Protein AF-A0AA86N0F1-F1 (afdb_monomer)

InterPro domains:
  IPR001789 Signal transduction response regulator, receiver domain [PF00072] (4-115)
  IPR001789 Signal transduction response regulator, receiver domain [PS50110] (3-119)
  IPR001789 Signal transduction response regulator, receiver domain [SM00448] (2-115)
  IPR011006 CheY-like superfamily [SSF52172] (1-125)
  IPR050595 Bacterial response regulator [PTHR44591] (2-125)

Secondary structure (DSSP, 8-state):
--EEEEE-S-HHHHHHHHHHHHHTT-EEEEESSHHHHHHHHHHS--SEEEEES--SSS-HHHHHHHHHHSTTTTTS-EEEEES---HHHHHHHHHTT-SEEEESSPPHHHHHHHHHHHHHTTSPPPPPPPPPPP-------------------------HHHHHHHHHHHHHHHHHHHHHHHHHHHHHHHHHHHHHHHHHHHHHHHHHHHHHHHHHHHHHHHHHHHHHHHHHHHHHHHHHHHHHHHHHHHHHHHHHHHHHHHHHHHHHHHHHHHHHHHHHHHHHHHHHHHHHHHHHHHHHHHHHHHHHHHHHHHHHHHHHHHHHHHHHHHHHHHHHHHHHHHHHHHHHHHHHHHHHHHHHHHHHHHHHHHHHHHHHHHHHHHHHHHHHTTTTTS------------SSSSSSSSSGGGSSGGGSGGGTT-TTGGGHHHHHHHHHHHHHHHHHHHHHHHHHHHHHHHHHHHHHHHHHHHHHHHGGGTTS------

Organism: NCBI:txid2973512

Foldseek 3Di:
DFEEEEEDLDPVVQVLLCVLVVVVVYHYDYHNHLVSSLVCCVVPNGQAYEYEQDDPPDGLLVSLLSLCVDPVRNLRAYEYEYCDDDPVVVVSCVVSPHPYYHHPPDDSCVSSVVVVVSSVVSDDDDDDDDDDDDDDDDDDDDDDDDDDDDDDDDDDDDDPVVVVVVVVVVVVVVVVVVVVVVVVVVVVVVVVVVVVVVVVVVVVVVVVVVVVVVVVVVVVVVVVVVVVVVVVVVVVVVVVVVVVVVVVVVVVVVVVVVVVVVVVVVVVVVVVVVVVVVVVVVVVVVVVVVVVVVVVVVVVVVVVVVVVVVVVVVVVVVVVVVVVVVVVVVVVVVVVVVVVVVVVVVVVVVVVVVVVVVVVVVVVVVVVVVVVVVVVVVVVVVVVVVVVVVVVPPDPDDDDDDDDPDDPVPPVPPPVVVVPVVVPVVPPPPPVPPCVVVVVVVVVVVVVVVVVVVVVVVVVVVVVVVVVVVVVVVVVVVVVVCCVVVPDDDDDDD

Nearest PDB structures (foldseek):
  6rh1-assembly1_C  TM=9.669E-01  e=1.357E-11  Thermotoga maritima
  4jav-assembly1_D  TM=9.592E-01  e=3.325E-11  Thermotoga maritima MSB8
  4hnr-assembly1_A  TM=9.518E-01  e=1.053E-10  Vibrio cholerae
  8wiw-assembly1_h  TM=9.560E-01  e=2.934E-10  Salmonella enterica subsp. enterica serovar Typhimurium str. LT2
  3gt7-assembly1_A  TM=8.818E-01  e=3.128E-10  Syntrophus aciditrophicus SB

Structure (mmCIF, N/CA/C/O backbone):
data_AF-A0AA86N0F1-F1
#
_entry.id   AF-A0AA86N0F1-F1
#
loop_
_atom_site.group_PDB
_atom_site.id
_atom_site.type_symbol
_atom_site.label_atom_id
_atom_site.label_alt_id
_atom_site.label_comp_id
_atom_site.label_asym_id
_atom_site.label_entity_id
_atom_site.label_seq_id
_atom_site.pdbx_PDB_ins_code
_atom_site.Cartn_x
_atom_site.Cartn_y
_atom_site.Cartn_z
_atom_site.occupancy
_atom_site.B_iso_or_equiv
_atom_site.auth_seq_id
_atom_site.auth_comp_id
_atom_site.auth_asym_id
_atom_site.auth_atom_id
_atom_site.pdbx_PDB_model_num
ATOM 1 N N . MET A 1 1 ? -17.484 10.612 -48.796 1.00 77.81 1 MET A N 1
ATOM 2 C CA . MET A 1 1 ? -16.922 11.306 -47.617 1.00 77.81 1 MET A CA 1
ATOM 3 C C . MET A 1 1 ? -15.543 10.719 -47.374 1.00 77.81 1 MET A C 1
ATOM 5 O O . MET A 1 1 ? -15.461 9.492 -47.429 1.00 77.81 1 MET A O 1
ATOM 9 N N . PRO A 1 2 ? -14.493 11.538 -47.195 1.00 90.19 2 PRO A N 1
ATOM 10 C CA . PRO A 1 2 ? -13.144 11.026 -46.983 1.00 90.19 2 PRO A CA 1
ATOM 11 C C . PRO A 1 2 ? -13.056 10.173 -45.713 1.00 90.19 2 PRO A C 1
ATOM 13 O O . PRO A 1 2 ? -13.712 10.483 -44.711 1.00 90.19 2 PRO A O 1
ATOM 16 N N . ARG A 1 3 ? -12.274 9.095 -45.770 1.00 94.12 3 ARG A N 1
ATOM 17 C CA . ARG A 1 3 ? -12.055 8.160 -44.661 1.00 94.12 3 ARG A CA 1
ATOM 18 C C . ARG A 1 3 ? -10.749 8.482 -43.944 1.00 94.12 3 ARG A C 1
ATOM 20 O O . ARG A 1 3 ? -9.708 8.612 -44.580 1.00 94.12 3 ARG A O 1
ATOM 27 N N . VAL A 1 4 ? -10.797 8.575 -42.623 1.00 95.94 4 VAL A N 1
ATOM 28 C CA . VAL A 1 4 ? -9.641 8.823 -41.760 1.00 95.94 4 VAL A CA 1
ATOM 29 C C . VAL A 1 4 ? -9.430 7.612 -40.869 1.00 95.94 4 VAL A C 1
ATOM 31 O O . VAL A 1 4 ? -10.363 7.179 -40.193 1.00 95.94 4 VAL A O 1
ATOM 34 N N . LEU A 1 5 ? -8.210 7.087 -40.840 1.00 96.88 5 LEU A N 1
ATOM 35 C CA . LEU A 1 5 ? -7.802 6.101 -39.844 1.00 96.88 5 LEU A CA 1
ATOM 36 C C . LEU A 1 5 ? -7.074 6.818 -38.709 1.00 96.88 5 LEU A C 1
ATOM 38 O O . LEU A 1 5 ? -6.089 7.506 -38.968 1.00 96.88 5 LEU A O 1
ATOM 42 N N . VAL A 1 6 ? -7.547 6.659 -37.473 1.00 96.50 6 VAL A N 1
ATOM 43 C CA . VAL A 1 6 ? -6.901 7.201 -36.271 1.00 96.50 6 VAL A CA 1
ATOM 44 C C . VAL A 1 6 ? -6.341 6.054 -35.437 1.00 96.50 6 VAL A C 1
ATOM 46 O O . VAL A 1 6 ? -7.113 5.238 -34.935 1.00 96.50 6 VAL A O 1
ATOM 49 N N . ALA A 1 7 ? -5.022 6.019 -35.268 1.00 96.19 7 ALA A N 1
ATOM 50 C CA . ALA A 1 7 ? -4.307 5.050 -34.444 1.00 96.19 7 ALA A CA 1
ATOM 51 C C . ALA A 1 7 ? -3.724 5.736 -33.204 1.00 96.19 7 ALA A C 1
ATOM 53 O O . ALA A 1 7 ? -2.946 6.677 -33.331 1.00 96.19 7 ALA A O 1
ATOM 54 N N . ASP A 1 8 ? -4.127 5.296 -32.017 1.00 94.38 8 ASP A N 1
ATOM 55 C CA . ASP A 1 8 ? -3.668 5.838 -30.732 1.00 94.38 8 ASP A CA 1
ATOM 56 C C . ASP A 1 8 ? -3.938 4.791 -29.651 1.00 94.38 8 ASP A C 1
ATOM 58 O O . ASP A 1 8 ? -4.978 4.136 -29.716 1.00 94.38 8 ASP A O 1
ATOM 62 N N . ASP A 1 9 ? -3.070 4.614 -28.661 1.00 93.94 9 ASP A N 1
ATOM 63 C CA . ASP A 1 9 ? -3.264 3.622 -27.595 1.00 93.94 9 ASP A CA 1
ATOM 64 C C . ASP A 1 9 ? -4.311 4.073 -26.561 1.00 93.94 9 ASP A C 1
ATOM 66 O O . ASP A 1 9 ? -5.070 3.263 -26.009 1.00 93.94 9 ASP A O 1
ATOM 70 N N . SER A 1 10 ? -4.477 5.385 -26.397 1.00 93.56 10 SER A N 1
ATOM 71 C CA . SER A 1 10 ? -5.432 5.984 -25.478 1.00 93.56 10 SER A CA 1
ATOM 72 C C . SER A 1 10 ? -6.845 6.047 -26.058 1.00 93.56 10 SER A C 1
ATOM 74 O O . SER A 1 10 ? -7.152 6.801 -26.986 1.00 93.56 10 SER A O 1
ATOM 76 N N . ILE A 1 11 ? -7.779 5.334 -25.417 1.00 93.06 11 ILE A N 1
ATOM 77 C CA . ILE A 1 11 ? -9.217 5.388 -25.744 1.00 93.06 11 ILE A CA 1
ATOM 78 C C . ILE A 1 11 ? -9.737 6.835 -25.712 1.00 93.06 11 ILE A C 1
ATOM 80 O O . ILE A 1 11 ? -10.549 7.222 -26.556 1.00 93.06 11 ILE A O 1
ATOM 84 N N . ALA A 1 12 ? -9.263 7.643 -24.758 1.00 91.88 12 ALA A N 1
ATOM 85 C CA . ALA A 1 12 ? -9.682 9.032 -24.610 1.00 91.88 12 ALA A CA 1
ATOM 86 C C . ALA A 1 12 ? -9.276 9.876 -25.827 1.00 91.88 12 ALA A C 1
ATOM 88 O O . ALA A 1 12 ? -10.105 10.612 -26.366 1.00 91.88 12 ALA A O 1
ATOM 89 N N . VAL A 1 13 ? -8.037 9.728 -26.307 1.00 91.44 13 VAL A N 1
ATOM 90 C CA . VAL A 1 13 ? -7.549 10.466 -27.480 1.00 91.44 13 VAL A CA 1
ATOM 91 C C . VAL A 1 13 ? -8.267 10.005 -28.746 1.00 91.44 13 VAL A C 1
ATOM 93 O O . VAL A 1 13 ? -8.736 10.853 -29.508 1.00 91.44 13 VAL A O 1
ATOM 96 N N . ARG A 1 14 ? -8.471 8.690 -28.925 1.00 94.75 14 ARG A N 1
ATOM 97 C CA . ARG A 1 14 ? -9.266 8.148 -30.043 1.00 94.75 14 ARG A CA 1
ATOM 98 C C . ARG A 1 14 ? -10.673 8.735 -30.085 1.00 94.75 14 ARG A C 1
ATOM 100 O O . ARG A 1 14 ? -11.130 9.145 -31.147 1.00 94.75 14 ARG A O 1
ATOM 107 N N . LYS A 1 15 ? -11.355 8.826 -28.938 1.00 93.81 15 LYS A N 1
ATOM 108 C CA . LYS A 1 15 ? -12.720 9.374 -28.846 1.00 93.81 15 LYS A CA 1
ATOM 109 C C . LYS A 1 15 ? -12.782 10.872 -29.130 1.00 93.81 15 LYS A C 1
ATOM 111 O O . LYS A 1 15 ? -13.716 11.327 -29.791 1.00 93.81 15 LYS A O 1
ATOM 116 N N . VAL A 1 16 ? -11.792 11.635 -28.669 1.00 92.31 16 VAL A N 1
ATOM 117 C CA . VAL A 1 16 ? -11.693 13.071 -28.967 1.00 92.31 16 VAL A CA 1
ATOM 118 C C . VAL A 1 16 ? -11.429 13.292 -30.458 1.00 92.31 16 VAL A C 1
ATOM 120 O O . VAL A 1 16 ? -12.155 14.056 -31.089 1.00 92.31 16 VAL A O 1
ATOM 123 N N . ALA A 1 17 ? -10.459 12.588 -31.045 1.00 92.06 17 ALA A N 1
ATOM 124 C CA . ALA A 1 17 ? -10.161 12.675 -32.473 1.00 92.06 17 ALA A CA 1
ATOM 125 C C . ALA A 1 17 ? -11.352 12.234 -33.343 1.00 92.06 17 ALA A C 1
ATOM 127 O O . ALA A 1 17 ? -11.696 12.926 -34.299 1.00 92.06 17 ALA A O 1
ATOM 128 N N . GLU A 1 18 ? -12.030 11.139 -32.976 1.00 94.81 18 GLU A N 1
ATOM 129 C CA . GLU A 1 18 ? -13.250 10.661 -33.638 1.00 94.81 18 GLU A CA 1
ATOM 130 C C . GLU A 1 18 ? -14.321 11.747 -33.689 1.00 94.81 18 GLU A C 1
ATOM 132 O O . GLU A 1 18 ? -14.854 12.037 -34.759 1.00 94.81 18 GLU A O 1
ATOM 137 N N . ARG A 1 19 ? -14.624 12.361 -32.541 1.00 93.56 19 ARG A N 1
ATOM 138 C CA . ARG A 1 19 ? -15.640 13.408 -32.448 1.00 93.56 19 ARG A CA 1
ATOM 139 C C . ARG A 1 19 ? -15.277 14.607 -33.323 1.00 93.56 19 ARG A C 1
ATOM 141 O O . ARG A 1 19 ? -16.099 15.032 -34.128 1.00 93.56 19 ARG A O 1
ATOM 148 N N . LEU A 1 20 ? -14.050 15.110 -33.203 1.00 91.12 20 LEU A N 1
ATOM 149 C CA . LEU A 1 20 ? -13.587 16.285 -33.945 1.00 91.12 20 LEU A CA 1
ATOM 150 C C . LEU A 1 20 ? -13.605 16.060 -35.460 1.00 91.12 20 LEU A C 1
ATOM 152 O O . LEU A 1 20 ? -14.026 16.932 -36.212 1.00 91.12 20 LEU A O 1
ATOM 156 N N . LEU A 1 21 ? -13.165 14.896 -35.927 1.00 92.12 21 LEU A N 1
ATOM 157 C CA . LEU A 1 21 ? -13.115 14.600 -37.358 1.00 92.12 21 LEU A CA 1
ATOM 158 C C . LEU A 1 21 ? -14.509 14.283 -37.927 1.00 92.12 21 LEU A C 1
ATOM 160 O O . LEU A 1 21 ? -14.804 14.671 -39.057 1.00 92.12 21 LEU A O 1
ATOM 164 N N . LYS A 1 22 ? -15.401 13.662 -37.141 1.00 93.19 22 LYS A N 1
ATOM 165 C CA . LYS A 1 22 ? -16.812 13.476 -37.525 1.00 93.19 22 LYS A CA 1
ATOM 166 C C . LYS A 1 22 ? -17.576 14.800 -37.600 1.00 93.19 22 LYS A C 1
ATOM 168 O O . LYS A 1 22 ? -18.357 14.977 -38.531 1.00 93.19 22 LYS A O 1
ATOM 173 N N . GLU A 1 23 ? -17.327 15.738 -36.681 1.00 89.62 23 GLU A N 1
ATOM 174 C CA . GLU A 1 23 ? -17.872 17.108 -36.738 1.00 89.62 23 GLU A CA 1
ATOM 175 C C . GLU A 1 23 ? -17.457 17.832 -38.036 1.00 89.62 23 GLU A C 1
ATOM 177 O O . GLU A 1 23 ? -18.243 18.596 -38.590 1.00 89.62 23 GLU A O 1
ATOM 182 N N . ALA A 1 24 ? -16.273 17.524 -38.578 1.00 86.94 24 ALA A N 1
ATOM 183 C CA . ALA A 1 24 ? -15.795 18.025 -39.870 1.00 86.94 24 ALA A CA 1
ATOM 184 C C . ALA A 1 24 ? -16.342 17.257 -41.098 1.00 86.94 24 ALA A C 1
ATOM 186 O O . ALA A 1 24 ? -15.912 17.504 -42.225 1.00 86.94 24 ALA A O 1
ATOM 187 N N . GLY A 1 25 ? -17.280 16.319 -40.916 1.00 89.88 25 GLY A N 1
ATOM 188 C CA . GLY A 1 25 ? -17.894 15.558 -42.011 1.00 89.88 25 GLY A CA 1
ATOM 189 C C . GLY A 1 25 ? -17.020 14.432 -42.578 1.00 89.88 25 GLY A C 1
ATOM 190 O O . GLY A 1 25 ? -17.223 14.011 -43.722 1.00 89.88 25 GLY A O 1
ATOM 191 N N . LEU A 1 26 ? -16.049 13.937 -41.805 1.00 93.56 26 LEU A N 1
ATOM 192 C CA . LEU A 1 26 ? -15.169 12.831 -42.189 1.00 93.56 26 LEU A CA 1
ATOM 193 C C . LEU A 1 26 ? -15.659 11.507 -41.590 1.00 93.56 26 LEU A C 1
ATOM 195 O O . LEU A 1 26 ? -16.233 11.473 -40.500 1.00 93.56 26 LEU A O 1
ATOM 199 N N . ASN A 1 27 ? -15.419 10.400 -42.294 1.00 94.50 27 ASN A N 1
ATOM 200 C CA . ASN A 1 27 ? -15.698 9.069 -41.759 1.00 94.50 27 ASN A CA 1
ATOM 201 C C . ASN A 1 27 ? -14.458 8.545 -41.028 1.00 94.50 27 ASN A C 1
ATOM 203 O O . ASN A 1 27 ? -13.388 8.491 -41.627 1.00 94.50 27 ASN A O 1
ATOM 207 N N . VAL A 1 28 ? -14.583 8.175 -39.754 1.00 95.81 28 VAL A N 1
ATOM 208 C CA . VAL A 1 28 ? -13.432 7.856 -38.896 1.00 95.81 28 VAL A CA 1
ATOM 209 C C . VAL A 1 28 ? -13.445 6.387 -38.501 1.00 95.81 28 VAL A C 1
ATOM 211 O O . VAL A 1 28 ? -14.424 5.913 -37.925 1.00 95.81 28 VAL A O 1
ATOM 214 N N . THR A 1 29 ? -12.326 5.713 -38.749 1.00 96.69 29 THR A N 1
ATOM 215 C CA . THR A 1 29 ? -12.025 4.363 -38.265 1.00 96.69 29 THR A CA 1
ATOM 216 C C . THR A 1 29 ? -10.964 4.465 -37.176 1.00 96.69 29 THR A C 1
ATOM 218 O O . THR A 1 29 ? -10.015 5.237 -37.308 1.00 96.69 29 THR A O 1
ATOM 221 N N . LEU A 1 30 ? -11.134 3.720 -36.086 1.00 96.94 30 LEU A N 1
ATOM 222 C CA . LEU A 1 30 ? -10.253 3.765 -34.922 1.00 96.94 30 LEU A CA 1
ATOM 223 C C . LEU A 1 30 ? -9.426 2.485 -34.832 1.00 96.94 30 LEU A C 1
ATOM 225 O O . LEU A 1 30 ? -9.984 1.405 -34.975 1.00 96.94 30 LEU A O 1
ATOM 229 N N . ALA A 1 31 ? -8.140 2.629 -34.528 1.00 95.94 31 ALA A N 1
ATOM 230 C CA . ALA A 1 31 ? -7.222 1.542 -34.215 1.00 95.94 31 ALA A CA 1
ATOM 231 C C . ALA A 1 31 ? -6.583 1.790 -32.845 1.00 95.94 31 ALA A C 1
ATOM 233 O O . ALA A 1 31 ? -6.131 2.900 -32.563 1.00 95.94 31 ALA A O 1
ATOM 234 N N . ALA A 1 32 ? -6.562 0.778 -31.984 1.00 94.00 32 ALA A N 1
ATOM 235 C CA . ALA A 1 32 ? -6.016 0.856 -30.634 1.00 94.00 32 ALA A CA 1
ATOM 236 C C . ALA A 1 32 ? -4.494 0.687 -30.571 1.00 94.00 32 ALA A C 1
ATOM 238 O O . ALA A 1 32 ? -3.905 0.940 -29.526 1.00 94.00 32 ALA A O 1
ATOM 239 N N . ASN A 1 33 ? -3.861 0.242 -31.653 1.00 93.81 33 ASN A N 1
ATOM 240 C CA . ASN A 1 33 ? -2.413 0.108 -31.768 1.00 93.81 33 ASN A CA 1
ATOM 241 C C . ASN A 1 33 ? -1.992 0.113 -33.250 1.00 93.81 33 ASN A C 1
ATOM 243 O O . ASN A 1 33 ? -2.828 0.108 -34.160 1.00 93.81 33 ASN A O 1
ATOM 247 N N . ALA A 1 34 ? -0.683 0.124 -33.499 1.00 93.06 34 ALA A N 1
ATOM 248 C CA . ALA A 1 34 ? -0.126 0.123 -34.850 1.00 93.06 34 ALA A CA 1
ATOM 249 C C . ALA A 1 34 ? -0.432 -1.159 -35.647 1.00 93.06 34 ALA A C 1
ATOM 251 O O . ALA A 1 34 ? -0.580 -1.091 -36.865 1.00 93.06 34 ALA A O 1
ATOM 252 N N . GLU A 1 35 ? -0.547 -2.321 -35.002 1.00 93.38 35 GLU A N 1
ATOM 253 C CA . GLU A 1 35 ? -0.854 -3.582 -35.690 1.00 93.38 35 GLU A CA 1
ATOM 254 C C . GLU A 1 35 ? -2.297 -3.620 -36.212 1.00 93.38 35 GLU A C 1
ATOM 256 O O . GLU A 1 35 ? -2.539 -3.970 -37.369 1.00 93.38 35 GLU A O 1
ATOM 261 N N . GLU A 1 36 ? -3.250 -3.166 -35.402 1.00 94.56 36 GLU A N 1
ATOM 262 C CA . GLU A 1 36 ? -4.641 -2.978 -35.806 1.00 94.56 36 GLU A CA 1
ATOM 263 C C . GLU A 1 36 ? -4.742 -1.929 -36.921 1.00 94.56 36 GLU A C 1
ATOM 265 O O . GLU A 1 36 ? -5.463 -2.133 -37.896 1.00 94.56 36 GLU A O 1
ATOM 270 N N . ALA A 1 37 ? -3.960 -0.845 -36.844 1.00 93.94 37 ALA A N 1
ATOM 271 C CA . ALA A 1 37 ? -3.919 0.174 -37.891 1.00 93.94 37 ALA A CA 1
ATOM 272 C C . ALA A 1 37 ? -3.431 -0.392 -39.236 1.00 93.94 37 ALA A C 1
ATOM 274 O O . ALA A 1 37 ? -4.029 -0.107 -40.274 1.00 93.94 37 ALA A O 1
ATOM 275 N N . ILE A 1 38 ? -2.383 -1.221 -39.225 1.00 93.69 38 ILE A N 1
ATOM 276 C CA . ILE A 1 38 ? -1.862 -1.900 -40.421 1.00 93.69 38 ILE A CA 1
ATOM 277 C C . ILE A 1 38 ? -2.893 -2.894 -40.975 1.00 93.69 38 ILE A C 1
ATOM 279 O O . ILE A 1 38 ? -3.164 -2.896 -42.174 1.00 93.69 38 ILE A O 1
ATOM 283 N N . THR A 1 39 ? -3.537 -3.672 -40.106 1.00 94.12 39 THR A N 1
ATOM 284 C CA . THR A 1 39 ? -4.585 -4.626 -40.506 1.00 94.12 39 THR A CA 1
ATOM 285 C C . THR A 1 39 ? -5.767 -3.913 -41.177 1.00 94.12 39 THR A C 1
ATOM 287 O O . THR A 1 39 ? -6.277 -4.350 -42.211 1.00 94.12 39 THR A O 1
ATOM 290 N N . LEU A 1 40 ? -6.185 -2.769 -40.628 1.00 93.38 40 LEU A N 1
ATOM 291 C CA . LEU A 1 40 ? -7.255 -1.946 -41.194 1.00 93.38 40 LEU A CA 1
ATOM 292 C C . LEU A 1 40 ? -6.838 -1.270 -42.506 1.00 93.38 40 LEU A C 1
ATOM 294 O O . LEU A 1 40 ? -7.653 -1.201 -43.423 1.00 93.38 40 LEU A O 1
ATOM 298 N N . LEU A 1 41 ? -5.580 -0.832 -42.633 1.00 92.62 41 LEU A N 1
ATOM 299 C CA . LEU A 1 41 ? -5.013 -0.308 -43.884 1.00 92.62 41 LEU A CA 1
ATOM 300 C C . LEU A 1 41 ? -5.079 -1.332 -45.028 1.00 92.62 41 LEU A C 1
ATOM 302 O O . LEU A 1 41 ? -5.361 -0.963 -46.172 1.00 92.62 41 LEU A O 1
ATOM 306 N N . GLU A 1 42 ? -4.833 -2.609 -44.730 1.00 91.69 42 GLU A N 1
ATOM 307 C CA . GLU A 1 42 ? -4.896 -3.697 -45.710 1.00 91.69 42 GLU A CA 1
ATOM 308 C C . GLU A 1 42 ? -6.329 -3.992 -46.172 1.00 91.69 42 GLU A C 1
ATOM 310 O O . GLU A 1 42 ? -6.561 -4.169 -47.377 1.00 91.69 42 GLU A O 1
ATOM 315 N N . HIS A 1 43 ? -7.276 -4.006 -45.229 1.00 90.56 43 HIS A N 1
ATOM 316 C CA . HIS A 1 43 ? -8.674 -4.354 -45.474 1.00 90.56 43 HIS A CA 1
ATOM 317 C C . HIS A 1 43 ? -9.489 -3.206 -46.093 1.00 90.56 43 HIS A C 1
ATOM 319 O O . HIS A 1 43 ? -10.224 -3.423 -47.056 1.00 90.56 43 HIS A O 1
ATOM 325 N N . ASP A 1 44 ? -9.365 -1.986 -45.562 1.00 89.31 44 ASP A N 1
ATOM 326 C CA . ASP A 1 44 ? -10.104 -0.804 -46.019 1.00 89.31 44 ASP A CA 1
ATOM 327 C C . ASP A 1 44 ? -9.197 0.445 -46.056 1.00 89.31 44 ASP A C 1
ATOM 329 O O . ASP A 1 44 ? -9.059 1.151 -45.054 1.00 89.31 44 ASP A O 1
ATOM 333 N N . PRO A 1 45 ? -8.550 0.742 -47.201 1.00 90.56 45 PRO A N 1
ATOM 334 C CA . PRO A 1 45 ? -7.561 1.811 -47.285 1.00 90.56 45 PRO A CA 1
ATOM 335 C C . PRO A 1 45 ? -8.194 3.203 -47.069 1.00 90.56 45 PRO A C 1
ATOM 337 O O . PRO A 1 45 ? -9.092 3.589 -47.826 1.00 90.56 45 PRO A O 1
ATOM 340 N N . PRO A 1 46 ? -7.715 3.991 -46.087 1.00 94.75 46 PRO A N 1
ATOM 341 C CA . PRO A 1 46 ? -8.222 5.324 -45.793 1.00 94.75 46 PRO A CA 1
ATOM 342 C C . PRO A 1 46 ? -7.660 6.386 -46.753 1.00 94.75 46 PRO A C 1
ATOM 344 O O . PRO A 1 46 ? -6.679 6.180 -47.471 1.00 94.75 46 PRO A O 1
ATOM 347 N N . ASP A 1 47 ? -8.253 7.578 -46.724 1.00 94.25 47 ASP A N 1
ATOM 348 C CA . ASP A 1 47 ? -7.767 8.739 -47.472 1.00 94.25 47 ASP A CA 1
ATOM 349 C C . ASP A 1 47 ? -6.625 9.474 -46.757 1.00 94.25 47 ASP A C 1
ATOM 351 O O . ASP A 1 47 ? -5.853 10.173 -47.415 1.00 94.25 47 ASP A O 1
ATOM 355 N N . ILE A 1 48 ? -6.510 9.304 -45.436 1.00 95.38 48 ILE A N 1
ATOM 356 C CA . ILE A 1 48 ? -5.440 9.830 -44.579 1.00 95.38 48 ILE A CA 1
ATOM 357 C C . ILE A 1 48 ? -5.287 8.963 -43.322 1.00 95.38 48 ILE A C 1
ATOM 359 O O . ILE A 1 48 ? -6.276 8.472 -42.767 1.00 95.38 48 ILE A O 1
ATOM 363 N N . VAL A 1 49 ? -4.045 8.800 -42.865 1.00 96.31 49 VAL A N 1
ATOM 364 C CA . VAL A 1 49 ? -3.708 8.136 -41.601 1.00 96.31 49 VAL A CA 1
ATOM 365 C C . VAL A 1 49 ? -3.279 9.183 -40.584 1.00 96.31 49 VAL A C 1
ATOM 367 O O . VAL A 1 49 ? -2.432 10.028 -40.864 1.00 96.31 49 VAL A O 1
ATOM 370 N N . VAL A 1 50 ? -3.854 9.111 -39.393 1.00 96.00 50 VAL A N 1
ATOM 371 C CA . VAL A 1 50 ? -3.495 9.912 -38.230 1.00 96.00 50 VAL A CA 1
ATOM 372 C C . VAL A 1 50 ? -3.001 8.941 -37.164 1.00 96.00 50 VAL A C 1
ATOM 374 O O . VAL A 1 50 ? -3.794 8.166 -36.643 1.00 96.00 50 VAL A O 1
ATOM 377 N N . SER A 1 51 ? -1.705 8.934 -36.863 1.00 96.00 51 SER A N 1
ATOM 378 C CA . SER A 1 51 ? -1.116 7.948 -35.946 1.00 96.00 51 SER A CA 1
ATOM 379 C C . SER A 1 51 ? -0.382 8.623 -34.805 1.00 96.00 51 SER A C 1
ATOM 381 O O . SER A 1 51 ? 0.405 9.539 -35.034 1.00 96.00 51 SER A O 1
ATOM 383 N N . ASP A 1 52 ? -0.582 8.137 -33.587 1.00 95.06 52 ASP A N 1
ATOM 384 C CA . ASP A 1 52 ? 0.267 8.495 -32.462 1.00 95.06 52 ASP A CA 1
ATOM 385 C C . ASP A 1 52 ? 1.694 8.000 -32.693 1.00 95.06 52 ASP A C 1
ATOM 387 O O . ASP A 1 52 ? 1.908 6.933 -33.269 1.00 95.06 52 ASP A O 1
ATOM 391 N N . VAL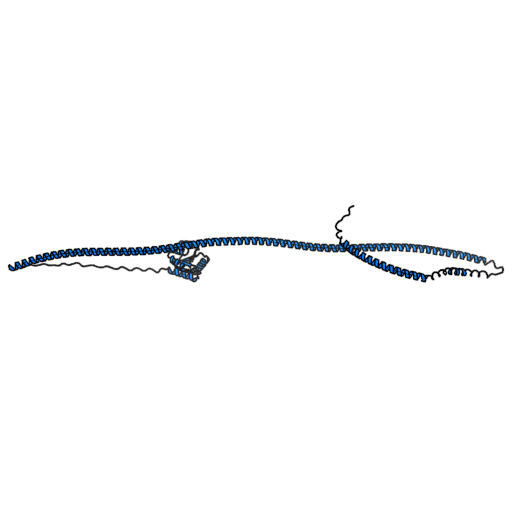 A 1 53 ? 2.673 8.788 -32.264 1.00 92.12 53 VAL A N 1
ATOM 392 C CA . VAL A 1 53 ? 4.095 8.461 -32.376 1.00 92.12 53 VAL A CA 1
ATOM 393 C C . VAL A 1 53 ? 4.454 7.339 -31.410 1.00 92.12 53 VAL A C 1
ATOM 395 O O . VAL A 1 53 ? 5.148 6.400 -31.800 1.00 92.12 53 VAL A O 1
ATOM 398 N N . ILE A 1 54 ? 3.975 7.429 -30.170 1.00 88.88 54 ILE A N 1
ATOM 399 C CA . ILE A 1 54 ? 4.299 6.489 -29.099 1.00 88.88 54 ILE A CA 1
ATOM 400 C C . ILE A 1 54 ? 3.090 5.581 -28.895 1.00 88.88 54 ILE A C 1
ATOM 402 O O . ILE A 1 54 ? 2.062 6.026 -28.414 1.00 88.88 54 ILE A O 1
ATOM 406 N N . MET A 1 55 ? 3.223 4.311 -29.260 1.00 90.75 55 MET A N 1
ATOM 407 C CA . MET A 1 55 ? 2.237 3.266 -28.991 1.00 90.75 55 MET A CA 1
ATOM 408 C C . MET A 1 55 ? 2.978 2.018 -28.486 1.00 90.75 55 MET A C 1
ATOM 410 O O . MET A 1 55 ? 4.158 1.850 -28.811 1.00 90.75 55 MET A O 1
ATOM 414 N N . PRO A 1 56 ? 2.327 1.153 -27.688 1.00 75.00 56 PRO A N 1
ATOM 415 C CA . PRO A 1 56 ? 2.899 -0.126 -27.295 1.00 75.00 56 PRO A CA 1
ATOM 416 C C . PRO A 1 56 ? 3.149 -1.011 -28.526 1.00 75.00 56 PRO A C 1
ATOM 418 O O . PRO A 1 56 ? 2.408 -0.958 -29.510 1.00 75.00 56 PRO A O 1
ATOM 421 N N . ASP A 1 57 ? 4.213 -1.810 -28.450 1.00 79.44 57 ASP A N 1
ATOM 422 C CA . ASP A 1 57 ? 4.727 -2.730 -29.476 1.00 79.44 57 ASP A CA 1
ATOM 423 C C . ASP A 1 57 ? 5.302 -2.063 -30.727 1.00 79.44 57 ASP A C 1
ATOM 425 O O . ASP A 1 57 ? 6.490 -2.223 -31.011 1.00 79.44 57 ASP A O 1
ATOM 429 N N . LYS A 1 58 ? 4.472 -1.321 -31.467 1.00 83.38 58 LYS A N 1
ATOM 430 C CA . LYS A 1 58 ? 4.850 -0.676 -32.726 1.00 83.38 58 LYS A CA 1
ATOM 431 C C . LYS A 1 58 ? 4.535 0.817 -32.716 1.00 83.38 58 LYS A C 1
ATOM 433 O O . LYS A 1 58 ? 3.437 1.230 -32.354 1.00 83.38 58 LYS A O 1
ATOM 438 N N . SER A 1 59 ? 5.487 1.631 -33.159 1.00 89.81 59 SER A N 1
ATOM 439 C CA . SER A 1 59 ? 5.392 3.097 -33.160 1.00 89.81 59 SER A CA 1
ATOM 440 C C . SER A 1 59 ? 4.635 3.646 -34.374 1.00 89.81 59 SER A C 1
ATOM 442 O O . SER A 1 59 ? 4.556 3.014 -35.431 1.00 89.81 59 SER A O 1
ATOM 444 N N . GLY A 1 60 ? 4.148 4.887 -34.285 1.00 88.62 60 GLY A N 1
ATOM 445 C CA . GLY A 1 60 ? 3.557 5.577 -35.441 1.00 88.62 60 GLY A CA 1
ATOM 446 C C . GLY A 1 60 ? 4.522 5.756 -36.613 1.00 88.62 60 GLY A C 1
ATOM 447 O O . GLY A 1 60 ? 4.095 5.812 -37.768 1.00 88.62 60 GLY A O 1
ATOM 448 N N . TYR A 1 61 ? 5.832 5.782 -36.346 1.00 93.25 61 TYR A N 1
ATOM 449 C CA . TYR A 1 61 ? 6.851 5.794 -37.396 1.00 93.25 61 TYR A CA 1
ATOM 450 C C . TYR A 1 61 ? 6.849 4.503 -38.211 1.00 93.25 61 TYR A C 1
ATOM 452 O O . TYR A 1 61 ? 7.063 4.548 -39.420 1.00 93.25 61 TYR A O 1
ATOM 460 N N . GLU A 1 62 ? 6.573 3.362 -37.582 1.00 93.25 62 GLU A N 1
ATOM 461 C CA . GLU A 1 62 ? 6.492 2.073 -38.271 1.00 93.25 62 GLU A CA 1
ATOM 462 C C . GLU A 1 62 ? 5.215 1.964 -39.097 1.00 93.25 62 GLU A C 1
ATOM 464 O O . GLU A 1 62 ? 5.268 1.457 -40.214 1.00 93.25 62 GLU A O 1
ATOM 469 N N . VAL A 1 63 ? 4.095 2.522 -38.621 1.00 93.12 63 VAL A N 1
ATOM 470 C CA . VAL A 1 63 ? 2.881 2.678 -39.443 1.00 93.12 63 VAL A CA 1
ATOM 471 C C . VAL A 1 63 ? 3.192 3.535 -40.674 1.00 93.12 63 VAL A C 1
ATOM 473 O O . VAL A 1 63 ? 2.851 3.159 -41.795 1.00 93.12 63 VAL A O 1
ATOM 476 N N . CYS A 1 64 ? 3.907 4.652 -40.502 1.00 94.25 64 CYS A N 1
ATOM 477 C CA . CYS A 1 64 ? 4.337 5.499 -41.617 1.00 94.25 64 CYS A CA 1
ATOM 478 C C . CYS A 1 64 ? 5.285 4.757 -42.576 1.00 94.25 64 CYS A C 1
ATOM 480 O O . CYS A 1 64 ? 5.097 4.792 -43.793 1.00 94.25 64 CYS A O 1
ATOM 482 N N . GLY A 1 65 ? 6.271 4.032 -42.046 1.00 92.25 65 GLY A N 1
ATOM 483 C CA . GLY A 1 65 ? 7.195 3.210 -42.828 1.00 92.25 65 GLY A CA 1
ATOM 484 C C . GLY A 1 65 ? 6.482 2.100 -43.604 1.00 92.25 65 GLY A C 1
ATOM 485 O O . GLY A 1 65 ? 6.787 1.869 -44.776 1.00 92.25 65 GLY A O 1
ATOM 486 N N . TYR A 1 66 ? 5.476 1.462 -43.002 1.00 92.94 66 TYR A N 1
ATOM 487 C CA . TYR A 1 66 ? 4.623 0.479 -43.664 1.00 92.94 66 TYR A CA 1
ATOM 488 C C . TYR A 1 66 ? 3.844 1.120 -44.823 1.00 92.94 66 TYR A C 1
ATOM 490 O O . TYR A 1 66 ? 3.900 0.629 -45.951 1.00 92.94 66 TYR A O 1
ATOM 498 N N . VAL A 1 67 ? 3.204 2.273 -44.597 1.00 93.25 67 VAL A N 1
ATOM 499 C CA . VAL A 1 67 ? 2.491 3.020 -45.649 1.00 93.25 67 VAL A CA 1
ATOM 500 C C . VAL A 1 67 ? 3.426 3.385 -46.809 1.00 93.25 67 VAL A C 1
ATOM 502 O O . VAL A 1 67 ? 3.044 3.248 -47.969 1.00 93.25 67 VAL A O 1
ATOM 505 N N . ARG A 1 68 ? 4.666 3.807 -46.528 1.00 92.56 68 ARG A N 1
ATOM 506 C CA . ARG A 1 68 ? 5.640 4.206 -47.562 1.00 92.56 68 ARG A CA 1
ATOM 507 C C . ARG A 1 68 ? 6.304 3.044 -48.294 1.00 92.56 68 ARG A C 1
ATOM 509 O O . ARG A 1 68 ? 6.676 3.214 -49.453 1.00 92.56 68 ARG A O 1
ATOM 516 N N . SER A 1 69 ? 6.453 1.889 -47.654 1.00 90.94 69 SER A N 1
ATOM 517 C CA . SER A 1 69 ? 7.054 0.693 -48.266 1.00 90.94 69 SER A CA 1
ATOM 518 C C . SER A 1 69 ? 6.102 -0.045 -49.212 1.00 90.94 69 SER A C 1
ATOM 520 O O . SER A 1 69 ? 6.560 -0.776 -50.089 1.00 90.94 69 SER A O 1
ATOM 522 N N . HIS A 1 70 ? 4.792 0.188 -49.103 1.00 89.75 70 HIS A N 1
ATOM 523 C CA . HIS A 1 70 ? 3.782 -0.445 -49.949 1.00 89.75 70 HIS A CA 1
ATOM 524 C C . HIS A 1 70 ? 3.286 0.513 -51.033 1.00 89.75 70 HIS A C 1
ATOM 526 O O . HIS A 1 70 ? 2.629 1.514 -50.749 1.00 89.75 70 HIS A O 1
ATOM 532 N N . SER A 1 71 ? 3.512 0.171 -52.304 1.00 86.50 71 SER A N 1
ATOM 533 C CA . SER A 1 71 ? 3.106 0.996 -53.458 1.00 86.50 71 SER A CA 1
ATOM 534 C C . SER A 1 71 ? 1.612 1.348 -53.473 1.00 86.50 71 SER A C 1
ATOM 536 O O . SER A 1 71 ? 1.243 2.433 -53.919 1.00 86.50 71 SER A O 1
ATOM 538 N N . LYS A 1 72 ? 0.758 0.467 -52.931 1.00 88.44 72 LYS A N 1
ATOM 539 C CA . LYS A 1 72 ? -0.693 0.670 -52.786 1.00 88.44 72 LYS A CA 1
ATOM 540 C C . LYS A 1 72 ? -1.050 1.813 -51.823 1.00 88.44 72 LYS A C 1
ATOM 542 O O . LYS A 1 72 ? -2.058 2.482 -52.033 1.00 88.44 72 LYS A O 1
ATOM 547 N N . PHE A 1 73 ? -0.243 2.038 -50.785 1.00 91.56 73 PHE A N 1
ATOM 548 C CA . PHE A 1 73 ? -0.518 3.004 -49.714 1.00 91.56 73 PHE A CA 1
ATOM 549 C C . PHE A 1 73 ? 0.410 4.218 -49.754 1.00 91.56 73 PHE A C 1
ATOM 551 O O . PHE A 1 73 ? 0.106 5.227 -49.131 1.00 91.56 73 PHE A O 1
ATOM 558 N N . ALA A 1 74 ? 1.495 4.171 -50.531 1.00 89.56 74 ALA A N 1
ATOM 559 C CA . ALA A 1 74 ? 2.544 5.188 -50.538 1.00 89.56 74 ALA A CA 1
ATOM 560 C C . ALA A 1 74 ? 2.056 6.618 -50.833 1.00 89.56 74 ALA A C 1
ATOM 562 O O . ALA A 1 74 ? 2.731 7.567 -50.444 1.00 89.56 74 ALA A O 1
ATOM 563 N N . ALA A 1 75 ? 0.898 6.781 -51.483 1.00 88.81 75 ALA A N 1
ATOM 564 C CA . ALA A 1 75 ? 0.272 8.077 -51.764 1.00 88.81 75 ALA A CA 1
ATOM 565 C C . ALA A 1 75 ? -0.684 8.580 -50.659 1.00 88.81 75 ALA A C 1
ATOM 567 O O . ALA A 1 75 ? -1.197 9.695 -50.757 1.00 88.81 75 ALA A O 1
ATOM 568 N N . ILE A 1 76 ? -0.967 7.769 -49.637 1.00 93.75 76 ILE A N 1
ATOM 569 C CA . ILE A 1 76 ? -1.823 8.149 -48.512 1.00 93.75 76 ILE A CA 1
ATOM 570 C C . ILE A 1 76 ? -1.015 9.075 -47.589 1.00 93.75 76 ILE A C 1
ATOM 572 O O . ILE A 1 76 ? 0.103 8.717 -47.200 1.00 93.75 76 ILE A O 1
ATOM 576 N N . PRO A 1 77 ? -1.532 10.267 -47.246 1.00 94.62 77 PRO A N 1
ATOM 577 C CA . PRO A 1 77 ? -0.869 11.144 -46.304 1.00 94.62 77 PRO A CA 1
ATOM 578 C C . PRO A 1 77 ? -0.873 10.557 -44.889 1.00 94.62 77 PRO A C 1
ATOM 580 O O . PRO A 1 77 ? -1.878 9.995 -44.444 1.00 94.62 77 PRO A O 1
ATOM 583 N N . VAL A 1 78 ? 0.239 10.722 -44.176 1.00 95.81 78 VAL A N 1
ATOM 584 C CA . VAL A 1 78 ? 0.410 10.285 -42.785 1.00 95.81 78 VAL A CA 1
ATOM 585 C C . VAL A 1 78 ? 0.688 11.499 -41.906 1.00 95.81 78 VAL A C 1
ATOM 587 O O . VAL A 1 78 ? 1.710 12.170 -42.054 1.00 95.81 78 VAL A O 1
ATOM 590 N N . LEU A 1 79 ? -0.230 11.778 -40.984 1.00 95.12 79 LEU A N 1
ATOM 591 C CA . LEU A 1 79 ? -0.094 12.788 -39.942 1.00 95.12 79 LEU A CA 1
ATOM 592 C C . LEU A 1 79 ? 0.277 12.098 -38.629 1.00 95.12 79 LEU A C 1
ATOM 594 O O . LEU A 1 79 ? -0.512 11.331 -38.080 1.00 95.12 79 LEU A O 1
ATOM 598 N N . LEU A 1 80 ? 1.460 12.400 -38.108 1.00 95.06 80 LEU A N 1
ATOM 599 C CA . LEU A 1 80 ? 1.880 11.915 -36.802 1.00 95.06 80 LEU A CA 1
ATOM 600 C C . LEU A 1 80 ? 1.362 12.838 -35.702 1.00 95.06 80 LEU A C 1
ATOM 602 O O . LEU A 1 80 ? 1.408 14.061 -35.828 1.00 95.06 80 LEU A O 1
ATOM 606 N N . ILE A 1 81 ? 0.887 12.264 -34.607 1.00 93.69 81 ILE A N 1
ATOM 607 C CA . ILE A 1 81 ? 0.501 12.989 -33.402 1.00 93.69 81 ILE A CA 1
ATOM 608 C C . ILE A 1 81 ? 1.482 12.605 -32.291 1.00 93.69 81 ILE A C 1
ATOM 610 O O . ILE A 1 81 ? 1.810 11.440 -32.159 1.00 93.69 81 ILE A O 1
ATOM 614 N N . SER A 1 82 ? 1.969 13.555 -31.492 1.00 90.50 82 SER A N 1
ATOM 615 C CA . SER A 1 82 ? 2.878 13.247 -30.376 1.00 90.50 82 SER A CA 1
ATOM 616 C C . SER A 1 82 ? 2.612 14.110 -29.148 1.00 90.50 82 SER A C 1
ATOM 618 O O . SER A 1 82 ? 2.337 15.304 -29.272 1.00 90.50 82 SER A O 1
ATOM 620 N N . GLY A 1 83 ? 2.752 13.536 -27.948 1.00 85.56 83 GLY A N 1
ATOM 621 C CA . GLY A 1 83 ? 2.752 14.288 -26.684 1.00 85.56 83 GLY A CA 1
ATOM 622 C C . GLY A 1 83 ? 3.938 15.247 -26.539 1.00 85.56 83 GLY A C 1
ATOM 623 O O . GLY A 1 83 ? 3.818 16.303 -25.918 1.00 85.56 83 GLY A O 1
ATOM 624 N N . ILE A 1 84 ? 5.069 14.917 -27.164 1.00 82.44 84 ILE A N 1
ATOM 625 C CA . ILE A 1 84 ? 6.295 15.715 -27.141 1.00 82.44 84 ILE A CA 1
ATOM 626 C C . ILE A 1 84 ? 6.739 15.940 -28.584 1.00 82.44 84 ILE A C 1
ATOM 628 O O . ILE A 1 84 ? 6.933 14.993 -29.340 1.00 82.44 84 ILE A O 1
ATOM 632 N N . VAL A 1 85 ? 6.894 17.203 -28.973 1.00 81.25 85 VAL A N 1
ATOM 633 C CA . VAL A 1 85 ? 7.465 17.573 -30.273 1.00 81.25 85 VAL A CA 1
ATOM 634 C C . VAL A 1 85 ? 8.778 18.287 -29.995 1.00 81.25 85 VAL A C 1
ATOM 636 O O . VAL A 1 85 ? 8.782 19.398 -29.466 1.00 81.25 85 VAL A O 1
ATOM 639 N N . ASN A 1 86 ? 9.869 17.593 -30.289 1.00 83.44 86 ASN A N 1
ATOM 640 C CA . ASN A 1 86 ? 11.259 18.020 -30.178 1.00 83.44 86 ASN A CA 1
ATOM 641 C C . ASN A 1 86 ? 11.991 17.718 -31.502 1.00 83.44 86 ASN A C 1
ATOM 643 O O . ASN A 1 86 ? 11.420 17.121 -32.424 1.00 83.44 86 ASN A O 1
ATOM 647 N N . ASP A 1 87 ? 13.247 18.150 -31.608 1.00 82.00 87 ASP A N 1
ATOM 648 C CA . ASP A 1 87 ? 14.035 18.014 -32.840 1.00 82.00 87 ASP A CA 1
ATOM 649 C C . ASP A 1 87 ? 14.186 16.551 -33.277 1.00 82.00 87 ASP A C 1
ATOM 651 O O . ASP A 1 87 ? 14.158 16.261 -34.471 1.00 82.00 87 ASP A O 1
ATOM 655 N N . ASP A 1 88 ? 14.264 15.617 -32.327 1.00 83.75 88 ASP A N 1
ATOM 656 C CA . ASP A 1 88 ? 14.391 14.185 -32.615 1.00 83.75 88 ASP A CA 1
ATOM 657 C C . ASP A 1 88 ? 13.119 13.607 -33.242 1.00 83.75 88 ASP A C 1
ATOM 659 O O . ASP A 1 88 ? 13.193 12.956 -34.283 1.00 83.75 88 ASP A O 1
ATOM 663 N N . VAL A 1 89 ? 11.938 13.924 -32.692 1.00 86.31 89 VAL A N 1
ATOM 664 C CA . VAL A 1 89 ? 10.644 13.526 -33.279 1.00 86.31 89 VAL A CA 1
ATOM 665 C C . VAL A 1 89 ? 10.479 14.097 -34.686 1.00 86.31 89 VAL A C 1
ATOM 667 O O . VAL A 1 89 ? 9.970 13.422 -35.578 1.00 86.31 89 VAL A O 1
ATOM 670 N N . THR A 1 90 ? 10.949 15.325 -34.910 1.00 84.94 90 THR A N 1
ATOM 671 C CA . THR A 1 90 ? 10.875 15.975 -36.225 1.00 84.94 90 THR A CA 1
ATOM 672 C C . THR A 1 90 ? 11.787 15.279 -37.239 1.00 84.94 90 THR A C 1
ATOM 674 O O . THR A 1 90 ? 11.319 14.894 -38.309 1.00 84.94 90 THR A O 1
ATOM 677 N N . LYS A 1 91 ? 13.050 15.011 -36.881 1.00 87.19 91 LYS A N 1
ATOM 678 C CA . LYS A 1 91 ? 13.998 14.264 -37.730 1.00 87.19 91 LYS A CA 1
ATOM 679 C C . LYS A 1 91 ? 13.495 12.858 -38.058 1.00 87.19 91 LYS A C 1
ATOM 681 O O . LYS A 1 91 ? 13.651 12.380 -39.180 1.00 87.19 91 LYS A O 1
ATOM 686 N N . GLN A 1 92 ? 12.889 12.185 -37.085 1.00 87.12 92 GLN A N 1
ATOM 687 C CA . GLN A 1 92 ? 12.404 10.817 -37.249 1.00 87.12 92 GLN A CA 1
ATOM 688 C C . GLN A 1 92 ? 11.129 10.766 -38.106 1.00 87.12 92 GLN A C 1
ATOM 690 O O . GLN A 1 92 ? 11.012 9.902 -38.976 1.00 87.12 92 GLN A O 1
ATOM 695 N N . ALA A 1 93 ? 10.237 11.751 -37.955 1.00 89.38 93 ALA A N 1
ATOM 696 C CA . ALA A 1 93 ? 9.089 11.952 -38.839 1.00 89.38 93 ALA A CA 1
ATOM 697 C C . ALA A 1 93 ? 9.508 12.250 -40.292 1.00 89.38 93 ALA A C 1
ATOM 699 O O . ALA A 1 93 ? 8.906 11.731 -41.234 1.00 89.38 93 ALA A O 1
ATOM 700 N N . GLU A 1 94 ? 10.558 13.051 -40.495 1.00 88.94 94 GLU A N 1
ATOM 701 C CA . GLU A 1 94 ? 11.131 13.307 -41.823 1.00 88.94 94 GLU A CA 1
ATOM 702 C C . GLU A 1 94 ? 11.753 12.040 -42.425 1.00 88.94 94 GLU A C 1
ATOM 704 O O . GLU A 1 94 ? 11.526 11.733 -43.598 1.00 88.94 94 GLU A O 1
ATOM 709 N N . SER A 1 95 ? 12.472 11.259 -41.614 1.00 89.38 95 SER A N 1
ATOM 710 C CA . SER A 1 95 ? 13.090 9.997 -42.031 1.00 89.38 95 SER A CA 1
ATOM 711 C C . SER A 1 95 ? 12.055 8.980 -42.528 1.00 89.38 95 SER A C 1
ATOM 713 O O . SER A 1 95 ? 12.241 8.375 -43.587 1.00 89.38 95 SER A O 1
ATOM 715 N N . CYS A 1 96 ? 10.913 8.853 -41.840 1.00 89.31 96 CYS A N 1
ATOM 716 C CA . CYS A 1 96 ? 9.813 7.991 -42.282 1.00 89.31 96 CYS A CA 1
ATOM 717 C C . CYS A 1 96 ? 8.915 8.633 -43.358 1.00 89.31 96 CYS A C 1
ATOM 719 O O . CYS A 1 96 ? 7.944 8.010 -43.793 1.00 89.31 96 CYS A O 1
ATOM 721 N N . ARG A 1 97 ? 9.235 9.855 -43.812 1.00 90.75 97 ARG A N 1
ATOM 722 C CA . ARG A 1 97 ? 8.476 10.643 -44.799 1.00 90.75 97 ARG A CA 1
ATOM 723 C C . ARG A 1 97 ? 7.016 10.878 -44.394 1.00 90.75 97 ARG A C 1
ATOM 725 O O . ARG A 1 97 ? 6.116 10.715 -45.224 1.00 90.75 97 ARG A O 1
ATOM 732 N N . ALA A 1 98 ? 6.771 11.234 -43.135 1.00 92.44 98 ALA A N 1
ATOM 733 C CA . ALA A 1 98 ? 5.459 11.702 -42.690 1.00 92.44 98 ALA A CA 1
ATOM 734 C C . ALA A 1 98 ? 5.128 13.073 -43.311 1.00 92.44 98 ALA A C 1
ATOM 736 O O . ALA A 1 98 ? 6.013 13.894 -43.544 1.00 92.44 98 ALA A O 1
ATOM 737 N N . ASP A 1 99 ? 3.848 13.348 -43.565 1.00 93.19 99 ASP A N 1
ATOM 738 C CA . ASP A 1 99 ? 3.397 14.609 -44.181 1.00 93.19 99 ASP A CA 1
ATOM 739 C C . ASP A 1 99 ? 3.177 15.731 -43.154 1.00 93.19 99 ASP A C 1
ATOM 741 O O . ASP A 1 99 ? 2.979 16.902 -43.500 1.00 93.19 99 ASP A O 1
ATOM 745 N N . GLY A 1 100 ? 3.207 15.391 -41.867 1.00 90.56 100 GLY A N 1
ATOM 746 C CA . GLY A 1 100 ? 3.173 16.359 -40.786 1.00 90.56 100 GLY A CA 1
ATOM 747 C C . GLY A 1 100 ? 3.267 15.724 -39.409 1.00 90.56 100 GLY A C 1
ATOM 748 O O . GLY A 1 100 ? 3.043 14.528 -39.238 1.00 90.56 100 GLY A O 1
ATOM 749 N N . VAL A 1 101 ? 3.548 16.576 -38.425 1.00 92.19 101 VAL A N 1
ATOM 750 C CA . VAL A 1 101 ? 3.525 16.246 -37.000 1.00 92.19 101 VAL A CA 1
ATOM 751 C C . VAL A 1 101 ? 2.620 17.252 -36.287 1.00 92.19 101 VAL A C 1
ATOM 753 O O . VAL A 1 101 ? 2.680 18.453 -36.571 1.00 92.19 101 VAL A O 1
ATOM 756 N N . LEU A 1 102 ? 1.775 16.773 -35.376 1.00 91.50 102 LEU A N 1
ATOM 757 C CA . LEU A 1 102 ? 0.880 17.574 -34.547 1.00 91.50 102 LEU A CA 1
ATOM 758 C C . LEU A 1 102 ? 1.124 17.277 -33.062 1.00 91.50 102 LEU A C 1
ATOM 760 O O . LEU A 1 102 ? 1.183 16.124 -32.642 1.00 91.50 102 LEU A O 1
ATOM 764 N N . LYS A 1 103 ? 1.247 18.327 -32.247 1.00 90.25 103 LYS A N 1
ATOM 765 C CA . LYS A 1 103 ? 1.477 18.201 -30.802 1.00 90.25 103 LYS A CA 1
ATOM 766 C C . LYS A 1 103 ? 0.167 17.953 -30.039 1.00 90.25 103 LYS A C 1
ATOM 768 O O . LYS A 1 103 ? -0.811 18.664 -30.267 1.00 90.25 103 LYS A O 1
ATOM 773 N N . LYS A 1 104 ? 0.165 17.006 -29.093 1.00 86.88 104 LYS A N 1
ATOM 774 C CA . LYS A 1 104 ? -0.882 16.843 -28.067 1.00 86.88 104 LYS A CA 1
ATOM 775 C C . LYS A 1 104 ? -0.596 17.769 -26.866 1.00 86.88 104 LYS A C 1
ATOM 777 O O . LYS A 1 104 ? 0.570 17.954 -26.516 1.00 86.88 104 LYS A O 1
ATOM 782 N N . PRO A 1 105 ? -1.624 18.303 -26.185 1.00 79.75 105 PRO A N 1
ATOM 783 C CA . PRO A 1 105 ? -3.035 18.257 -26.562 1.00 79.75 105 PRO A CA 1
ATOM 784 C C . PRO A 1 105 ? -3.310 19.161 -27.774 1.00 79.75 105 PRO A C 1
ATOM 786 O O . PRO A 1 105 ? -2.837 20.294 -27.831 1.00 79.75 105 PRO A O 1
ATOM 789 N N . PHE A 1 106 ? -4.087 18.663 -28.736 1.00 76.69 106 PHE A N 1
ATOM 790 C CA . PHE A 1 106 ? -4.535 19.437 -29.894 1.00 76.69 106 PHE A CA 1
ATOM 791 C C . PHE A 1 106 ? -5.944 19.984 -29.646 1.00 76.69 106 PHE A C 1
ATOM 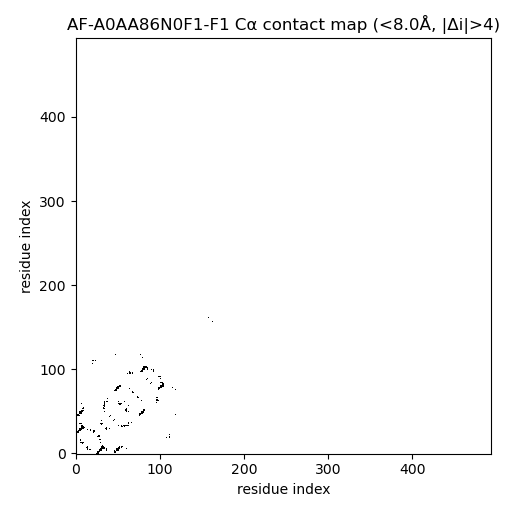793 O O . PHE A 1 106 ? -6.794 19.319 -29.054 1.00 76.69 106 PHE A O 1
ATOM 800 N N . GLN A 1 107 ? -6.187 21.217 -30.084 1.00 69.75 107 GLN A N 1
ATOM 801 C CA . GLN A 1 107 ? -7.523 21.806 -30.083 1.00 69.75 107 GLN A CA 1
ATOM 802 C C . GLN A 1 107 ? -8.293 21.316 -31.316 1.00 69.75 107 GLN A C 1
ATOM 804 O O . GLN A 1 107 ? -7.693 20.903 -32.308 1.00 69.75 107 GLN A O 1
ATOM 809 N N . GLY A 1 108 ? -9.627 21.356 -31.261 1.00 63.88 108 GLY A N 1
ATOM 810 C CA . GLY A 1 108 ? -10.481 20.817 -32.324 1.00 63.88 108 GLY A CA 1
ATOM 811 C C . GLY A 1 108 ? -10.155 21.330 -33.726 1.00 63.88 108 GLY A C 1
ATOM 812 O O . GLY A 1 108 ? -10.066 20.546 -34.668 1.00 63.88 108 GLY A O 1
ATOM 813 N N . THR A 1 109 ? -9.882 22.629 -33.831 1.00 69.62 109 THR A N 1
ATOM 814 C CA . THR A 1 109 ? -9.551 23.305 -35.088 1.00 69.62 109 THR A CA 1
ATOM 815 C C . THR A 1 109 ? -8.204 22.858 -35.655 1.00 69.62 109 THR A C 1
ATOM 817 O O . THR A 1 109 ? -8.113 22.568 -36.841 1.00 69.62 109 THR A O 1
ATOM 820 N N . SER A 1 110 ? -7.169 22.676 -34.826 1.00 82.56 110 SER A N 1
ATOM 821 C CA . SER A 1 110 ? -5.823 22.366 -35.328 1.00 82.56 110 SER A CA 1
ATOM 822 C C . SER A 1 110 ? -5.702 20.972 -35.953 1.00 82.56 110 SER A C 1
ATOM 824 O O . SER A 1 110 ? -4.961 20.806 -36.924 1.00 82.56 110 SER A O 1
ATOM 826 N N . LEU A 1 111 ? -6.438 19.976 -35.444 1.00 88.00 111 LEU A N 1
ATOM 827 C CA . LEU A 1 111 ? -6.491 18.645 -36.059 1.00 88.00 111 LEU A CA 1
ATOM 828 C C . LEU A 1 111 ? -7.294 18.668 -37.369 1.00 88.00 111 LEU A C 1
ATOM 830 O O . LEU A 1 111 ? -6.831 18.135 -38.378 1.00 88.00 111 LEU A O 1
ATOM 834 N N . GLN A 1 112 ? -8.468 19.305 -37.365 1.00 89.75 112 GLN A N 1
ATOM 835 C CA . GLN A 1 112 ? -9.335 19.410 -38.544 1.00 89.75 112 GLN A CA 1
ATOM 836 C C . GLN A 1 112 ? -8.650 20.160 -39.693 1.00 89.75 112 GLN A C 1
ATOM 838 O O . GLN A 1 112 ? -8.651 19.672 -40.826 1.00 89.75 112 GLN A O 1
ATOM 843 N N . ASP A 1 113 ? -8.016 21.297 -39.402 1.00 89.38 113 ASP A N 1
ATOM 844 C CA . ASP A 1 113 ? -7.321 22.127 -40.388 1.00 89.38 113 ASP A CA 1
ATOM 845 C C . ASP A 1 113 ? -6.162 21.362 -41.029 1.00 89.38 113 ASP A C 1
ATOM 847 O O . ASP A 1 113 ? -5.990 21.373 -42.250 1.00 89.38 113 ASP A O 1
ATOM 851 N N . ARG A 1 114 ? -5.379 20.638 -40.215 1.00 90.75 114 ARG A N 1
ATOM 852 C CA . ARG A 1 114 ? -4.215 19.892 -40.704 1.00 90.75 114 ARG A CA 1
ATOM 853 C C . ARG A 1 114 ? -4.620 18.696 -41.558 1.00 90.75 114 ARG A C 1
ATOM 855 O O . ARG A 1 114 ? -4.033 18.490 -42.619 1.00 90.75 114 ARG A O 1
ATOM 862 N N . VAL A 1 115 ? -5.634 17.945 -41.131 1.00 91.62 115 VAL A N 1
ATOM 863 C CA . VAL A 1 115 ? -6.195 16.831 -41.909 1.00 91.62 115 VAL A CA 1
ATOM 864 C C . VAL A 1 115 ? -6.785 17.340 -43.224 1.00 91.62 115 VAL A C 1
ATOM 866 O O . VAL A 1 115 ? -6.489 16.792 -44.285 1.00 91.62 115 VAL A O 1
ATOM 869 N N . SER A 1 116 ? -7.543 18.436 -43.181 1.00 89.50 116 SER A N 1
ATOM 870 C CA . SER A 1 116 ? -8.130 19.042 -44.377 1.00 89.50 116 SER A CA 1
ATOM 871 C C . SER A 1 116 ? -7.053 19.515 -45.351 1.00 89.50 116 SER A C 1
ATOM 873 O O . SER A 1 116 ? -7.121 19.184 -46.533 1.00 89.50 116 SER A O 1
ATOM 875 N N . ALA A 1 117 ? -6.021 20.219 -44.883 1.00 91.00 117 ALA A N 1
ATOM 876 C CA . ALA A 1 117 ? -4.923 20.682 -45.730 1.00 91.00 117 ALA A CA 1
ATOM 877 C C . ALA A 1 117 ? -4.195 19.525 -46.440 1.00 91.00 117 ALA A C 1
ATOM 879 O O . ALA A 1 117 ? -3.893 19.619 -47.632 1.00 91.00 117 ALA A O 1
ATOM 880 N N . LEU A 1 118 ? -3.951 18.418 -45.732 1.00 91.38 118 LEU A N 1
ATOM 881 C CA . LEU A 1 118 ? -3.296 17.234 -46.297 1.00 91.38 118 LEU A CA 1
ATOM 882 C C . LEU A 1 118 ? -4.171 16.509 -47.326 1.00 91.38 118 LEU A C 1
ATOM 884 O O . LEU A 1 118 ? -3.660 16.071 -48.356 1.00 91.38 118 LEU A O 1
ATOM 888 N N . LEU A 1 119 ? -5.485 16.444 -47.101 1.00 89.56 119 LEU A N 1
ATOM 889 C CA . LEU A 1 119 ? -6.428 15.885 -48.072 1.00 89.56 119 LEU A CA 1
ATOM 890 C C . LEU A 1 119 ? -6.518 16.736 -49.353 1.00 89.56 119 LEU A C 1
ATOM 892 O O . LEU A 1 119 ? -6.577 16.179 -50.448 1.00 89.56 119 LEU A O 1
ATOM 896 N N . HIS A 1 120 ? -6.464 18.070 -49.248 1.00 85.00 120 HIS A N 1
ATOM 897 C CA . HIS A 1 120 ? -6.492 18.966 -50.415 1.00 85.00 120 HIS A CA 1
ATOM 898 C C . HIS A 1 120 ? -5.197 18.908 -51.243 1.00 85.00 120 HIS A C 1
ATOM 900 O O . HIS A 1 120 ? -5.248 18.985 -52.470 1.00 85.00 120 HIS A O 1
ATOM 906 N N . LYS A 1 121 ? -4.037 18.708 -50.601 1.00 77.81 121 LYS A N 1
ATOM 907 C CA . LYS A 1 121 ? -2.723 18.613 -51.269 1.00 77.81 121 LYS A CA 1
ATOM 908 C C . LYS A 1 121 ? -2.579 17.375 -52.178 1.00 77.81 121 LYS A C 1
ATOM 910 O O . LYS A 1 121 ? -1.666 17.324 -52.997 1.00 77.81 121 LYS A O 1
ATOM 915 N N . ARG A 1 122 ? -3.479 16.390 -52.059 1.00 64.06 122 ARG A N 1
ATOM 916 C CA . ARG A 1 122 ? -3.481 15.122 -52.813 1.00 64.06 122 ARG A CA 1
ATOM 917 C C . ARG A 1 122 ? -4.117 15.214 -54.213 1.00 64.06 122 ARG A C 1
ATOM 919 O O . ARG A 1 122 ? -3.998 14.261 -54.977 1.00 64.06 122 ARG A O 1
ATOM 926 N N . GLN A 1 123 ? -4.768 16.319 -54.594 1.00 45.25 123 GLN A N 1
ATOM 927 C CA . GLN A 1 123 ? -5.264 16.485 -55.971 1.00 45.25 123 GLN A CA 1
ATOM 928 C C . GLN A 1 123 ? -4.103 16.845 -56.926 1.00 45.25 123 GLN A C 1
ATOM 930 O O . GLN A 1 123 ? -3.490 17.897 -56.747 1.00 45.25 123 GLN A O 1
ATOM 935 N N . PRO A 1 124 ? -3.765 16.014 -57.935 1.00 45.41 124 PRO A N 1
ATOM 936 C CA . PRO A 1 124 ? -2.637 16.294 -58.817 1.00 45.41 124 PRO A CA 1
ATOM 937 C C . PRO A 1 124 ? -2.969 17.351 -59.879 1.00 45.41 124 PRO A C 1
ATOM 939 O O . PRO A 1 124 ? -3.957 17.238 -60.605 1.00 45.41 124 PRO A O 1
ATOM 942 N N . ALA A 1 125 ? -2.072 18.331 -60.020 1.00 38.12 125 ALA A N 1
ATOM 943 C CA . ALA A 1 125 ? -1.880 19.111 -61.240 1.00 38.12 125 ALA A CA 1
ATOM 944 C C . ALA A 1 125 ? -1.146 18.259 -62.303 1.00 38.12 125 ALA A C 1
ATOM 946 O O . ALA A 1 125 ? -0.259 17.472 -61.972 1.00 38.12 125 ALA A O 1
ATOM 947 N N . ALA A 1 126 ? -1.534 18.398 -63.574 1.00 32.62 126 ALA A N 1
ATOM 948 C CA . ALA A 1 126 ? -1.062 17.601 -64.715 1.00 32.62 126 ALA A CA 1
ATOM 949 C C . ALA A 1 126 ? 0.414 17.875 -65.132 1.00 32.62 126 ALA A C 1
ATOM 951 O O . ALA A 1 126 ? 0.886 18.998 -64.950 1.00 32.62 126 ALA A O 1
ATOM 952 N N . PRO A 1 127 ? 1.140 16.900 -65.731 1.00 44.72 127 PRO A N 1
ATOM 953 C CA . PRO A 1 127 ? 2.543 17.061 -66.156 1.00 44.72 127 PRO A CA 1
ATOM 954 C C . PRO A 1 127 ? 2.741 17.604 -67.604 1.00 44.72 127 PRO A C 1
ATOM 956 O O . PRO A 1 127 ? 1.884 17.368 -68.458 1.00 44.72 127 PRO A O 1
ATOM 959 N N . PRO A 1 128 ? 3.875 18.289 -67.909 1.00 45.25 128 PRO A N 1
ATOM 960 C CA . PRO A 1 128 ? 4.203 18.884 -69.217 1.00 45.25 128 PRO A CA 1
ATOM 961 C C . PRO A 1 128 ? 5.055 17.977 -70.142 1.00 45.25 128 PRO A C 1
ATOM 963 O O . PRO A 1 128 ? 5.722 17.050 -69.686 1.00 45.25 128 PRO A O 1
ATOM 966 N N . ALA A 1 129 ? 5.049 18.274 -71.450 1.00 34.62 129 ALA A N 1
ATOM 967 C CA . ALA A 1 129 ? 5.756 17.560 -72.530 1.00 34.62 129 ALA A CA 1
ATOM 968 C C . ALA A 1 129 ? 7.201 18.083 -72.805 1.00 34.62 129 ALA A C 1
ATOM 970 O O . ALA A 1 129 ? 7.490 19.233 -72.467 1.00 34.62 129 ALA A O 1
ATOM 971 N N . PRO A 1 130 ? 8.101 17.285 -73.437 1.00 50.38 130 PRO A N 1
ATOM 972 C CA . PRO A 1 130 ? 9.528 17.602 -73.632 1.00 50.38 130 PRO A CA 1
ATOM 973 C C . PRO A 1 130 ? 9.889 18.229 -75.004 1.00 50.38 130 PRO A C 1
ATOM 975 O O . PRO A 1 130 ? 9.146 18.113 -75.976 1.00 50.38 130 PRO A O 1
ATOM 978 N N . ALA A 1 131 ? 11.069 18.866 -75.071 1.00 35.72 131 ALA A N 1
ATOM 979 C CA . ALA A 1 131 ? 11.668 19.548 -76.234 1.00 35.72 131 ALA A CA 1
ATOM 980 C C . ALA A 1 131 ? 12.545 18.630 -77.145 1.00 35.72 131 ALA A C 1
ATOM 982 O O . ALA A 1 131 ? 12.963 17.567 -76.681 1.00 35.72 131 ALA A O 1
ATOM 983 N N . PRO A 1 132 ? 12.864 19.022 -78.409 1.00 45.84 132 PRO A N 1
ATOM 984 C CA . PRO A 1 132 ? 13.615 18.212 -79.389 1.00 45.84 132 PRO A CA 1
ATOM 985 C C . PRO A 1 132 ? 15.118 18.576 -79.567 1.00 45.84 132 PRO A C 1
ATOM 987 O O . PRO A 1 132 ? 15.587 19.610 -79.098 1.00 45.84 132 PRO A O 1
ATOM 990 N N . ALA A 1 133 ? 15.849 17.693 -80.271 1.00 35.50 133 ALA A N 1
ATOM 991 C CA . ALA A 1 133 ? 17.308 17.628 -80.521 1.00 35.50 133 ALA A CA 1
ATOM 992 C C . ALA A 1 133 ? 17.839 18.457 -81.744 1.00 35.50 133 ALA A C 1
ATOM 994 O O . ALA A 1 133 ? 17.018 18.946 -82.522 1.00 35.50 133 ALA A O 1
ATOM 995 N N . PRO A 1 134 ? 19.181 18.598 -81.958 1.00 47.78 134 PRO A N 1
ATOM 996 C CA . PRO A 1 134 ? 19.808 19.458 -82.991 1.00 47.78 134 PRO A CA 1
ATOM 997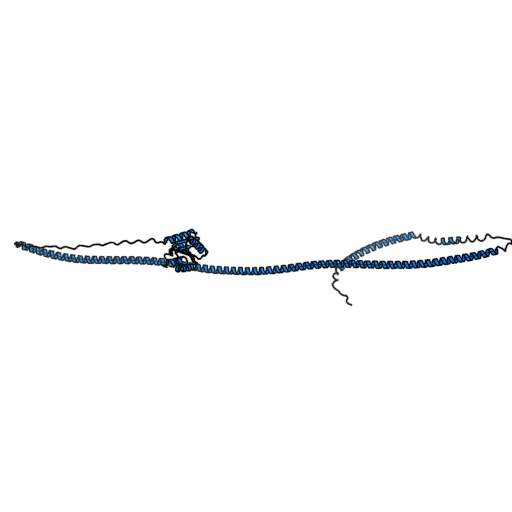 C C . PRO A 1 134 ? 20.350 18.707 -84.248 1.00 47.78 134 PRO A C 1
ATOM 999 O O . PRO A 1 134 ? 20.480 17.483 -84.193 1.00 47.78 134 PRO A O 1
ATOM 1002 N N . PRO A 1 135 ? 20.735 19.401 -85.356 1.00 46.97 135 PRO A N 1
ATOM 1003 C CA . PRO A 1 135 ? 21.339 18.778 -86.548 1.00 46.97 135 PRO A CA 1
ATOM 1004 C C . PRO A 1 135 ? 22.803 19.179 -86.896 1.00 46.97 135 PRO A C 1
ATOM 1006 O O . PRO A 1 135 ? 23.210 20.327 -86.752 1.00 46.97 135 PRO A O 1
ATOM 1009 N N . SER A 1 136 ? 23.531 18.170 -87.401 1.00 40.53 136 SER A N 1
ATOM 1010 C CA . SER A 1 136 ? 24.386 18.041 -88.615 1.00 40.53 136 SER A CA 1
ATOM 1011 C C . SER A 1 136 ? 25.442 19.078 -89.068 1.00 40.53 136 SER A C 1
ATOM 1013 O O . SER A 1 136 ? 25.149 20.244 -89.305 1.00 40.53 136 SER A O 1
ATOM 1015 N N . ALA A 1 137 ? 26.634 18.550 -89.398 1.00 36.28 137 ALA A N 1
ATOM 1016 C CA . ALA A 1 137 ? 27.705 19.132 -90.231 1.00 36.28 137 ALA A CA 1
ATOM 1017 C C . ALA A 1 137 ? 27.449 19.011 -91.758 1.00 36.28 137 ALA A C 1
ATOM 1019 O O . ALA A 1 137 ? 26.551 18.266 -92.161 1.00 36.28 137 ALA A O 1
ATOM 1020 N N . PRO A 1 138 ? 28.287 19.645 -92.612 1.00 44.06 138 PRO A N 1
ATOM 1021 C CA . PRO A 1 138 ? 28.671 19.025 -93.890 1.00 44.06 138 PRO A CA 1
ATOM 1022 C C . PRO A 1 138 ? 30.152 19.204 -94.314 1.00 44.06 138 PRO A C 1
ATOM 1024 O O . PRO A 1 138 ? 30.901 20.014 -93.772 1.00 44.06 138 PRO A O 1
ATOM 1027 N N . ALA A 1 139 ? 30.525 18.392 -95.309 1.00 31.55 139 ALA A N 1
ATOM 1028 C CA . ALA A 1 139 ? 31.819 18.229 -95.977 1.00 31.55 139 ALA A CA 1
ATOM 1029 C C . ALA A 1 139 ? 31.983 19.104 -97.244 1.00 31.55 139 ALA A C 1
ATOM 1031 O O . ALA A 1 139 ? 30.994 19.646 -97.723 1.00 31.55 139 ALA A O 1
ATOM 1032 N N . ASP A 1 140 ? 33.215 19.192 -97.781 1.00 30.06 140 ASP A N 1
ATOM 1033 C CA . ASP A 1 140 ? 33.626 18.918 -99.187 1.00 30.06 140 ASP A CA 1
ATOM 1034 C C . ASP A 1 140 ? 34.887 19.706 -99.612 1.00 30.06 140 ASP A C 1
ATOM 1036 O O . ASP A 1 140 ? 35.036 20.878 -99.272 1.00 30.06 140 ASP A O 1
ATOM 1040 N N . LEU A 1 141 ? 35.776 19.076 -100.402 1.00 32.84 141 LEU A N 1
ATOM 1041 C CA . LEU A 1 141 ? 36.071 19.449 -101.805 1.00 32.84 141 LEU A CA 1
ATOM 1042 C C . LEU A 1 141 ? 37.294 18.697 -102.391 1.00 32.84 141 LEU A C 1
ATOM 1044 O O . LEU A 1 141 ? 38.328 18.513 -101.754 1.00 32.84 141 LEU A O 1
ATOM 1048 N N . LYS A 1 142 ? 37.124 18.265 -103.649 1.00 28.20 142 LYS A N 1
ATOM 1049 C CA . LYS A 1 142 ? 38.035 17.501 -104.528 1.00 28.20 142 LYS A CA 1
ATOM 1050 C C . LYS A 1 142 ? 39.000 18.395 -105.346 1.00 28.20 142 LYS A C 1
ATOM 1052 O O . LYS A 1 142 ? 38.741 19.591 -105.464 1.00 28.20 142 LYS A O 1
ATOM 1057 N N . PRO A 1 143 ? 40.041 17.814 -105.990 1.00 40.25 143 PRO A N 1
ATOM 1058 C CA . PRO A 1 143 ? 41.015 18.508 -106.840 1.00 40.25 143 PRO A CA 1
ATOM 1059 C C . PRO A 1 143 ? 40.677 18.449 -108.347 1.00 40.25 143 PRO A C 1
ATOM 1061 O O . PRO A 1 143 ? 39.968 17.550 -108.802 1.00 40.25 143 PRO A O 1
ATOM 1064 N N . THR A 1 144 ? 41.239 19.377 -109.131 1.00 30.47 144 THR A N 1
ATOM 1065 C CA . THR A 1 144 ? 41.127 19.443 -110.603 1.00 30.47 144 THR A CA 1
ATOM 1066 C C . THR A 1 144 ? 42.496 19.545 -111.280 1.00 30.47 144 THR A C 1
ATOM 1068 O O . THR A 1 144 ? 43.251 20.479 -111.020 1.00 30.47 144 THR A O 1
ATOM 1071 N N . GLU A 1 145 ? 42.765 18.609 -112.192 1.00 30.91 145 GLU A N 1
ATOM 1072 C CA . GLU A 1 145 ? 43.750 18.700 -113.278 1.00 30.91 145 GLU A CA 1
ATOM 1073 C C . GLU A 1 145 ? 43.227 19.566 -114.438 1.00 30.91 145 GLU A C 1
ATOM 1075 O O . GLU A 1 145 ? 42.025 19.578 -114.703 1.00 30.91 145 GLU A O 1
ATOM 1080 N N . SER A 1 146 ? 44.135 20.186 -115.204 1.00 29.38 146 SER A N 1
ATOM 1081 C CA . SER A 1 146 ? 44.021 20.351 -116.670 1.00 29.38 146 SER A CA 1
ATOM 1082 C C . SER A 1 146 ? 45.349 20.889 -117.234 1.00 29.38 146 SER A C 1
ATOM 1084 O O . SER A 1 146 ? 45.800 21.939 -116.793 1.00 29.38 146 SER A O 1
ATOM 1086 N N . ALA A 1 147 ? 46.050 20.106 -118.073 1.00 26.84 147 ALA A N 1
ATOM 1087 C CA . ALA A 1 147 ? 46.222 20.308 -119.533 1.00 26.84 147 ALA A CA 1
ATOM 1088 C C . ALA A 1 147 ? 47.258 21.401 -119.914 1.00 26.84 147 ALA A C 1
ATOM 1090 O O . ALA A 1 147 ? 47.435 22.357 -119.183 1.00 26.84 147 ALA A O 1
ATOM 1091 N N . ARG A 1 148 ? 47.995 21.417 -121.036 1.00 25.80 148 ARG A N 1
ATOM 1092 C CA . ARG A 1 148 ? 47.961 20.778 -122.371 1.00 25.80 148 ARG A CA 1
ATOM 1093 C C . ARG A 1 148 ? 49.302 21.177 -123.058 1.00 25.80 148 ARG A C 1
ATOM 1095 O O . ARG A 1 148 ? 49.750 22.294 -122.849 1.00 25.80 148 ARG A O 1
ATOM 1102 N N . ALA A 1 149 ? 50.038 20.269 -123.703 1.00 27.38 149 ALA A N 1
ATOM 1103 C CA . ALA A 1 149 ? 50.218 20.096 -125.165 1.00 27.38 149 ALA A CA 1
ATOM 1104 C C . ALA A 1 149 ? 50.983 21.159 -126.007 1.00 27.38 149 ALA A C 1
ATOM 1106 O O . ALA A 1 149 ? 50.680 22.344 -125.949 1.00 27.38 149 ALA A O 1
ATOM 1107 N N . ALA A 1 150 ? 51.784 20.616 -126.951 1.00 26.95 150 ALA A N 1
ATOM 1108 C CA . ALA A 1 150 ? 52.273 21.168 -128.238 1.00 26.95 150 ALA A CA 1
ATOM 1109 C C . ALA A 1 150 ? 53.454 22.177 -128.166 1.00 26.95 150 ALA A C 1
ATOM 1111 O O . ALA A 1 150 ? 53.570 22.906 -127.198 1.00 26.95 150 ALA A O 1
ATOM 1112 N N . SER A 1 151 ? 54.397 22.307 -129.112 1.00 31.94 151 SER A N 1
ATOM 1113 C CA . SER A 1 151 ? 54.539 21.872 -130.514 1.00 31.94 151 SER A CA 1
ATOM 1114 C C . SER A 1 151 ? 56.029 21.936 -130.943 1.00 31.94 151 SER A C 1
ATOM 1116 O O . SER A 1 151 ? 56.852 22.495 -130.221 1.00 31.94 151 SER A O 1
ATOM 1118 N N . ALA A 1 152 ? 56.366 21.385 -132.114 1.00 30.30 152 ALA A N 1
ATOM 1119 C CA . ALA A 1 152 ? 57.707 21.324 -132.706 1.00 30.30 152 ALA A CA 1
ATOM 1120 C C . ALA A 1 152 ? 57.967 22.420 -133.768 1.00 30.30 152 ALA A C 1
ATOM 1122 O O . ALA A 1 152 ? 57.068 22.681 -134.563 1.00 30.30 152 ALA A O 1
ATOM 1123 N N . ALA A 1 153 ? 59.198 22.972 -133.815 1.00 26.58 153 ALA A N 1
ATOM 1124 C CA . ALA A 1 153 ? 59.962 23.515 -134.974 1.00 26.58 153 ALA A CA 1
ATOM 1125 C C . ALA A 1 153 ? 61.110 24.445 -134.480 1.00 26.58 153 ALA A C 1
ATOM 1127 O O . ALA A 1 153 ? 61.003 24.962 -133.372 1.00 26.58 153 ALA A O 1
ATOM 1128 N N . PRO A 1 154 ? 62.106 24.839 -135.304 1.00 41.19 154 PRO A N 1
ATOM 1129 C CA . PRO A 1 154 ? 62.990 24.075 -136.189 1.00 41.19 154 PRO A CA 1
ATOM 1130 C C . PRO A 1 154 ? 64.485 24.215 -135.780 1.00 41.19 154 PRO A C 1
ATOM 1132 O O . PRO A 1 154 ? 64.877 25.141 -135.075 1.00 41.19 154 PRO A O 1
ATOM 1135 N N . ALA A 1 155 ? 65.338 23.301 -136.255 1.00 34.31 155 ALA A N 1
ATOM 1136 C CA . ALA A 1 155 ? 66.781 23.305 -136.006 1.00 34.31 155 ALA A CA 1
ATOM 1137 C C . ALA A 1 155 ? 67.496 24.457 -136.741 1.00 34.31 155 ALA A C 1
ATOM 1139 O O . ALA A 1 155 ? 67.470 24.527 -137.971 1.00 34.31 155 ALA A O 1
ATOM 1140 N N . GLN A 1 156 ? 68.158 25.331 -135.983 1.00 41.44 156 GLN A N 1
ATOM 1141 C CA . GLN A 1 156 ? 69.146 26.287 -136.484 1.00 41.44 156 GLN A CA 1
ATOM 1142 C C . GLN A 1 156 ? 70.551 25.711 -136.268 1.00 41.44 156 GLN A C 1
ATOM 1144 O O . GLN A 1 156 ? 70.816 25.073 -135.251 1.00 41.44 156 GLN A O 1
ATOM 1149 N N . HIS A 1 157 ? 71.428 25.899 -137.256 1.00 46.12 157 HIS A N 1
ATOM 1150 C CA . HIS A 1 157 ? 72.828 25.481 -137.228 1.00 46.12 157 HIS A CA 1
ATOM 1151 C C . HIS A 1 157 ? 73.553 26.076 -136.013 1.00 46.12 157 HIS A C 1
ATOM 1153 O O . HIS A 1 157 ? 73.843 27.268 -135.988 1.00 46.12 157 HIS A O 1
ATOM 1159 N N . ILE A 1 158 ? 73.856 25.224 -135.037 1.00 44.69 158 ILE A N 1
ATOM 1160 C CA . ILE A 1 158 ? 74.742 25.521 -133.912 1.00 44.69 158 ILE A CA 1
ATOM 1161 C C . ILE A 1 158 ? 76.178 25.389 -134.433 1.00 44.69 158 ILE A C 1
ATOM 1163 O O . ILE A 1 158 ? 76.541 24.346 -134.981 1.00 44.69 158 ILE A O 1
ATOM 1167 N N . ALA A 1 159 ? 76.981 26.446 -134.325 1.00 57.00 159 ALA A N 1
ATOM 1168 C CA . ALA A 1 159 ? 78.396 26.402 -134.699 1.00 57.00 159 ALA A CA 1
ATOM 1169 C C . ALA A 1 159 ? 79.184 25.571 -133.665 1.00 57.00 159 ALA A C 1
ATOM 1171 O O . ALA A 1 159 ? 78.852 25.612 -132.485 1.00 57.00 159 ALA A O 1
ATOM 1172 N N . ASP A 1 160 ? 80.248 24.859 -134.060 1.00 58.34 160 ASP A N 1
ATOM 1173 C CA . ASP A 1 160 ? 80.972 23.898 -133.194 1.00 58.34 160 ASP A CA 1
ATOM 1174 C C . ASP A 1 160 ? 81.381 24.448 -131.804 1.00 58.34 160 ASP A C 1
ATOM 1176 O O . ASP A 1 160 ? 81.411 23.700 -130.829 1.00 58.34 160 ASP A O 1
ATOM 1180 N N . HIS A 1 161 ? 81.608 25.760 -131.669 1.00 60.59 161 HIS A N 1
ATOM 1181 C CA . HIS A 1 161 ? 81.919 26.408 -130.385 1.00 60.59 161 HIS A CA 1
ATOM 1182 C C . HIS A 1 161 ? 80.749 26.454 -129.377 1.00 60.59 161 HIS A C 1
ATOM 1184 O O . HIS A 1 161 ? 80.973 26.481 -128.167 1.00 60.59 161 HIS A O 1
ATOM 1190 N N . GLU A 1 162 ? 79.501 26.445 -129.846 1.00 58.03 162 GLU A N 1
ATOM 1191 C CA . GLU A 1 162 ? 78.306 26.398 -128.997 1.00 58.03 162 GLU A CA 1
ATOM 1192 C C . GLU A 1 162 ? 78.038 24.964 -128.511 1.00 58.03 162 GLU A C 1
ATOM 1194 O O . GLU A 1 162 ? 77.562 24.757 -127.400 1.00 58.03 162 GLU A O 1
ATOM 1199 N N . LEU A 1 163 ? 78.422 23.943 -129.283 1.00 62.47 163 LEU A N 1
ATOM 1200 C CA . LEU A 1 163 ? 78.313 22.535 -128.882 1.00 62.47 163 LEU A CA 1
ATOM 1201 C C . LEU A 1 163 ? 79.179 22.205 -127.656 1.00 62.47 163 LEU A C 1
ATOM 1203 O O . LEU A 1 163 ? 78.745 21.448 -126.784 1.00 62.47 163 LEU A O 1
ATOM 1207 N N . ASP A 1 164 ? 80.367 22.801 -127.548 1.00 69.69 164 ASP A N 1
ATOM 1208 C CA . ASP A 1 164 ? 81.242 22.615 -126.387 1.00 69.69 164 ASP A CA 1
ATOM 1209 C C . ASP A 1 164 ? 80.747 23.370 -125.143 1.00 69.69 164 ASP A C 1
ATOM 1211 O O . ASP A 1 164 ? 80.859 22.850 -124.028 1.00 69.69 164 ASP A O 1
ATOM 1215 N N . SER A 1 165 ? 80.107 24.536 -125.305 1.00 71.69 165 SER A N 1
ATOM 1216 C CA . SER A 1 165 ? 79.462 25.233 -124.183 1.00 71.69 165 SER A CA 1
ATOM 1217 C C . SER A 1 165 ? 78.234 24.468 -123.671 1.00 71.69 165 SER A C 1
ATOM 1219 O O . SER A 1 165 ? 78.070 24.329 -122.456 1.00 71.69 165 SER A O 1
ATOM 1221 N N . TYR A 1 166 ? 77.439 23.863 -124.562 1.00 74.44 166 TYR A N 1
ATOM 1222 C CA . TYR A 1 166 ? 76.341 22.966 -124.187 1.00 74.44 166 TYR A CA 1
ATOM 1223 C C . TYR A 1 166 ? 76.830 21.669 -123.528 1.00 74.44 166 TYR A C 1
ATOM 1225 O O . TYR A 1 166 ? 76.203 21.203 -122.578 1.00 74.44 166 TYR A O 1
ATOM 1233 N N . ARG A 1 167 ? 77.958 21.091 -123.965 1.00 76.25 167 ARG A N 1
ATOM 1234 C CA . ARG A 1 167 ? 78.561 19.908 -123.317 1.00 76.25 167 ARG A CA 1
ATOM 1235 C C . ARG A 1 167 ? 79.058 20.212 -121.905 1.00 76.25 167 ARG A C 1
ATOM 1237 O O . ARG A 1 167 ? 78.800 19.420 -121.001 1.00 76.25 167 ARG A O 1
ATOM 1244 N N . LEU A 1 168 ? 79.716 21.356 -121.705 1.00 79.31 168 LEU A N 1
ATOM 1245 C CA . LEU A 1 168 ? 80.160 21.808 -120.382 1.00 79.31 168 LEU A CA 1
ATOM 1246 C C . LEU A 1 168 ? 78.973 22.162 -119.470 1.00 79.31 168 LEU A C 1
ATOM 1248 O O . LEU A 1 168 ? 78.983 21.857 -118.278 1.00 79.31 168 LEU A O 1
ATOM 1252 N N . ALA A 1 169 ? 77.923 22.775 -120.021 1.00 77.88 169 ALA A N 1
ATOM 1253 C CA . ALA A 1 169 ? 76.680 23.008 -119.292 1.00 77.88 169 ALA A CA 1
ATOM 1254 C C . ALA A 1 169 ? 76.004 21.683 -118.899 1.00 77.88 169 ALA A C 1
ATOM 1256 O O . ALA A 1 169 ? 75.552 21.542 -117.767 1.00 77.88 169 ALA A O 1
ATOM 1257 N N . ALA A 1 170 ? 76.001 20.682 -119.785 1.00 79.19 170 ALA A N 1
ATOM 1258 C CA . ALA A 1 170 ? 75.448 19.359 -119.509 1.00 79.19 170 ALA A CA 1
ATOM 1259 C C . ALA A 1 170 ? 76.249 18.573 -118.453 1.00 79.19 170 ALA A C 1
ATOM 1261 O O . ALA A 1 170 ? 75.649 17.844 -117.665 1.00 79.19 170 ALA A O 1
ATOM 1262 N N . SER A 1 171 ? 77.581 18.711 -118.395 1.00 78.56 171 SER A N 1
ATOM 1263 C CA . SER A 1 171 ? 78.383 18.085 -117.332 1.00 78.56 171 SER A CA 1
ATOM 1264 C C . SER A 1 171 ? 78.145 18.749 -115.974 1.00 78.56 171 SER A C 1
ATOM 1266 O O . SER A 1 171 ? 77.929 18.042 -114.995 1.00 78.56 171 SER A O 1
ATOM 1268 N N . ARG A 1 172 ? 78.076 20.088 -115.927 1.00 82.62 172 ARG A N 1
ATOM 1269 C CA . ARG A 1 172 ? 77.708 20.831 -114.708 1.00 82.62 172 ARG A CA 1
ATOM 1270 C C . ARG A 1 172 ? 76.290 20.513 -114.237 1.00 82.62 172 ARG A C 1
ATOM 1272 O O . ARG A 1 172 ? 76.060 20.395 -113.042 1.00 82.62 172 ARG A O 1
ATOM 1279 N N . LEU A 1 173 ? 75.344 20.332 -115.160 1.00 82.00 173 LEU A N 1
ATOM 1280 C CA . LEU A 1 173 ? 73.987 19.898 -114.820 1.00 82.00 173 LEU A CA 1
ATOM 1281 C C . LEU A 1 173 ? 73.981 18.511 -114.171 1.00 82.00 173 LEU A C 1
ATOM 1283 O O . LEU A 1 173 ? 73.301 18.333 -113.170 1.00 82.00 173 LEU A O 1
ATOM 1287 N N . LYS A 1 174 ? 74.782 17.559 -114.667 1.00 82.94 174 LYS A N 1
ATOM 1288 C CA . LYS A 1 174 ? 74.913 16.230 -114.041 1.00 82.94 174 LYS A CA 1
ATOM 1289 C C . LYS A 1 174 ? 75.530 16.285 -112.642 1.00 82.94 174 LYS A C 1
ATOM 1291 O O . LYS A 1 174 ? 75.116 15.524 -111.773 1.00 82.94 174 LYS A O 1
ATOM 1296 N N . GLU A 1 175 ? 76.509 17.161 -112.421 1.00 83.25 175 GLU A N 1
ATOM 1297 C CA . GLU A 1 175 ? 77.094 17.391 -111.091 1.00 83.25 175 GLU A CA 1
ATOM 1298 C C . GLU A 1 175 ? 76.046 17.954 -110.122 1.00 83.25 175 GLU A C 1
ATOM 1300 O O . GLU A 1 175 ? 75.837 17.385 -109.052 1.00 83.25 175 GLU A O 1
ATOM 1305 N N . ILE A 1 176 ? 75.303 18.984 -110.540 1.00 84.44 176 ILE A N 1
ATOM 1306 C CA . ILE A 1 176 ? 74.218 19.583 -109.747 1.00 84.44 176 ILE A CA 1
ATOM 1307 C C . ILE A 1 176 ? 73.093 18.570 -109.485 1.00 84.44 176 ILE A C 1
ATOM 1309 O O . ILE A 1 176 ? 72.561 18.512 -108.381 1.00 84.44 176 ILE A O 1
ATOM 1313 N N . GLU A 1 177 ? 72.728 17.741 -110.465 1.00 84.94 177 GLU A N 1
ATOM 1314 C CA . GLU A 1 177 ? 71.746 16.663 -110.285 1.00 84.94 177 GLU A CA 1
ATOM 1315 C C . GLU A 1 177 ? 72.216 15.631 -109.254 1.00 84.94 177 GLU A C 1
ATOM 1317 O O . GLU A 1 177 ? 71.410 15.154 -108.451 1.00 84.94 177 GLU A O 1
ATOM 1322 N N . HIS A 1 178 ? 73.510 15.299 -109.247 1.00 86.06 178 HIS A N 1
ATOM 1323 C CA . HIS A 1 178 ? 74.085 14.382 -108.270 1.00 86.06 178 HIS A CA 1
ATOM 1324 C C . HIS A 1 178 ? 74.097 14.985 -106.859 1.00 86.06 178 HIS A C 1
ATOM 1326 O O . HIS A 1 178 ? 73.689 14.314 -105.911 1.00 86.06 178 HIS A O 1
ATOM 1332 N N . GLU A 1 179 ? 74.490 16.251 -106.712 1.00 87.56 179 GLU A N 1
ATOM 1333 C CA . GLU A 1 179 ? 74.430 16.977 -105.437 1.00 87.56 179 GLU A CA 1
ATOM 1334 C C . GLU A 1 179 ? 72.989 17.104 -104.926 1.00 87.56 179 GLU A C 1
ATOM 1336 O O . GLU A 1 179 ? 72.713 16.796 -103.767 1.00 87.56 179 GLU A O 1
ATOM 1341 N N . LEU A 1 180 ? 72.041 17.441 -105.804 1.00 87.44 180 LEU A N 1
ATOM 1342 C CA . LEU A 1 180 ? 70.620 17.523 -105.469 1.00 87.44 180 LEU A CA 1
ATOM 1343 C C . LEU A 1 180 ? 70.054 16.157 -105.054 1.00 87.44 180 LEU A C 1
ATOM 1345 O O . LEU A 1 180 ? 69.215 16.083 -104.158 1.00 87.44 180 LEU A O 1
ATOM 1349 N N . ALA A 1 181 ? 70.501 15.063 -105.676 1.00 84.88 181 ALA A N 1
ATOM 1350 C CA . ALA A 1 181 ? 70.127 13.711 -105.269 1.00 84.88 181 ALA A CA 1
ATOM 1351 C C . ALA A 1 181 ? 70.695 13.350 -103.886 1.00 84.88 181 ALA A C 1
ATOM 1353 O O . ALA A 1 181 ? 69.983 12.757 -103.074 1.00 84.88 181 ALA A O 1
ATOM 1354 N N . GLN A 1 182 ? 71.939 13.744 -103.589 1.00 89.06 182 GLN A N 1
ATOM 1355 C CA . GLN A 1 182 ? 72.542 13.558 -102.267 1.00 89.06 182 GLN A CA 1
ATOM 1356 C C . GLN A 1 182 ? 71.837 14.391 -101.190 1.00 89.06 182 GLN A C 1
ATOM 1358 O O . GLN A 1 182 ? 71.555 13.869 -100.111 1.00 89.06 182 GLN A O 1
ATOM 1363 N N . GLU A 1 183 ? 71.510 15.656 -101.465 1.00 87.50 183 GLU A N 1
ATOM 1364 C CA . GLU A 1 183 ? 70.746 16.488 -100.532 1.00 87.50 183 GLU A CA 1
ATOM 1365 C C . GLU A 1 183 ? 69.341 15.942 -100.311 1.00 87.50 183 GLU A C 1
ATOM 1367 O O . GLU A 1 183 ? 68.926 15.811 -99.166 1.00 87.50 183 GLU A O 1
ATOM 1372 N N . ARG A 1 184 ? 68.635 15.518 -101.367 1.00 88.75 184 ARG A N 1
ATOM 1373 C CA . ARG A 1 184 ? 67.322 14.867 -101.230 1.00 8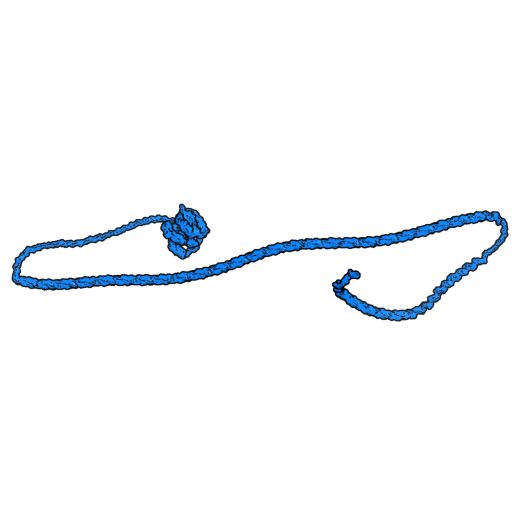8.75 184 ARG A CA 1
ATOM 1374 C C . ARG A 1 184 ? 67.393 13.597 -100.385 1.00 88.75 184 ARG A C 1
ATOM 1376 O O . ARG A 1 184 ? 66.507 13.382 -99.560 1.00 88.75 184 ARG A O 1
ATOM 1383 N N . ALA A 1 185 ? 68.438 12.783 -100.545 1.00 87.19 185 ALA A N 1
ATOM 1384 C CA . ALA A 1 185 ? 68.650 11.603 -99.709 1.00 87.19 185 ALA A CA 1
ATOM 1385 C C . ALA A 1 185 ? 68.872 11.985 -98.234 1.00 87.19 185 ALA A C 1
ATOM 1387 O O . ALA A 1 185 ? 68.230 11.409 -97.360 1.00 87.19 185 ALA A O 1
ATOM 1388 N N . ARG A 1 186 ? 69.700 13.004 -97.956 1.00 90.31 186 ARG A N 1
ATOM 1389 C CA . ARG A 1 186 ? 69.925 13.530 -96.595 1.00 90.31 186 ARG A CA 1
ATOM 1390 C C . ARG A 1 186 ? 68.664 14.150 -95.985 1.00 90.31 186 ARG A C 1
ATOM 1392 O O . ARG A 1 186 ? 68.383 13.941 -94.809 1.00 90.31 186 ARG A O 1
ATOM 1399 N N . SER A 1 187 ? 67.884 14.893 -96.768 1.00 88.12 187 SER A N 1
ATOM 1400 C CA . SER A 1 187 ? 66.600 15.446 -96.328 1.00 88.12 187 SER A CA 1
ATOM 1401 C C . SER A 1 187 ? 65.599 14.338 -96.021 1.00 88.12 187 SER A C 1
ATOM 1403 O O . SER A 1 187 ? 64.867 14.445 -95.044 1.00 88.12 187 SER A O 1
ATOM 1405 N N . SER A 1 188 ? 65.592 13.254 -96.804 1.00 89.06 188 SER A N 1
ATOM 1406 C CA . SER A 1 188 ? 64.740 12.093 -96.542 1.00 89.06 188 SER A CA 1
ATOM 1407 C C . SER A 1 188 ? 65.129 11.363 -95.256 1.00 89.06 188 SER A C 1
ATOM 1409 O O . SER A 1 188 ? 64.238 10.951 -94.519 1.00 89.06 188 SER A O 1
ATOM 1411 N N . THR A 1 189 ? 66.425 11.196 -94.967 1.00 91.81 189 THR A N 1
ATOM 1412 C CA . THR A 1 189 ? 66.872 10.555 -93.718 1.00 91.81 189 THR A CA 1
ATOM 1413 C C . THR A 1 189 ? 66.565 11.425 -92.504 1.00 91.81 189 THR A C 1
ATOM 1415 O O . THR A 1 189 ? 65.990 10.930 -91.542 1.00 91.81 189 THR A O 1
ATOM 1418 N N . LEU A 1 190 ? 66.842 12.733 -92.573 1.00 90.75 190 LEU A N 1
ATOM 1419 C CA . LEU A 1 190 ? 66.509 13.674 -91.495 1.00 90.75 190 LEU A CA 1
ATOM 1420 C C . LEU A 1 190 ? 64.995 13.767 -91.256 1.00 90.75 190 LEU A C 1
ATOM 1422 O O . LEU A 1 190 ? 64.562 13.867 -90.112 1.00 90.75 190 LEU A O 1
ATOM 1426 N N . ALA A 1 191 ? 64.179 13.712 -92.314 1.00 88.88 191 ALA A N 1
ATOM 1427 C CA . ALA A 1 191 ? 62.725 13.677 -92.181 1.00 88.88 191 ALA A CA 1
ATOM 1428 C C . ALA A 1 191 ? 62.249 12.409 -91.455 1.00 88.88 191 ALA A C 1
ATOM 1430 O O . ALA A 1 191 ? 61.381 12.500 -90.591 1.00 88.88 191 ALA A O 1
ATOM 1431 N N . HIS A 1 192 ? 62.846 11.251 -91.756 1.00 91.69 192 HIS A N 1
ATOM 1432 C CA . HIS A 1 192 ? 62.538 9.996 -91.068 1.00 91.69 192 HIS A CA 1
ATOM 1433 C C . HIS A 1 192 ? 62.965 10.031 -89.592 1.00 91.69 192 HIS A C 1
ATOM 1435 O O . HIS A 1 192 ? 62.203 9.610 -88.726 1.00 91.69 192 HIS A O 1
ATOM 1441 N N . GLU A 1 193 ? 64.152 10.560 -89.280 1.00 92.06 193 GLU A N 1
ATOM 1442 C CA . GLU A 1 193 ? 64.620 10.724 -87.895 1.00 92.06 193 GLU A CA 1
ATOM 1443 C C . GLU A 1 193 ? 63.723 11.690 -87.101 1.00 92.06 193 GLU A C 1
ATOM 1445 O O . GLU A 1 193 ? 63.397 11.425 -85.944 1.00 92.06 193 GLU A O 1
ATOM 1450 N N . LEU A 1 194 ? 63.257 12.781 -87.724 1.00 92.50 194 LEU A N 1
ATOM 1451 C CA . LEU A 1 194 ? 62.304 13.712 -87.109 1.00 92.50 194 LEU A CA 1
ATOM 1452 C C . LEU A 1 194 ? 60.938 13.046 -86.866 1.00 92.50 194 LEU A C 1
ATOM 1454 O O . LEU A 1 194 ? 60.312 13.266 -85.827 1.00 92.50 194 LEU A O 1
ATOM 1458 N N . GLU A 1 195 ? 60.466 12.217 -87.801 1.00 91.19 195 GLU A N 1
ATOM 1459 C CA . GLU A 1 195 ? 59.217 11.465 -87.644 1.00 91.19 195 GLU A CA 1
ATOM 1460 C C . GLU A 1 195 ? 59.321 10.417 -86.520 1.00 91.19 195 GLU A C 1
ATOM 1462 O O . GLU A 1 195 ? 58.405 10.268 -85.711 1.00 91.19 195 GLU A O 1
ATOM 1467 N N . GLU A 1 196 ? 60.455 9.726 -86.397 1.00 92.38 196 GLU A N 1
ATOM 1468 C CA . GLU A 1 196 ? 60.702 8.811 -85.278 1.00 92.38 196 GLU A CA 1
ATOM 1469 C C . GLU A 1 196 ? 60.791 9.547 -83.936 1.00 92.38 196 GLU A C 1
ATOM 1471 O O . GLU A 1 196 ? 60.147 9.130 -82.970 1.00 92.38 196 GLU A O 1
ATOM 1476 N N . ALA A 1 197 ? 61.519 10.665 -83.871 1.00 90.62 197 ALA A N 1
ATOM 1477 C CA . ALA A 1 197 ? 61.639 11.470 -82.656 1.00 90.62 197 ALA A CA 1
ATOM 1478 C C . ALA A 1 197 ? 60.282 12.036 -82.204 1.00 90.62 197 ALA A C 1
ATOM 1480 O O . ALA A 1 197 ? 59.952 11.996 -81.018 1.00 90.62 197 ALA A O 1
ATOM 1481 N N . THR A 1 198 ? 59.452 12.503 -83.142 1.00 92.06 198 THR A N 1
ATOM 1482 C CA . THR A 1 198 ? 58.091 12.980 -82.835 1.00 92.06 198 THR A CA 1
ATOM 1483 C C . THR A 1 198 ? 57.174 11.850 -82.361 1.00 92.06 198 THR A C 1
ATOM 1485 O O . THR A 1 198 ? 56.411 12.053 -81.414 1.00 92.06 198 THR A O 1
ATOM 1488 N N . ARG A 1 199 ? 57.279 10.636 -82.926 1.00 92.75 199 ARG A N 1
ATOM 1489 C CA . ARG A 1 199 ? 56.565 9.451 -82.409 1.00 92.75 199 ARG A CA 1
ATOM 1490 C C . ARG A 1 199 ? 57.011 9.079 -80.995 1.00 92.75 199 ARG A C 1
ATOM 1492 O O . ARG A 1 199 ? 56.158 8.799 -80.156 1.00 92.75 199 ARG A O 1
ATOM 1499 N N . GLN A 1 200 ? 58.314 9.100 -80.712 1.00 91.25 200 GLN A N 1
ATOM 1500 C CA . GLN A 1 200 ? 58.843 8.828 -79.370 1.00 91.25 200 GLN A CA 1
ATOM 1501 C C . GLN A 1 200 ? 58.384 9.883 -78.356 1.00 91.25 200 GLN A C 1
ATOM 1503 O O . GLN A 1 200 ? 57.972 9.530 -77.253 1.00 91.25 200 GLN A O 1
ATOM 1508 N N . GLN A 1 201 ? 58.371 11.163 -78.737 1.00 92.06 201 GLN A N 1
ATOM 1509 C CA . GLN A 1 201 ? 57.852 12.241 -77.895 1.00 92.06 201 GLN A CA 1
ATOM 1510 C C . GLN A 1 201 ? 56.349 12.076 -77.613 1.00 92.06 201 GLN A C 1
ATOM 1512 O O . GLN A 1 201 ? 55.914 12.267 -76.479 1.00 92.06 201 GLN A O 1
ATOM 1517 N N . ALA A 1 202 ? 55.556 11.664 -78.608 1.00 89.19 202 ALA A N 1
ATOM 1518 C CA . ALA A 1 202 ? 54.137 11.367 -78.417 1.00 89.19 202 ALA A CA 1
ATOM 1519 C C . ALA A 1 202 ? 53.910 10.161 -77.483 1.00 89.19 202 ALA A C 1
ATOM 1521 O O . ALA A 1 202 ? 53.028 10.200 -76.626 1.00 89.19 202 ALA A O 1
ATOM 1522 N N . GLN A 1 203 ? 54.726 9.106 -77.602 1.00 92.50 203 GLN A N 1
ATOM 1523 C CA . GLN A 1 203 ? 54.688 7.956 -76.692 1.00 92.50 203 GLN A CA 1
ATOM 1524 C C . GLN A 1 203 ? 55.074 8.341 -75.258 1.00 92.50 203 GLN A C 1
ATOM 1526 O O . GLN A 1 203 ? 54.403 7.918 -74.318 1.00 92.50 203 GLN A O 1
ATOM 1531 N N . ALA A 1 204 ? 56.109 9.169 -75.084 1.00 90.50 204 ALA A N 1
ATOM 1532 C CA . ALA A 1 204 ? 56.503 9.689 -73.778 1.00 90.50 204 ALA A CA 1
ATOM 1533 C C . ALA A 1 204 ? 55.372 10.508 -73.135 1.00 90.50 204 ALA A C 1
ATOM 1535 O O . ALA A 1 204 ? 55.029 10.256 -71.983 1.00 90.50 204 ALA A O 1
ATOM 1536 N N . GLY A 1 205 ? 54.719 11.393 -73.900 1.00 92.12 205 GLY A N 1
ATOM 1537 C CA . GLY A 1 205 ? 53.551 12.145 -73.426 1.00 92.12 205 GLY A CA 1
ATOM 1538 C C . GLY A 1 205 ? 52.393 11.238 -72.993 1.00 92.12 205 GLY A C 1
ATOM 1539 O O . GLY A 1 205 ? 51.834 11.419 -71.916 1.00 92.12 205 GLY A O 1
ATOM 1540 N N . SER A 1 206 ? 52.093 10.186 -73.764 1.00 92.62 206 SER A N 1
ATOM 1541 C CA . SER A 1 206 ? 51.060 9.212 -73.382 1.00 92.62 206 SER A CA 1
ATOM 1542 C C . SER A 1 206 ? 51.392 8.457 -72.087 1.00 92.62 206 SER A C 1
ATOM 1544 O O . SER A 1 206 ? 50.475 8.133 -71.332 1.00 92.62 206 SER A O 1
ATOM 1546 N N . LEU A 1 207 ? 52.665 8.139 -71.833 1.00 92.75 207 LEU A N 1
ATOM 1547 C CA . LEU A 1 207 ? 53.095 7.490 -70.588 1.00 92.75 207 LEU A CA 1
ATOM 1548 C C . LEU A 1 207 ? 53.040 8.455 -69.397 1.00 92.75 207 LEU A C 1
ATOM 1550 O O . LEU A 1 207 ? 52.675 8.046 -68.295 1.00 92.75 207 LEU A O 1
ATOM 1554 N N . GLU A 1 208 ? 53.367 9.732 -69.602 1.00 93.44 208 GLU A N 1
ATOM 1555 C CA . GLU A 1 208 ? 53.231 10.773 -68.578 1.00 93.44 208 GLU A CA 1
ATOM 1556 C C . GLU A 1 208 ? 51.768 10.981 -68.169 1.00 93.44 208 GLU A C 1
ATOM 1558 O O . GLU A 1 208 ? 51.474 11.047 -66.973 1.00 93.44 208 GLU A O 1
ATOM 1563 N N . ASP A 1 209 ? 50.846 10.996 -69.134 1.00 93.06 209 ASP A N 1
ATOM 1564 C CA . ASP A 1 209 ? 49.408 11.082 -68.868 1.00 93.06 209 ASP A CA 1
ATOM 1565 C C . ASP A 1 209 ? 48.897 9.858 -68.088 1.00 93.06 209 ASP A C 1
ATOM 1567 O O . ASP A 1 209 ? 48.132 10.007 -67.132 1.00 93.06 209 ASP A O 1
ATOM 1571 N N . GLN A 1 210 ? 49.365 8.649 -68.425 1.00 94.50 210 GLN A N 1
ATOM 1572 C CA . GLN A 1 210 ? 49.048 7.429 -67.670 1.00 94.50 210 GLN A CA 1
ATOM 1573 C C . GLN A 1 210 ? 49.589 7.483 -66.236 1.00 94.50 210 GLN A C 1
ATOM 1575 O O . GLN A 1 210 ? 48.857 7.197 -65.290 1.00 94.50 210 GLN A O 1
ATOM 1580 N N . LEU A 1 211 ? 50.844 7.904 -66.049 1.00 94.00 211 LEU A N 1
ATOM 1581 C CA . LEU A 1 211 ? 51.436 8.073 -64.718 1.00 94.00 211 LEU A CA 1
ATOM 1582 C C . LEU A 1 211 ? 50.697 9.128 -63.892 1.00 94.00 211 LEU A C 1
ATOM 1584 O O . LEU A 1 211 ? 50.577 8.982 -62.675 1.00 94.00 211 LEU A O 1
ATOM 1588 N N . ARG A 1 212 ? 50.203 10.193 -64.528 1.00 94.88 212 ARG A N 1
ATOM 1589 C CA . ARG A 1 212 ? 49.387 11.211 -63.864 1.00 94.88 212 ARG A CA 1
ATOM 1590 C C . ARG A 1 212 ? 48.039 10.643 -63.422 1.00 94.88 212 ARG A C 1
ATOM 1592 O O . ARG A 1 212 ? 47.679 10.829 -62.264 1.00 94.88 212 ARG A O 1
ATOM 1599 N N . ALA A 1 213 ? 47.357 9.896 -64.288 1.00 93.81 213 ALA A N 1
ATOM 1600 C CA . ALA A 1 213 ? 46.097 9.236 -63.953 1.00 93.81 213 ALA A CA 1
ATOM 1601 C C . ALA A 1 213 ? 46.253 8.220 -62.804 1.00 93.81 213 ALA A C 1
ATOM 1603 O O . ALA A 1 213 ? 45.442 8.211 -61.880 1.00 93.81 213 ALA A O 1
ATOM 1604 N N . GLU A 1 214 ? 47.322 7.418 -62.811 1.00 94.69 214 GLU A N 1
ATOM 1605 C CA . GLU A 1 214 ? 47.642 6.484 -61.721 1.00 94.69 214 GLU A CA 1
ATOM 1606 C C . GLU A 1 214 ? 47.919 7.216 -60.400 1.00 94.69 214 GLU A C 1
ATOM 1608 O O . GLU A 1 214 ? 47.420 6.820 -59.347 1.00 94.69 214 GLU A O 1
ATOM 1613 N N . ARG A 1 215 ? 48.660 8.333 -60.428 1.00 95.00 215 ARG A N 1
ATOM 1614 C CA . ARG A 1 215 ? 48.892 9.160 -59.228 1.00 95.00 215 ARG A CA 1
ATOM 1615 C C . ARG A 1 215 ? 47.595 9.734 -58.665 1.00 95.00 215 ARG A C 1
ATOM 1617 O O . ARG A 1 215 ? 47.401 9.689 -57.450 1.00 95.00 215 ARG A O 1
ATOM 1624 N N . ASP A 1 216 ? 46.715 10.236 -59.527 1.00 95.00 216 ASP A N 1
ATOM 1625 C CA . ASP A 1 216 ? 45.407 10.753 -59.117 1.00 95.00 216 ASP A CA 1
ATOM 1626 C C . ASP A 1 216 ? 44.533 9.630 -58.530 1.00 95.00 216 ASP A C 1
ATOM 1628 O O . ASP A 1 216 ? 43.870 9.826 -57.510 1.00 95.00 216 ASP A O 1
ATOM 1632 N N . HIS A 1 217 ? 44.585 8.424 -59.106 1.00 95.06 217 HIS A N 1
ATOM 1633 C CA . HIS A 1 217 ? 43.885 7.256 -58.575 1.00 95.06 217 HIS A CA 1
ATOM 1634 C C . HIS A 1 217 ? 44.413 6.839 -57.194 1.00 95.06 217 HIS A C 1
ATOM 1636 O O . HIS A 1 217 ? 43.629 6.626 -56.268 1.00 95.06 217 HIS A O 1
ATOM 1642 N N . VAL A 1 218 ? 45.737 6.794 -57.013 1.00 95.44 218 VAL A N 1
ATOM 1643 C CA . VAL A 1 218 ? 46.363 6.515 -55.712 1.00 95.44 218 VAL A CA 1
ATOM 1644 C C . VAL A 1 218 ? 45.972 7.572 -54.676 1.00 95.44 218 VAL A C 1
ATOM 1646 O O . VAL A 1 218 ? 45.652 7.217 -53.543 1.00 95.44 218 VAL A O 1
ATOM 1649 N N . ALA A 1 219 ? 45.928 8.855 -55.047 1.00 94.25 219 ALA A N 1
ATOM 1650 C CA . ALA A 1 219 ? 45.480 9.917 -54.147 1.00 94.25 219 ALA A CA 1
ATOM 1651 C C . ALA A 1 219 ? 44.016 9.723 -53.707 1.00 94.25 219 ALA A C 1
ATOM 1653 O O . ALA A 1 219 ? 43.711 9.840 -52.519 1.00 94.25 219 ALA A O 1
ATOM 1654 N N . GLN A 1 220 ? 43.127 9.348 -54.633 1.00 95.12 220 GLN A N 1
ATOM 1655 C CA . GLN A 1 220 ? 41.731 9.024 -54.315 1.00 95.12 220 GLN A CA 1
ATOM 1656 C C . GLN A 1 220 ? 41.612 7.806 -53.390 1.00 95.12 220 GLN A C 1
ATOM 1658 O O . GLN A 1 220 ? 40.814 7.824 -52.451 1.00 95.12 220 GLN A O 1
ATOM 1663 N N . LEU A 1 221 ? 42.406 6.754 -53.618 1.00 95.56 221 LEU A N 1
ATOM 1664 C CA . LEU A 1 221 ? 42.427 5.572 -52.751 1.00 95.56 221 LEU A CA 1
ATOM 1665 C C . LEU A 1 221 ? 42.919 5.909 -51.339 1.00 95.56 221 LEU A C 1
ATOM 1667 O O . LEU A 1 221 ? 42.318 5.452 -50.369 1.00 95.56 221 LEU A O 1
ATOM 1671 N N . MET A 1 222 ? 43.955 6.742 -51.213 1.00 94.81 222 MET A N 1
ATOM 1672 C CA . MET A 1 222 ? 44.463 7.200 -49.915 1.00 94.81 222 MET A CA 1
ATOM 1673 C C . MET A 1 222 ? 43.425 8.039 -49.163 1.00 94.81 222 MET A C 1
ATOM 1675 O O . MET A 1 222 ? 43.231 7.842 -47.964 1.00 94.81 222 MET A O 1
ATOM 1679 N N . GLN A 1 223 ? 42.708 8.925 -49.860 1.00 94.50 223 GLN A N 1
ATOM 1680 C CA . GLN A 1 223 ? 41.617 9.691 -49.258 1.00 94.50 223 GLN A CA 1
ATOM 1681 C C . GLN A 1 223 ? 40.495 8.765 -48.768 1.00 94.50 223 GLN A C 1
ATOM 1683 O O . GLN A 1 223 ? 40.071 8.862 -47.619 1.00 94.50 223 GLN A O 1
ATOM 1688 N N . ARG A 1 224 ? 40.082 7.796 -49.593 1.00 95.75 224 ARG A N 1
ATOM 1689 C CA . ARG A 1 224 ? 39.045 6.824 -49.228 1.00 95.75 224 ARG A CA 1
ATOM 1690 C C . ARG A 1 224 ? 39.458 5.929 -48.057 1.00 95.75 224 ARG A C 1
ATOM 1692 O O . ARG A 1 224 ? 38.614 5.589 -47.234 1.00 95.75 224 ARG A O 1
ATOM 1699 N N . ALA A 1 225 ? 40.735 5.559 -47.962 1.00 94.88 225 ALA A N 1
ATOM 1700 C CA . ALA A 1 225 ? 41.266 4.828 -46.814 1.00 94.88 225 ALA A CA 1
ATOM 1701 C C . ALA A 1 225 ? 41.181 5.668 -45.528 1.00 94.88 225 ALA A C 1
ATOM 1703 O O . ALA A 1 225 ? 40.703 5.173 -44.511 1.00 94.88 225 ALA A O 1
ATOM 1704 N N . SER A 1 226 ? 41.551 6.951 -45.594 1.00 94.69 226 SER A N 1
ATOM 1705 C CA . SER A 1 226 ? 41.425 7.881 -44.463 1.00 94.69 226 SER A CA 1
ATOM 1706 C C . SER A 1 226 ? 39.969 8.072 -44.019 1.00 94.69 226 SER A C 1
ATOM 1708 O O . SER A 1 226 ? 39.696 8.127 -42.819 1.00 94.69 226 SER A O 1
ATOM 1710 N N . ASP A 1 227 ? 39.029 8.165 -44.960 1.00 94.88 227 ASP A N 1
ATOM 1711 C CA . ASP A 1 227 ? 37.601 8.292 -44.648 1.00 94.88 227 ASP A CA 1
ATOM 1712 C C . ASP A 1 227 ? 37.073 7.028 -43.947 1.00 94.88 227 ASP A C 1
ATOM 1714 O O . ASP A 1 227 ? 36.412 7.124 -42.912 1.00 94.88 227 ASP A O 1
ATOM 1718 N N . LEU A 1 228 ? 37.443 5.840 -44.441 1.00 94.44 228 LEU A N 1
ATOM 1719 C CA . LEU A 1 228 ? 37.084 4.561 -43.818 1.00 94.44 228 LEU A CA 1
ATOM 1720 C C . LEU A 1 228 ? 37.689 4.402 -42.415 1.00 94.44 228 LEU A C 1
ATOM 1722 O O . LEU A 1 228 ? 37.028 3.882 -41.518 1.00 94.44 228 LEU A O 1
ATOM 1726 N N . GLU A 1 229 ? 38.920 4.867 -42.187 1.00 95.06 229 GLU A N 1
ATOM 1727 C CA . GLU A 1 229 ? 39.520 4.883 -40.848 1.00 95.06 229 GLU A CA 1
ATOM 1728 C C . GLU A 1 229 ? 38.755 5.797 -39.881 1.00 95.06 229 GLU A C 1
ATOM 1730 O O . GLU A 1 229 ? 38.583 5.458 -38.707 1.00 95.06 229 GLU A O 1
ATOM 1735 N N . LEU A 1 230 ? 38.280 6.954 -40.355 1.00 94.75 230 LEU A N 1
ATOM 1736 C CA . LEU A 1 230 ? 37.462 7.862 -39.551 1.00 94.75 230 LEU A CA 1
ATOM 1737 C C . LEU A 1 230 ? 36.097 7.240 -39.222 1.00 94.75 230 LEU A C 1
ATOM 1739 O O . LEU A 1 230 ? 35.639 7.332 -38.082 1.00 94.75 230 LEU A O 1
ATOM 1743 N N . GLU A 1 231 ? 35.457 6.593 -40.196 1.00 94.25 231 GLU A N 1
ATOM 1744 C CA . GLU A 1 231 ? 34.203 5.860 -39.993 1.00 94.25 231 GLU A CA 1
ATOM 1745 C C . GLU A 1 231 ? 34.375 4.707 -38.999 1.00 94.25 231 GLU A C 1
ATOM 1747 O O . GLU A 1 231 ? 33.552 4.556 -38.096 1.00 94.25 231 GLU A O 1
ATOM 1752 N N . ALA A 1 232 ? 35.473 3.952 -39.088 1.00 94.56 232 ALA A N 1
ATOM 1753 C CA . ALA A 1 232 ? 35.786 2.885 -38.142 1.00 94.56 232 ALA A CA 1
ATOM 1754 C C . ALA A 1 232 ? 35.965 3.416 -36.709 1.00 94.56 232 ALA A C 1
ATOM 1756 O O . ALA A 1 232 ? 35.425 2.832 -35.769 1.00 94.56 232 ALA A O 1
ATOM 1757 N N . LYS A 1 233 ? 36.656 4.552 -36.531 1.00 94.38 233 LYS A N 1
ATOM 1758 C CA . LYS A 1 233 ? 36.797 5.211 -35.218 1.00 94.38 233 LYS A CA 1
ATOM 1759 C C . LYS A 1 233 ? 35.447 5.649 -34.651 1.00 94.38 233 LYS A C 1
ATOM 1761 O O . LYS A 1 233 ? 35.155 5.368 -33.494 1.00 94.38 233 LYS A O 1
ATOM 1766 N N . ARG A 1 234 ? 34.592 6.266 -35.474 1.00 94.06 234 ARG A N 1
ATOM 1767 C CA . ARG A 1 234 ? 33.220 6.632 -35.073 1.00 94.06 234 ARG A CA 1
ATOM 1768 C C . ARG A 1 234 ? 32.386 5.406 -34.699 1.00 94.06 234 ARG A C 1
ATOM 1770 O O . ARG A 1 234 ? 31.614 5.464 -33.747 1.00 94.06 234 ARG A O 1
ATOM 1777 N N . GLY A 1 235 ? 32.558 4.297 -35.419 1.00 92.88 235 GLY A N 1
ATOM 1778 C CA . GLY A 1 235 ? 31.938 3.014 -35.091 1.00 92.88 235 GLY A CA 1
ATOM 1779 C C . GLY A 1 235 ? 32.364 2.501 -33.714 1.00 92.88 235 GLY A C 1
ATOM 1780 O O . GLY A 1 235 ? 31.509 2.161 -32.902 1.00 92.88 235 GLY A O 1
ATOM 1781 N N . GLN A 1 236 ? 33.665 2.533 -33.412 1.00 93.88 236 GLN A N 1
ATOM 1782 C CA . GLN A 1 236 ? 34.195 2.146 -32.098 1.00 93.88 236 GLN A CA 1
ATOM 1783 C C . GLN A 1 236 ? 33.654 3.034 -30.967 1.00 93.88 236 GLN A C 1
ATOM 1785 O O . GLN A 1 236 ? 33.251 2.524 -29.924 1.00 93.88 236 GLN A O 1
ATOM 1790 N N . GLU A 1 237 ? 33.591 4.353 -31.168 1.00 94.38 237 GLU A N 1
ATOM 1791 C CA . GLU A 1 237 ? 33.001 5.281 -30.191 1.00 94.38 237 GLU A CA 1
ATOM 1792 C C . GLU A 1 237 ? 31.516 4.974 -29.935 1.00 94.38 237 GLU A C 1
ATOM 1794 O O . GLU A 1 237 ? 31.070 4.962 -28.785 1.00 94.38 237 GLU A O 1
ATOM 1799 N N . ALA A 1 238 ? 30.756 4.671 -30.992 1.00 93.25 238 ALA A N 1
ATOM 1800 C CA . ALA A 1 238 ? 29.352 4.293 -30.880 1.00 93.25 238 ALA A CA 1
ATOM 1801 C C . ALA A 1 238 ? 29.160 2.955 -30.145 1.00 93.25 238 ALA A C 1
ATOM 1803 O O . ALA A 1 238 ? 28.243 2.835 -29.334 1.00 93.25 238 ALA A O 1
ATOM 1804 N N . GLU A 1 239 ? 30.026 1.963 -30.371 1.00 95.00 239 GLU A N 1
ATOM 1805 C CA . GLU A 1 239 ? 29.992 0.688 -29.642 1.00 95.00 239 GLU A CA 1
ATOM 1806 C C . GLU A 1 239 ? 30.267 0.872 -28.147 1.00 95.00 239 GLU A C 1
ATOM 1808 O O . GLU A 1 239 ? 29.558 0.299 -27.316 1.00 95.00 239 GLU A O 1
ATOM 1813 N N . VAL A 1 240 ? 31.244 1.712 -27.792 1.00 96.19 240 VAL A N 1
ATOM 1814 C CA . VAL A 1 240 ? 31.535 2.051 -26.391 1.00 96.19 240 VAL A CA 1
ATOM 1815 C C . VAL A 1 240 ? 30.342 2.764 -25.747 1.00 96.19 240 VAL A C 1
ATOM 1817 O O . VAL A 1 240 ? 29.955 2.424 -24.628 1.00 96.19 240 VAL A O 1
ATOM 1820 N N . ALA A 1 241 ? 29.706 3.703 -26.454 1.00 95.06 241 ALA A N 1
ATOM 1821 C CA . ALA A 1 241 ? 28.501 4.374 -25.968 1.00 95.06 241 ALA A CA 1
ATOM 1822 C C . ALA A 1 241 ? 27.329 3.394 -25.776 1.00 95.06 241 ALA A C 1
ATOM 1824 O O . ALA A 1 241 ? 26.651 3.431 -24.749 1.00 95.06 241 ALA A O 1
ATOM 1825 N N . LEU A 1 242 ? 27.123 2.470 -26.720 1.00 95.31 242 LEU A N 1
ATOM 1826 C CA . LEU A 1 242 ? 26.092 1.435 -26.627 1.00 95.31 242 LEU A CA 1
ATOM 1827 C C . LEU A 1 242 ? 26.348 0.485 -25.446 1.00 95.31 242 LEU A C 1
ATOM 1829 O O . LEU A 1 242 ? 25.408 0.084 -24.761 1.00 95.31 242 LEU A O 1
ATOM 1833 N N . ALA A 1 243 ? 27.609 0.125 -25.191 1.00 95.88 243 ALA A N 1
ATOM 1834 C CA . ALA A 1 243 ? 27.988 -0.686 -24.038 1.00 95.88 243 ALA A CA 1
ATOM 1835 C C . ALA A 1 243 ? 27.678 0.036 -22.715 1.00 95.88 243 ALA A C 1
ATOM 1837 O O . ALA A 1 243 ? 27.090 -0.572 -21.820 1.00 95.88 243 ALA A O 1
ATOM 1838 N N . ALA A 1 244 ? 27.980 1.335 -22.622 1.00 95.19 244 ALA A N 1
ATOM 1839 C CA . ALA A 1 244 ? 27.657 2.148 -21.451 1.00 95.19 244 ALA A CA 1
ATOM 1840 C C . ALA A 1 244 ? 26.138 2.264 -21.215 1.00 95.19 244 ALA A C 1
ATOM 1842 O O . ALA A 1 244 ? 25.678 2.157 -20.079 1.00 95.19 244 ALA A O 1
ATOM 1843 N N . GLU A 1 245 ? 25.338 2.432 -22.273 1.00 95.19 245 GLU A N 1
ATOM 1844 C CA . GLU A 1 245 ? 23.873 2.437 -22.156 1.00 95.19 245 GLU A CA 1
ATOM 1845 C C . GLU A 1 245 ? 23.318 1.076 -21.720 1.00 95.19 245 GLU A C 1
ATOM 1847 O O . GLU A 1 245 ? 22.441 1.009 -20.859 1.00 95.19 245 GLU A O 1
ATOM 1852 N N . ARG A 1 246 ? 23.861 -0.034 -22.236 1.00 96.50 246 ARG A N 1
ATOM 1853 C CA . ARG A 1 246 ? 23.486 -1.383 -21.777 1.00 96.50 246 ARG A CA 1
ATOM 1854 C C . ARG A 1 246 ? 23.792 -1.587 -20.295 1.00 96.50 246 ARG A C 1
ATOM 1856 O O . ARG A 1 246 ? 22.978 -2.179 -19.590 1.00 96.50 246 ARG A O 1
ATOM 1863 N N . GLU A 1 247 ? 24.925 -1.079 -19.816 1.00 95.94 247 GLU A N 1
ATOM 1864 C CA . GLU A 1 247 ? 25.276 -1.127 -18.396 1.00 95.94 247 GLU A CA 1
ATOM 1865 C C . GLU A 1 247 ? 24.311 -0.287 -17.544 1.00 95.94 247 GLU A C 1
ATOM 1867 O O . GLU A 1 247 ? 23.818 -0.772 -16.526 1.00 95.94 247 GLU A O 1
ATOM 1872 N N . ARG A 1 248 ? 23.951 0.925 -17.989 1.00 96.94 248 ARG A N 1
ATOM 1873 C CA . ARG A 1 248 ? 22.929 1.756 -17.324 1.00 96.94 248 ARG A CA 1
ATOM 1874 C C . ARG A 1 248 ? 21.578 1.057 -17.254 1.00 96.94 248 ARG A C 1
ATOM 1876 O O . ARG A 1 248 ? 20.952 1.050 -16.198 1.00 96.94 248 ARG A O 1
ATOM 1883 N N . ILE A 1 249 ? 21.134 0.440 -18.350 1.00 95.69 249 ILE A N 1
ATOM 1884 C CA . ILE A 1 249 ? 19.881 -0.326 -18.383 1.00 95.69 249 ILE A CA 1
ATOM 1885 C C . ILE A 1 249 ? 19.947 -1.500 -17.400 1.00 95.69 249 ILE A C 1
ATOM 1887 O O . ILE A 1 249 ? 18.985 -1.727 -16.667 1.00 95.69 249 ILE A O 1
ATOM 1891 N N . ALA A 1 250 ? 21.072 -2.217 -17.331 1.00 95.25 250 ALA A N 1
ATOM 1892 C CA . ALA A 1 250 ? 21.255 -3.300 -16.367 1.00 95.25 250 ALA A CA 1
ATOM 1893 C C . ALA A 1 250 ? 21.174 -2.788 -14.917 1.00 95.25 250 ALA A C 1
ATOM 1895 O O . ALA A 1 250 ? 20.441 -3.358 -14.113 1.00 95.25 250 ALA A O 1
ATOM 1896 N N . GLN A 1 251 ? 21.843 -1.674 -14.601 1.00 96.38 251 GLN A N 1
ATOM 1897 C CA . GLN A 1 251 ? 21.781 -1.039 -13.279 1.00 96.38 251 GLN A CA 1
ATOM 1898 C C . GLN A 1 251 ? 20.355 -0.598 -12.917 1.00 96.38 251 GLN A C 1
ATOM 1900 O O . GLN A 1 251 ? 19.885 -0.883 -11.817 1.00 96.38 251 GLN A O 1
ATOM 1905 N N . LEU A 1 252 ? 19.639 0.044 -13.847 1.00 96.19 252 LEU A N 1
ATOM 1906 C CA . LEU A 1 252 ? 18.246 0.457 -13.648 1.00 96.19 252 LEU A CA 1
ATOM 1907 C C . LEU A 1 252 ? 17.307 -0.738 -13.470 1.00 96.19 252 LEU A C 1
ATOM 1909 O O . LEU A 1 252 ? 16.385 -0.670 -12.664 1.00 96.19 252 LEU A O 1
ATOM 1913 N N . THR A 1 253 ? 17.546 -1.839 -14.184 1.00 96.56 253 THR A N 1
ATOM 1914 C CA . THR A 1 253 ? 16.755 -3.070 -14.047 1.00 96.56 253 THR A CA 1
ATOM 1915 C C . THR A 1 253 ? 16.945 -3.685 -12.661 1.00 96.56 253 THR A C 1
ATOM 1917 O O . THR A 1 253 ? 15.963 -4.046 -12.012 1.00 96.56 253 THR A O 1
ATOM 1920 N N . THR A 1 254 ? 18.186 -3.741 -12.167 1.00 96.50 254 THR A N 1
ATOM 1921 C CA . THR A 1 254 ? 18.479 -4.196 -10.801 1.00 96.50 254 THR A CA 1
ATOM 1922 C C . THR A 1 254 ? 17.813 -3.289 -9.767 1.00 96.50 254 THR A C 1
ATOM 1924 O O . THR A 1 254 ? 17.070 -3.785 -8.923 1.00 96.50 254 THR A O 1
ATOM 1927 N N . ALA A 1 255 ? 17.971 -1.967 -9.886 1.00 96.25 255 ALA A N 1
ATOM 1928 C CA . ALA A 1 255 ? 17.342 -1.005 -8.979 1.00 96.25 255 ALA A CA 1
ATOM 1929 C C . ALA A 1 255 ? 15.805 -1.102 -8.990 1.00 96.25 255 ALA A C 1
ATOM 1931 O O . ALA A 1 255 ? 15.166 -1.015 -7.942 1.00 96.25 255 ALA A O 1
ATOM 1932 N N . LEU A 1 256 ? 15.196 -1.334 -10.159 1.00 96.50 256 LEU A N 1
ATOM 1933 C CA . LEU A 1 256 ? 13.756 -1.558 -10.277 1.00 96.50 256 LEU A CA 1
ATOM 1934 C C . LEU A 1 256 ? 13.329 -2.843 -9.557 1.00 96.50 256 LEU A C 1
ATOM 1936 O O . LEU A 1 256 ? 12.314 -2.833 -8.865 1.00 96.50 256 LEU A O 1
ATOM 1940 N N . SER A 1 257 ? 14.099 -3.928 -9.682 1.00 95.56 257 SER A N 1
ATOM 1941 C CA . SER A 1 257 ? 13.806 -5.189 -8.989 1.00 95.56 257 SER A CA 1
ATOM 1942 C C . SER A 1 257 ? 13.907 -5.058 -7.463 1.00 95.56 257 SER A C 1
ATOM 1944 O O . SER A 1 257 ? 13.047 -5.567 -6.745 1.00 95.56 257 SER A O 1
ATOM 1946 N N . GLU A 1 258 ? 14.890 -4.304 -6.962 1.00 96.19 258 GLU A N 1
ATOM 1947 C CA . GLU A 1 258 ? 15.046 -4.008 -5.534 1.00 96.19 258 GLU A CA 1
ATOM 1948 C C . GLU A 1 258 ? 13.892 -3.143 -5.014 1.00 96.19 258 GLU A C 1
ATOM 1950 O O . GLU A 1 258 ? 13.305 -3.447 -3.974 1.00 96.19 258 GLU A O 1
ATOM 1955 N N . ALA A 1 259 ? 13.501 -2.109 -5.766 1.00 94.19 259 ALA A N 1
ATOM 1956 C CA . ALA A 1 259 ? 12.355 -1.269 -5.430 1.00 94.19 259 ALA A CA 1
ATOM 1957 C C . ALA A 1 259 ? 11.036 -2.062 -5.430 1.00 94.19 259 ALA A C 1
ATOM 1959 O O . ALA A 1 259 ? 10.196 -1.869 -4.552 1.00 94.19 259 ALA A O 1
ATOM 1960 N N . GLN A 1 260 ? 10.857 -2.990 -6.377 1.00 95.06 260 GLN A N 1
ATOM 1961 C CA . GLN A 1 260 ? 9.702 -3.890 -6.408 1.00 95.06 260 GLN A CA 1
ATOM 1962 C C . GLN A 1 260 ? 9.679 -4.837 -5.203 1.00 95.06 260 GLN A C 1
ATOM 1964 O O . GLN A 1 260 ? 8.618 -5.026 -4.611 1.00 95.06 260 GLN A O 1
ATOM 1969 N N . ALA A 1 261 ? 10.825 -5.398 -4.806 1.00 95.44 261 ALA A N 1
ATOM 1970 C CA . ALA A 1 261 ? 10.923 -6.247 -3.620 1.00 95.44 261 ALA A CA 1
ATOM 1971 C C . ALA A 1 261 ? 10.605 -5.469 -2.328 1.00 95.44 261 ALA A C 1
ATOM 1973 O O . ALA A 1 261 ? 9.865 -5.964 -1.476 1.00 95.44 261 ALA A O 1
ATOM 1974 N N . ALA A 1 262 ? 11.094 -4.230 -2.204 1.00 94.31 262 ALA A N 1
ATOM 1975 C CA . ALA A 1 262 ? 10.762 -3.350 -1.084 1.00 94.31 262 ALA A CA 1
ATOM 1976 C C . ALA A 1 262 ? 9.257 -3.031 -1.036 1.00 94.31 262 ALA A C 1
ATOM 1978 O O . ALA A 1 262 ? 8.629 -3.205 0.006 1.00 94.31 262 ALA A O 1
ATOM 1979 N N . ALA A 1 263 ? 8.656 -2.669 -2.174 1.00 92.81 263 ALA A N 1
ATOM 1980 C CA . ALA A 1 263 ? 7.220 -2.399 -2.265 1.00 92.81 263 ALA A CA 1
ATOM 1981 C C . ALA A 1 263 ? 6.361 -3.634 -1.932 1.00 92.81 263 ALA A C 1
ATOM 1983 O O . ALA A 1 263 ? 5.316 -3.511 -1.295 1.00 92.81 263 ALA A O 1
ATOM 1984 N N . GLN A 1 264 ? 6.797 -4.838 -2.323 1.00 94.75 264 GLN A N 1
ATOM 1985 C CA . GLN A 1 264 ? 6.131 -6.088 -1.941 1.00 94.75 264 GLN A CA 1
ATOM 1986 C C . GLN A 1 264 ? 6.215 -6.345 -0.432 1.00 94.75 264 GLN A C 1
ATOM 1988 O O . GLN A 1 264 ? 5.212 -6.730 0.167 1.00 94.75 264 GLN A O 1
ATOM 1993 N N . SER A 1 265 ? 7.372 -6.096 0.188 1.00 94.81 265 SER A N 1
ATOM 1994 C CA . SER A 1 265 ? 7.539 -6.198 1.643 1.00 94.81 265 SER A CA 1
ATOM 1995 C C . SER A 1 265 ? 6.630 -5.212 2.383 1.00 94.81 265 SER A C 1
ATOM 1997 O O . SER A 1 265 ? 5.925 -5.601 3.313 1.00 94.81 265 SER A O 1
ATOM 1999 N N . GLU A 1 266 ? 6.565 -3.954 1.940 1.00 94.06 266 GLU A N 1
ATOM 2000 C CA . GLU A 1 266 ? 5.661 -2.949 2.516 1.00 94.06 266 GLU A CA 1
ATOM 2001 C C . GLU A 1 266 ? 4.186 -3.344 2.364 1.00 94.06 266 GLU A C 1
ATOM 2003 O O . GLU A 1 266 ? 3.407 -3.203 3.308 1.00 94.06 266 GLU A O 1
ATOM 2008 N N . ALA A 1 267 ? 3.798 -3.899 1.211 1.00 93.06 267 ALA A N 1
ATOM 2009 C CA . ALA A 1 267 ? 2.447 -4.407 0.994 1.00 93.06 267 ALA A CA 1
ATOM 2010 C C . ALA A 1 267 ? 2.110 -5.584 1.929 1.00 93.06 267 ALA A C 1
ATOM 2012 O O . ALA A 1 267 ? 1.001 -5.636 2.464 1.00 93.06 267 ALA A O 1
ATOM 2013 N N . GLN A 1 268 ? 3.061 -6.493 2.173 1.00 94.75 268 GLN A N 1
ATOM 2014 C CA . GLN A 1 268 ? 2.904 -7.584 3.143 1.00 94.75 268 GLN A CA 1
ATOM 2015 C C . GLN A 1 268 ? 2.731 -7.045 4.569 1.00 94.75 268 GLN A C 1
ATOM 2017 O O . GLN A 1 268 ? 1.779 -7.427 5.245 1.00 94.75 268 GLN A O 1
ATOM 2022 N N . HIS A 1 269 ? 3.565 -6.091 4.995 1.00 95.06 269 HIS A N 1
ATOM 2023 C CA . HIS A 1 269 ? 3.433 -5.455 6.312 1.00 95.06 269 HIS A CA 1
ATOM 2024 C C . HIS A 1 269 ? 2.085 -4.735 6.462 1.00 95.06 269 HIS A C 1
ATOM 2026 O O . HIS A 1 269 ? 1.432 -4.836 7.500 1.00 95.06 269 HIS A O 1
ATOM 2032 N N . ALA A 1 270 ? 1.620 -4.034 5.424 1.00 93.50 270 ALA A N 1
ATOM 2033 C CA . ALA A 1 270 ? 0.306 -3.395 5.434 1.00 93.50 270 ALA A CA 1
ATOM 2034 C C . ALA A 1 270 ? -0.833 -4.422 5.571 1.00 93.50 270 ALA A C 1
ATOM 2036 O O . ALA A 1 270 ? -1.812 -4.167 6.276 1.00 93.50 270 ALA A O 1
ATOM 2037 N N . GLN A 1 271 ? -0.699 -5.591 4.938 1.00 95.62 271 GLN A N 1
ATOM 2038 C CA . GLN A 1 271 ? -1.661 -6.685 5.052 1.00 95.62 271 GLN A CA 1
ATOM 2039 C C . GLN A 1 271 ? -1.666 -7.310 6.456 1.00 95.62 271 GLN A C 1
ATOM 2041 O O . GLN A 1 271 ? -2.745 -7.550 6.997 1.00 95.62 271 GLN A O 1
ATOM 2046 N N . GLU A 1 272 ? -0.500 -7.513 7.074 1.00 96.12 272 GLU A N 1
ATOM 2047 C CA . GLU A 1 272 ? -0.383 -7.980 8.465 1.00 96.12 272 GLU A CA 1
ATOM 2048 C C . GLU A 1 272 ? -1.022 -6.991 9.448 1.00 96.12 272 GLU A C 1
ATOM 2050 O O . GLU A 1 272 ? -1.805 -7.386 10.313 1.00 96.12 272 GLU A O 1
ATOM 2055 N N . ILE A 1 273 ? -0.770 -5.687 9.278 1.00 95.94 273 ILE A N 1
ATOM 2056 C CA . ILE A 1 273 ? -1.401 -4.639 10.094 1.00 95.94 273 ILE A CA 1
ATOM 2057 C C . ILE A 1 273 ? -2.922 -4.655 9.911 1.00 95.94 273 ILE A C 1
ATOM 2059 O O . ILE A 1 273 ? -3.660 -4.550 10.890 1.00 95.94 273 ILE A O 1
ATOM 2063 N N . ALA A 1 274 ? -3.413 -4.801 8.677 1.00 95.25 274 ALA A N 1
ATOM 2064 C CA . ALA A 1 274 ? -4.846 -4.877 8.409 1.00 95.25 274 ALA A CA 1
ATOM 2065 C C . ALA A 1 274 ? -5.496 -6.100 9.080 1.00 95.25 274 ALA A C 1
ATOM 2067 O O . ALA A 1 274 ? -6.574 -5.970 9.660 1.00 95.25 274 ALA A O 1
ATOM 2068 N N . GLN A 1 275 ? -4.832 -7.261 9.055 1.00 96.19 275 GLN A N 1
ATOM 2069 C CA . GLN A 1 275 ? -5.289 -8.464 9.758 1.00 96.19 275 GLN A CA 1
ATOM 2070 C C . GLN A 1 275 ? -5.316 -8.254 11.277 1.00 96.19 275 GLN A C 1
ATOM 2072 O O . GLN A 1 275 ? -6.345 -8.505 11.902 1.00 96.19 275 GLN A O 1
ATOM 2077 N N . ALA A 1 276 ? -4.247 -7.702 11.860 1.00 96.38 276 ALA A N 1
ATOM 2078 C CA . ALA A 1 276 ? -4.183 -7.407 13.291 1.00 96.38 276 ALA A CA 1
ATOM 2079 C C . ALA A 1 276 ? -5.270 -6.408 13.731 1.00 96.38 276 ALA A C 1
ATOM 2081 O O . ALA A 1 276 ? -5.886 -6.570 14.785 1.00 96.38 276 ALA A O 1
ATOM 2082 N N . LEU A 1 277 ? -5.553 -5.380 12.922 1.00 96.25 277 LEU A N 1
ATOM 2083 C CA . LEU A 1 277 ? -6.635 -4.429 13.193 1.00 96.25 277 LEU A CA 1
ATOM 2084 C C . LEU A 1 277 ? -8.013 -5.097 13.180 1.00 96.25 277 LEU A C 1
ATOM 2086 O O . LEU A 1 277 ? -8.866 -4.740 13.995 1.00 96.25 277 LEU A O 1
ATOM 2090 N N . GLU A 1 278 ? -8.238 -6.061 12.289 1.00 95.94 278 GLU A N 1
ATOM 2091 C CA . GLU A 1 278 ? -9.500 -6.797 12.234 1.00 95.94 278 GLU A CA 1
ATOM 2092 C C . GLU A 1 278 ? -9.653 -7.747 13.431 1.00 95.94 278 GLU A C 1
ATOM 2094 O O . GLU A 1 278 ? -10.704 -7.763 14.073 1.00 95.94 278 GLU A O 1
ATOM 2099 N N . GLU A 1 279 ? -8.586 -8.442 13.834 1.00 96.56 279 GLU A N 1
ATOM 2100 C CA . GLU A 1 279 ? -8.568 -9.223 15.079 1.00 96.56 279 GLU A CA 1
ATOM 2101 C C . GLU A 1 279 ? -8.868 -8.345 16.302 1.00 96.56 279 GLU A C 1
ATOM 2103 O O . GLU A 1 279 ? -9.700 -8.695 17.147 1.00 96.56 279 GLU A O 1
ATOM 2108 N N . HIS A 1 280 ? -8.256 -7.159 16.378 1.00 97.12 280 HIS A N 1
ATOM 2109 C CA . HIS A 1 280 ? -8.543 -6.189 17.431 1.00 97.12 280 HIS A CA 1
ATOM 2110 C C . HIS A 1 280 ? -10.000 -5.715 17.408 1.00 97.12 280 HIS A C 1
ATOM 2112 O O . HIS A 1 280 ? -10.606 -5.586 18.473 1.00 97.12 280 HIS A O 1
ATOM 2118 N N . ARG A 1 281 ? -10.594 -5.485 16.231 1.00 97.50 281 ARG A N 1
ATOM 2119 C CA . ARG A 1 281 ? -12.016 -5.124 16.103 1.00 97.50 281 ARG A CA 1
ATOM 2120 C C . ARG A 1 281 ? -12.934 -6.209 16.642 1.00 97.50 281 ARG A C 1
ATOM 2122 O O . ARG A 1 281 ? -13.842 -5.893 17.413 1.00 97.50 281 ARG A O 1
ATOM 2129 N N . VAL A 1 282 ? -12.675 -7.466 16.288 1.00 97.56 282 VAL A N 1
ATOM 2130 C CA . VAL A 1 282 ? -13.426 -8.614 16.810 1.00 97.56 282 VAL A CA 1
ATOM 2131 C C . VAL A 1 282 ? -13.289 -8.681 18.331 1.00 97.56 282 VAL A C 1
ATOM 2133 O O . VAL A 1 282 ? -14.296 -8.749 19.035 1.00 97.56 282 VAL A O 1
ATOM 2136 N N . ARG A 1 283 ? -12.069 -8.538 18.863 1.00 97.38 283 ARG A N 1
ATOM 2137 C CA . ARG A 1 283 ? -11.818 -8.542 20.313 1.00 97.38 283 ARG A CA 1
ATOM 2138 C C . ARG A 1 283 ? -12.563 -7.424 21.044 1.00 97.38 283 ARG A C 1
ATOM 2140 O O . ARG A 1 283 ? -13.111 -7.642 22.122 1.00 97.38 283 ARG A O 1
ATOM 2147 N N . VAL A 1 284 ? -12.599 -6.223 20.468 1.00 97.50 284 VAL A N 1
ATOM 2148 C CA . VAL A 1 284 ? -13.349 -5.087 21.026 1.00 97.50 284 VAL A CA 1
ATOM 2149 C C . VAL A 1 284 ? -14.851 -5.368 21.015 1.00 97.50 284 VAL A C 1
ATOM 2151 O O . VAL A 1 284 ? -15.525 -5.058 22.000 1.00 97.50 284 VAL A O 1
ATOM 2154 N N . ALA A 1 285 ? -15.385 -5.980 19.956 1.00 95.56 285 ALA A N 1
ATOM 2155 C CA . ALA A 1 285 ? -16.792 -6.371 19.895 1.00 95.56 285 ALA A CA 1
ATOM 2156 C C . ALA A 1 285 ? -17.141 -7.416 20.973 1.00 95.56 285 ALA A C 1
ATOM 2158 O O . ALA A 1 285 ? -18.112 -7.224 21.707 1.00 95.56 285 ALA A O 1
ATOM 2159 N N . GLU A 1 286 ? -16.311 -8.453 21.140 1.00 96.50 286 GLU A N 1
ATOM 2160 C CA . GLU A 1 286 ? -16.458 -9.467 22.196 1.00 96.50 286 GLU A CA 1
ATOM 2161 C C . GLU A 1 286 ? -16.456 -8.836 23.595 1.00 96.50 286 GLU A C 1
ATOM 2163 O O . GLU A 1 286 ? -17.343 -9.100 24.408 1.00 96.50 286 GLU A O 1
ATOM 2168 N N . LEU A 1 287 ? -15.491 -7.952 23.874 1.00 96.38 287 LEU A N 1
ATOM 2169 C CA . LEU A 1 287 ? -15.401 -7.253 25.158 1.00 96.38 287 LEU A CA 1
ATOM 2170 C C . LEU A 1 287 ? -16.604 -6.337 25.399 1.00 96.38 287 LEU A C 1
ATOM 2172 O O . LEU A 1 287 ? -17.105 -6.260 26.520 1.00 96.38 287 LEU A O 1
ATOM 2176 N N . THR A 1 288 ? -17.098 -5.668 24.357 1.00 96.38 288 THR A N 1
ATOM 2177 C CA . THR A 1 288 ? -18.288 -4.811 24.451 1.00 96.38 288 THR A CA 1
ATOM 2178 C C . THR A 1 288 ? -19.528 -5.638 24.787 1.00 96.38 288 THR A C 1
ATOM 2180 O O . THR A 1 288 ? -20.310 -5.247 25.657 1.00 96.38 288 THR A O 1
ATOM 2183 N N . GLN A 1 289 ? -19.685 -6.810 24.164 1.00 96.25 289 GLN A N 1
ATOM 2184 C CA . GLN A 1 289 ? -20.772 -7.740 24.465 1.00 96.25 289 GLN A CA 1
ATOM 2185 C C . GLN A 1 289 ? -20.662 -8.305 25.889 1.00 96.25 289 GLN A C 1
ATOM 2187 O O . GLN A 1 289 ? -21.653 -8.326 26.620 1.00 96.25 289 GLN A O 1
ATOM 2192 N N . ALA A 1 290 ? -19.461 -8.702 26.317 1.00 96.00 290 ALA A N 1
ATOM 2193 C CA . ALA A 1 290 ? -19.219 -9.171 27.679 1.00 96.00 290 ALA A CA 1
ATOM 2194 C C . ALA A 1 290 ? -19.544 -8.087 28.722 1.00 96.00 290 ALA A C 1
ATOM 2196 O O . ALA A 1 290 ? -20.168 -8.370 29.744 1.00 96.00 290 ALA A O 1
ATOM 2197 N N . LEU A 1 291 ? -19.184 -6.831 28.445 1.00 96.50 291 LEU A N 1
ATOM 2198 C CA . LEU A 1 291 ? -19.465 -5.696 29.323 1.00 96.50 291 LEU A CA 1
ATOM 2199 C C . LEU A 1 291 ? -20.963 -5.366 29.383 1.00 96.50 291 LEU A C 1
ATOM 2201 O O . LEU A 1 291 ? -21.467 -5.015 30.450 1.00 96.50 291 LEU A O 1
ATOM 2205 N N . ALA A 1 292 ? -21.694 -5.520 28.274 1.00 95.38 292 ALA A N 1
ATOM 2206 C CA . ALA A 1 292 ? -23.152 -5.420 28.268 1.00 95.38 292 ALA A CA 1
ATOM 2207 C C . ALA A 1 292 ? -23.796 -6.507 29.148 1.00 95.38 292 ALA A C 1
ATOM 2209 O O . ALA A 1 292 ? -24.630 -6.184 29.993 1.00 95.38 292 ALA A O 1
ATOM 2210 N N . GLY A 1 293 ? -23.342 -7.761 29.030 1.00 95.44 293 GLY A N 1
ATOM 2211 C CA . GLY A 1 293 ? -23.797 -8.856 29.892 1.00 95.44 293 GLY A CA 1
ATOM 2212 C C . GLY A 1 293 ? -23.498 -8.603 31.374 1.00 95.44 293 GLY A C 1
ATOM 2213 O O . GLY A 1 293 ? -24.372 -8.764 32.223 1.00 95.44 293 GLY A O 1
ATOM 2214 N N . ALA A 1 294 ? -22.296 -8.114 31.695 1.00 94.94 294 ALA A N 1
ATOM 2215 C CA . ALA A 1 294 ? -21.926 -7.758 33.065 1.00 94.94 294 ALA A CA 1
ATOM 2216 C C . ALA A 1 294 ? -22.822 -6.644 33.642 1.00 94.94 294 ALA A C 1
ATOM 2218 O O . ALA A 1 294 ? -23.245 -6.723 34.797 1.00 94.94 294 ALA A O 1
ATOM 2219 N N . ARG A 1 295 ? -23.175 -5.629 32.840 1.00 96.38 295 ARG A N 1
ATOM 2220 C CA . ARG A 1 295 ? -24.117 -4.574 33.255 1.00 96.38 295 ARG A CA 1
ATOM 2221 C C . ARG A 1 295 ? -25.507 -5.123 33.557 1.00 96.38 295 ARG A C 1
ATOM 2223 O O . ARG A 1 295 ? -26.085 -4.736 34.567 1.00 96.38 295 ARG A O 1
ATOM 2230 N N . GLU A 1 296 ? -26.015 -6.036 32.735 1.00 96.31 296 GLU A N 1
ATOM 2231 C CA . GLU A 1 296 ? -27.306 -6.684 32.985 1.00 96.31 296 GLU A CA 1
ATOM 2232 C C . GLU A 1 296 ? -27.275 -7.492 34.292 1.00 96.31 296 GLU A C 1
ATOM 2234 O O . GLU A 1 296 ? -28.192 -7.404 35.108 1.00 96.31 296 GLU A O 1
ATOM 2239 N N . THR A 1 297 ? -26.189 -8.231 34.549 1.00 95.56 297 THR A N 1
ATOM 2240 C CA . THR A 1 297 ? -26.036 -8.946 35.826 1.00 95.56 297 THR A CA 1
ATOM 2241 C C . THR A 1 297 ? -25.965 -7.996 37.021 1.00 95.56 297 THR A C 1
ATOM 2243 O O . THR A 1 297 ? -26.580 -8.275 38.045 1.00 95.56 297 THR A O 1
ATOM 2246 N N . ALA A 1 298 ? -25.292 -6.849 36.891 1.00 95.31 298 ALA A N 1
ATOM 2247 C CA . ALA A 1 298 ? -25.222 -5.849 37.952 1.00 95.31 298 ALA A CA 1
ATOM 2248 C C . ALA A 1 298 ? -26.595 -5.220 38.250 1.00 95.31 298 ALA A C 1
ATOM 2250 O O . ALA A 1 298 ? -26.927 -5.020 39.415 1.00 95.31 298 ALA A O 1
ATOM 2251 N N . GLN A 1 299 ? -27.415 -4.966 37.223 1.00 95.81 299 GLN A N 1
ATOM 2252 C CA . GLN A 1 299 ? -28.796 -4.499 37.401 1.00 95.81 299 GLN A CA 1
ATOM 2253 C C . GLN A 1 299 ? -29.646 -5.528 38.155 1.00 95.81 299 GLN A C 1
ATOM 2255 O O . GLN A 1 299 ? -30.305 -5.173 39.127 1.00 95.81 299 GLN A O 1
ATOM 2260 N N . LYS A 1 300 ? -29.558 -6.814 37.784 1.00 96.00 300 LYS A N 1
ATOM 2261 C CA . LYS A 1 300 ? -30.252 -7.896 38.506 1.00 96.00 300 LYS A CA 1
ATOM 2262 C C . LYS A 1 300 ? -29.815 -7.985 39.968 1.00 96.00 300 LYS A C 1
ATOM 2264 O O . LYS A 1 300 ? -30.647 -8.198 40.843 1.00 96.00 300 LYS A O 1
ATOM 2269 N N . VAL A 1 301 ? -28.523 -7.805 40.252 1.00 95.94 301 VAL A N 1
ATOM 2270 C CA . VAL A 1 301 ? -28.018 -7.765 41.634 1.00 95.94 301 VAL A CA 1
ATOM 2271 C C . VAL A 1 301 ? -28.602 -6.575 42.398 1.00 95.94 301 VAL A C 1
ATOM 2273 O O . VAL A 1 301 ? -29.066 -6.769 43.514 1.00 95.94 301 VAL A O 1
ATOM 2276 N N . GLN A 1 302 ? -28.661 -5.381 41.801 1.00 95.38 302 GLN A N 1
ATOM 2277 C CA . GLN A 1 302 ? -29.283 -4.210 42.438 1.00 95.38 302 GLN A CA 1
ATOM 2278 C C . GLN A 1 302 ? -30.776 -4.417 42.728 1.00 95.38 302 GLN A C 1
ATOM 2280 O O . GLN A 1 302 ? -31.250 -4.037 43.797 1.00 95.38 302 GLN A O 1
ATOM 2285 N N . GLU A 1 303 ? -31.518 -5.036 41.807 1.00 95.69 303 GLU A N 1
ATOM 2286 C CA . GLU A 1 303 ? -32.923 -5.397 42.030 1.00 95.69 303 GLU A CA 1
ATOM 2287 C C . GLU A 1 303 ? -33.061 -6.382 43.198 1.00 95.69 303 GLU A C 1
ATOM 2289 O O . GLU A 1 303 ? -33.872 -6.163 44.099 1.00 95.69 303 GLU A O 1
ATOM 2294 N N . LEU A 1 304 ? -32.225 -7.426 43.236 1.00 95.44 304 LEU A N 1
ATOM 2295 C CA . LEU A 1 304 ? -32.211 -8.393 44.334 1.00 95.44 304 LEU A CA 1
ATOM 2296 C C . LEU A 1 304 ? -31.849 -7.739 45.673 1.00 95.44 304 LEU A C 1
ATOM 2298 O O . LEU A 1 304 ? -32.522 -7.984 46.673 1.00 95.44 304 LEU A O 1
ATOM 2302 N N . GLU A 1 305 ? -30.845 -6.867 45.713 1.00 95.50 305 GLU A N 1
ATOM 2303 C CA . GLU A 1 305 ? -30.488 -6.108 46.915 1.00 95.50 305 GLU A CA 1
ATOM 2304 C C . GLU A 1 305 ? -31.649 -5.230 47.395 1.00 95.50 305 GLU A C 1
ATOM 2306 O O . GLU A 1 305 ? -31.955 -5.221 48.589 1.00 95.50 305 GLU A O 1
ATOM 2311 N N . ALA A 1 306 ? -32.348 -4.550 46.481 1.00 94.88 306 ALA A N 1
ATOM 2312 C CA . ALA A 1 306 ? -33.527 -3.760 46.818 1.00 94.88 306 ALA A CA 1
ATOM 2313 C C . ALA A 1 306 ? -34.649 -4.631 47.410 1.00 94.88 306 ALA A C 1
ATOM 2315 O O . ALA A 1 306 ? -35.239 -4.260 48.428 1.00 94.88 306 ALA A O 1
ATOM 2316 N N . THR A 1 307 ? -34.906 -5.813 46.833 1.00 96.00 307 THR A N 1
ATOM 2317 C CA . THR A 1 307 ? -35.892 -6.758 47.389 1.00 96.00 307 THR A CA 1
ATOM 2318 C C . THR A 1 307 ? -35.485 -7.275 48.767 1.00 96.00 307 THR A C 1
ATOM 2320 O O . THR A 1 307 ? -36.313 -7.297 49.673 1.00 96.00 307 THR A O 1
ATOM 2323 N N . LEU A 1 308 ? -34.204 -7.592 48.977 1.00 95.38 308 LEU A N 1
ATOM 2324 C CA . LEU A 1 308 ? -33.685 -8.052 50.265 1.00 95.38 308 LEU A CA 1
ATOM 2325 C C . LEU A 1 308 ? -33.818 -6.969 51.346 1.00 95.38 308 LEU A C 1
ATOM 2327 O O . LEU A 1 308 ? -34.170 -7.261 52.488 1.00 95.38 308 LEU A O 1
ATOM 2331 N N . VAL A 1 309 ? -33.535 -5.708 51.006 1.00 95.81 309 VAL A N 1
ATOM 2332 C CA . VAL A 1 309 ? -33.723 -4.573 51.922 1.00 95.81 309 VAL A CA 1
ATOM 2333 C C . VAL A 1 309 ? -35.200 -4.413 52.285 1.00 95.81 309 VAL A C 1
ATOM 2335 O O . VAL A 1 309 ? -35.513 -4.225 53.461 1.00 95.81 309 VAL A O 1
ATOM 2338 N N . ALA A 1 310 ? -36.105 -4.541 51.311 1.00 94.56 310 ALA A N 1
ATOM 2339 C CA . ALA A 1 310 ? -37.544 -4.491 51.556 1.00 94.56 310 ALA A CA 1
ATOM 2340 C C . ALA A 1 310 ? -38.021 -5.645 52.456 1.00 94.56 310 ALA A C 1
ATOM 2342 O O . ALA A 1 310 ? -38.761 -5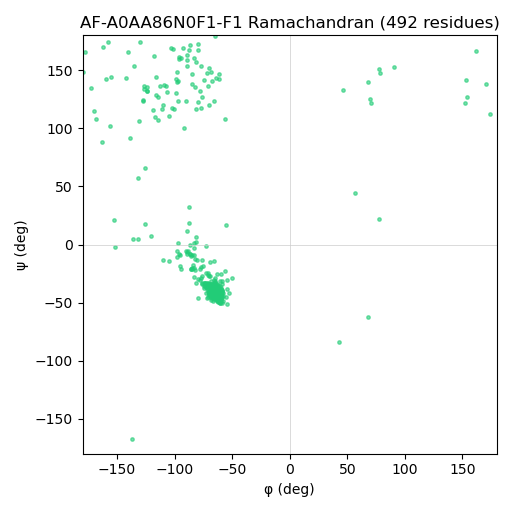.406 53.411 1.00 94.56 310 ALA A O 1
ATOM 2343 N N . GLU A 1 311 ? -37.553 -6.875 52.221 1.00 94.44 311 GLU A N 1
ATOM 2344 C CA . GLU A 1 311 ? -37.856 -8.023 53.084 1.00 94.44 311 GLU A CA 1
ATOM 2345 C C . GLU A 1 311 ? -37.336 -7.822 54.509 1.00 94.44 311 GLU A C 1
ATOM 2347 O O . GLU A 1 311 ? -38.070 -8.056 55.469 1.00 94.44 311 GLU A O 1
ATOM 2352 N N . ARG A 1 312 ? -36.100 -7.337 54.676 1.00 95.38 312 ARG A N 1
ATOM 2353 C CA . ARG A 1 312 ? -35.537 -7.033 56.002 1.00 95.38 312 ARG A CA 1
ATOM 2354 C C . ARG A 1 312 ? -36.336 -5.956 56.732 1.00 95.38 312 ARG A C 1
ATOM 2356 O O . ARG A 1 312 ? -36.539 -6.072 57.938 1.00 95.38 312 ARG A O 1
ATOM 2363 N N . ALA A 1 313 ? -36.809 -4.931 56.023 1.00 94.31 313 ALA A N 1
ATOM 2364 C CA . ALA A 1 313 ? -37.675 -3.907 56.602 1.00 94.31 313 ALA A CA 1
ATOM 2365 C C . ALA A 1 313 ? -39.029 -4.491 57.041 1.00 94.31 313 ALA A C 1
ATOM 2367 O O . ALA A 1 313 ? -39.485 -4.210 58.149 1.00 94.31 313 ALA A O 1
ATOM 2368 N N . ALA A 1 314 ? -39.636 -5.356 56.223 1.00 94.00 314 ALA A N 1
ATOM 2369 C CA . ALA A 1 314 ? -40.872 -6.054 56.577 1.00 94.00 314 ALA A CA 1
ATOM 2370 C C . ALA A 1 314 ? -40.686 -6.982 57.792 1.00 94.00 314 ALA A C 1
ATOM 2372 O O . ALA A 1 314 ? -41.528 -7.004 58.688 1.00 94.00 314 ALA A O 1
ATOM 2373 N N . GLN A 1 315 ? -39.563 -7.704 57.866 1.00 93.75 315 GLN A N 1
ATOM 2374 C CA . GLN A 1 315 ? -39.204 -8.525 59.026 1.00 93.75 315 GLN A CA 1
ATOM 2375 C C . GLN A 1 315 ? -39.026 -7.677 60.290 1.00 93.75 315 GLN A C 1
ATOM 2377 O O . GLN A 1 315 ? -39.515 -8.062 61.349 1.00 93.75 315 GLN A O 1
ATOM 2382 N N . ALA A 1 316 ? -38.370 -6.517 60.194 1.00 93.94 316 ALA A N 1
ATOM 2383 C CA . ALA A 1 316 ? -38.208 -5.610 61.328 1.00 93.94 316 ALA A CA 1
ATO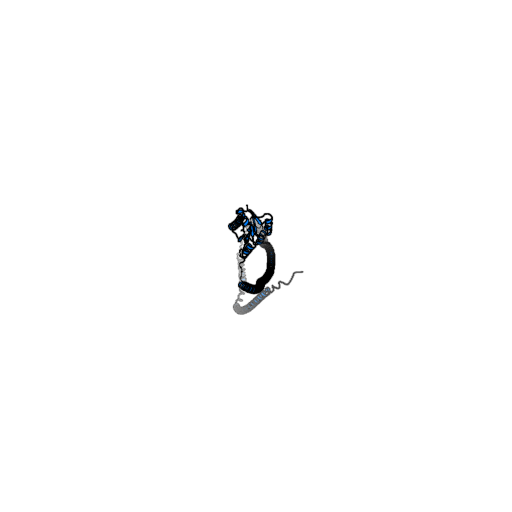M 2384 C C . ALA A 1 316 ? -39.559 -5.085 61.848 1.00 93.94 316 ALA A C 1
ATOM 2386 O O . ALA A 1 316 ? -39.768 -5.032 63.061 1.00 93.94 316 ALA A O 1
ATOM 2387 N N . GLU A 1 317 ? -40.494 -4.760 60.951 1.00 95.00 317 GLU A N 1
ATOM 2388 C CA . GLU A 1 317 ? -41.849 -4.350 61.336 1.00 95.00 317 GLU A CA 1
ATOM 2389 C C . GLU A 1 317 ? -42.623 -5.501 61.995 1.00 95.00 317 GLU A C 1
ATOM 2391 O O . GLU A 1 317 ? -43.279 -5.297 63.016 1.00 95.00 317 GLU A O 1
ATOM 2396 N N . LEU A 1 318 ? -42.492 -6.729 61.482 1.00 95.00 318 LEU A N 1
ATOM 2397 C CA . LEU A 1 318 ? -43.099 -7.909 62.100 1.00 95.00 318 LEU A CA 1
ATOM 2398 C C . LEU A 1 318 ? -42.552 -8.152 63.515 1.00 95.00 318 LEU A C 1
ATOM 2400 O O . LEU A 1 318 ? -43.324 -8.408 64.435 1.00 95.00 318 LEU A O 1
ATOM 2404 N N . VAL A 1 319 ? -41.235 -8.027 63.713 1.00 95.44 319 VAL A N 1
ATOM 2405 C CA . VAL A 1 319 ? -40.608 -8.140 65.042 1.00 95.44 319 VAL A CA 1
ATOM 2406 C C . VAL A 1 319 ? -41.160 -7.074 65.983 1.00 95.44 319 VAL A C 1
ATOM 2408 O O . VAL A 1 319 ? -41.524 -7.389 67.114 1.00 95.44 319 VAL A O 1
ATOM 2411 N N . LYS A 1 320 ? -41.295 -5.828 65.518 1.00 94.62 320 LYS A N 1
ATOM 2412 C CA . LYS A 1 320 ? -41.898 -4.751 66.308 1.00 94.62 320 LYS A CA 1
ATOM 2413 C C . LYS A 1 320 ? -43.338 -5.091 66.707 1.00 94.62 320 LYS A C 1
ATOM 2415 O O . LYS A 1 320 ? -43.666 -5.013 67.888 1.00 94.62 320 LYS A O 1
ATOM 2420 N N . GLN A 1 321 ? -44.163 -5.562 65.772 1.00 95.56 321 GLN A N 1
ATOM 2421 C CA . GLN A 1 321 ? -45.527 -6.015 66.068 1.00 95.56 321 GLN A CA 1
ATOM 2422 C C . GLN A 1 321 ? -45.558 -7.169 67.079 1.00 95.56 321 GLN A C 1
ATOM 2424 O O . GLN A 1 321 ? -46.380 -7.152 67.994 1.00 95.56 321 GLN A O 1
ATOM 2429 N N . MET A 1 322 ? -44.651 -8.144 66.961 1.00 94.44 322 MET A N 1
ATOM 2430 C CA . MET A 1 322 ? -44.529 -9.231 67.936 1.00 94.44 322 MET A CA 1
ATOM 2431 C C . MET A 1 322 ? -44.166 -8.702 69.324 1.00 94.44 322 MET A C 1
ATOM 2433 O O . MET A 1 322 ? -44.830 -9.065 70.289 1.00 94.44 322 MET A O 1
ATOM 2437 N N . THR A 1 323 ? -43.201 -7.785 69.433 1.00 93.69 323 THR A N 1
ATOM 2438 C CA . THR A 1 323 ? -42.837 -7.187 70.730 1.00 93.69 323 THR A CA 1
ATOM 2439 C C . THR A 1 323 ? -43.976 -6.373 71.349 1.00 93.69 323 THR A C 1
ATOM 2441 O O . THR A 1 323 ? -44.176 -6.409 72.560 1.00 93.69 323 THR A O 1
ATOM 2444 N N . GLU A 1 324 ? -44.775 -5.671 70.537 1.00 94.81 324 GLU A N 1
ATOM 2445 C CA . GLU A 1 324 ? -45.963 -4.955 71.015 1.00 94.81 324 GLU A CA 1
ATOM 2446 C C . GLU A 1 324 ? -47.046 -5.924 71.505 1.00 94.81 324 GLU A C 1
ATOM 2448 O O . GLU A 1 324 ? -47.726 -5.646 72.495 1.00 94.81 324 GLU A O 1
ATOM 2453 N N . LEU A 1 325 ? -47.220 -7.060 70.826 1.00 94.00 325 LEU A N 1
ATOM 2454 C CA . LEU A 1 325 ? -48.129 -8.120 71.258 1.00 94.00 325 LEU A CA 1
ATOM 2455 C C . LEU A 1 325 ? -47.653 -8.784 72.550 1.00 94.00 325 LEU A C 1
ATOM 2457 O O . LEU A 1 325 ? -48.473 -8.991 73.439 1.00 94.00 325 LEU A O 1
ATOM 2461 N N . GLU A 1 326 ? -46.357 -9.054 72.696 1.00 93.38 326 GLU A N 1
ATOM 2462 C CA . GLU A 1 326 ? -45.773 -9.569 73.940 1.00 93.38 326 GLU A CA 1
ATOM 2463 C C . GLU A 1 326 ? -45.991 -8.592 75.100 1.00 93.38 326 GLU A C 1
ATOM 2465 O O . GLU A 1 326 ? -46.478 -8.998 76.150 1.00 93.38 326 GLU A O 1
ATOM 2470 N N . GLN A 1 327 ? -45.747 -7.293 74.895 1.00 93.50 327 GLN A N 1
ATOM 2471 C CA . GLN A 1 327 ? -46.032 -6.260 75.901 1.00 93.50 327 GLN A CA 1
ATOM 2472 C C . GLN A 1 327 ? -47.524 -6.162 76.249 1.00 93.50 327 GLN A C 1
ATOM 2474 O O . GLN A 1 327 ? -47.889 -5.908 77.397 1.00 93.50 327 GLN A O 1
ATOM 2479 N N . LYS A 1 328 ? -48.418 -6.329 75.267 1.00 92.69 328 LYS A N 1
ATOM 2480 C CA . LYS A 1 328 ? -49.865 -6.386 75.527 1.00 92.69 328 LYS A CA 1
ATOM 2481 C C . LYS A 1 328 ? -50.234 -7.639 76.317 1.00 92.69 328 LYS A C 1
ATOM 2483 O O . LYS A 1 328 ? -51.067 -7.543 77.210 1.00 92.69 328 LYS A O 1
ATOM 2488 N N . ALA A 1 329 ? -49.616 -8.779 76.019 1.00 92.38 329 ALA A N 1
ATOM 2489 C CA . ALA A 1 329 ? -49.836 -10.027 76.738 1.00 92.38 329 ALA A CA 1
ATOM 2490 C C . ALA A 1 329 ? -49.338 -9.945 78.188 1.00 92.38 329 ALA A C 1
ATOM 2492 O O . ALA A 1 329 ? -50.057 -10.366 79.089 1.00 92.38 329 ALA A O 1
ATOM 2493 N N . THR A 1 330 ? -48.170 -9.342 78.442 1.00 92.00 330 THR A N 1
ATOM 2494 C CA . THR A 1 330 ? -47.685 -9.126 79.815 1.00 92.00 330 THR A CA 1
ATOM 2495 C C . THR A 1 330 ? -48.600 -8.184 80.591 1.00 92.00 330 THR A C 1
ATOM 2497 O O . THR A 1 330 ? -48.972 -8.504 81.713 1.00 92.00 330 THR A O 1
ATOM 2500 N N . ARG A 1 331 ? -49.056 -7.081 79.979 1.00 92.12 331 ARG A N 1
ATOM 2501 C CA . ARG A 1 331 ? -50.055 -6.188 80.598 1.00 92.12 331 ARG A CA 1
ATOM 2502 C C . ARG A 1 331 ? -51.382 -6.892 80.878 1.00 92.12 331 ARG A C 1
ATOM 2504 O O . ARG A 1 331 ? -52.002 -6.624 81.897 1.00 92.12 331 ARG A O 1
ATOM 2511 N N . LEU A 1 332 ? -51.840 -7.769 79.982 1.00 93.19 332 LEU A N 1
ATOM 2512 C CA . LEU A 1 332 ? -53.041 -8.574 80.219 1.00 93.19 332 LEU A CA 1
ATOM 2513 C C . LEU A 1 332 ? -52.851 -9.515 81.412 1.00 93.19 332 LEU A C 1
ATOM 2515 O O . LEU A 1 332 ? -53.748 -9.595 82.241 1.00 93.19 332 LEU A O 1
ATOM 2519 N N . ALA A 1 333 ? -51.687 -10.157 81.538 1.00 91.50 333 ALA A N 1
ATOM 2520 C CA . ALA A 1 333 ? -51.375 -11.009 82.684 1.00 91.50 333 ALA A CA 1
ATOM 2521 C C . ALA A 1 333 ? -51.318 -10.221 84.009 1.00 91.50 333 ALA A C 1
ATOM 2523 O O . ALA A 1 333 ? -51.813 -10.705 85.024 1.00 91.50 333 ALA A O 1
ATOM 2524 N N . GLU A 1 334 ? -50.769 -9.000 84.004 1.00 91.44 334 GLU A N 1
ATOM 2525 C CA . GLU A 1 334 ? -50.805 -8.088 85.161 1.00 91.44 334 GLU A CA 1
ATOM 2526 C C . GLU A 1 334 ? -52.251 -7.741 85.544 1.00 91.44 334 GLU A C 1
ATOM 2528 O O . GLU A 1 334 ? -52.645 -7.926 86.691 1.00 91.44 334 GLU A O 1
ATOM 2533 N N . VAL A 1 335 ? -53.077 -7.337 84.571 1.00 92.62 335 VAL A N 1
ATOM 2534 C CA . VAL A 1 335 ? -54.499 -7.029 84.805 1.00 92.62 335 VAL A CA 1
ATOM 2535 C C . VAL A 1 335 ? -55.269 -8.250 85.317 1.00 92.62 335 VAL A C 1
ATOM 2537 O O . VAL A 1 335 ? -56.134 -8.111 86.178 1.00 92.62 335 VAL A O 1
ATOM 2540 N N . GLU A 1 336 ? -54.984 -9.450 84.808 1.00 92.12 336 GLU A N 1
ATOM 2541 C CA . GLU A 1 336 ? -55.577 -10.691 85.315 1.00 92.12 336 GLU A CA 1
ATOM 2542 C C . GLU A 1 336 ? -55.175 -10.961 86.772 1.00 92.12 336 GLU A C 1
ATOM 2544 O O . GLU A 1 336 ? -56.035 -11.348 87.565 1.00 92.12 336 GLU A O 1
ATOM 2549 N N . SER A 1 337 ? -53.912 -10.716 87.138 1.00 91.19 337 SER A N 1
ATOM 2550 C CA . SER A 1 337 ? -53.426 -10.822 88.521 1.00 91.19 337 SER A CA 1
ATOM 2551 C C . SER A 1 337 ? -54.133 -9.827 89.444 1.00 91.19 337 SER A C 1
ATOM 2553 O O . SER A 1 337 ? -54.690 -10.230 90.465 1.00 91.19 337 SER A O 1
ATOM 2555 N N . ASP A 1 338 ? -54.204 -8.552 89.053 1.00 91.38 338 ASP A N 1
ATOM 2556 C CA . ASP A 1 338 ? -54.902 -7.506 89.813 1.00 91.38 338 ASP A CA 1
ATOM 2557 C C . ASP A 1 338 ? -56.386 -7.855 90.005 1.00 91.38 338 ASP A C 1
ATOM 2559 O O . ASP A 1 338 ? -56.968 -7.663 91.075 1.00 91.38 338 ASP A O 1
ATOM 2563 N N . LEU A 1 339 ? -57.027 -8.405 88.968 1.00 90.25 339 LEU A N 1
ATOM 2564 C CA . LEU A 1 339 ? -58.430 -8.806 89.023 1.00 90.25 339 LEU A CA 1
ATOM 2565 C C . LEU A 1 339 ? -58.639 -10.029 89.928 1.00 90.25 339 LEU A C 1
ATOM 2567 O O . LEU A 1 339 ? -59.667 -10.112 90.607 1.00 90.25 339 LEU A O 1
ATOM 2571 N N . GLN A 1 340 ? -57.675 -10.954 89.983 1.00 89.81 340 GLN A N 1
ATOM 2572 C CA . GLN A 1 340 ? -57.671 -12.054 90.949 1.00 89.81 340 GLN A CA 1
ATOM 2573 C C . GLN A 1 340 ? -57.530 -11.537 92.384 1.00 89.81 340 GLN A C 1
ATOM 2575 O O . GLN A 1 340 ? -58.338 -11.931 93.230 1.00 89.81 340 GLN A O 1
ATOM 2580 N N . GLU A 1 341 ? -56.595 -10.624 92.653 1.00 89.94 341 GLU A N 1
ATOM 2581 C CA . GLU A 1 341 ? -56.431 -9.994 93.970 1.00 89.94 341 GLU A CA 1
ATOM 2582 C C . GLU A 1 341 ? -57.704 -9.257 94.399 1.00 89.94 341 GLU A C 1
ATOM 2584 O O . GLU A 1 341 ? -58.262 -9.555 95.456 1.00 89.94 341 GLU A O 1
ATOM 2589 N N . ALA A 1 342 ? -58.256 -8.402 93.535 1.00 86.81 342 ALA A N 1
ATOM 2590 C CA . ALA A 1 342 ? -59.506 -7.693 93.802 1.00 86.81 342 ALA A CA 1
ATOM 2591 C C . ALA A 1 342 ? -60.691 -8.653 94.025 1.00 86.81 342 ALA A C 1
ATOM 2593 O O . ALA A 1 342 ? -61.576 -8.396 94.848 1.00 86.81 342 ALA A O 1
ATOM 2594 N N . SER A 1 343 ? -60.733 -9.786 93.312 1.00 87.88 343 SER A N 1
ATOM 2595 C CA . SER A 1 343 ? -61.759 -10.810 93.533 1.00 87.88 343 SER A CA 1
ATOM 2596 C C . SER A 1 343 ? -61.611 -11.492 94.897 1.00 87.88 343 SER A C 1
ATOM 2598 O O . SER A 1 343 ? -62.619 -11.699 95.578 1.00 87.88 343 SER A O 1
ATOM 2600 N N . ALA A 1 344 ? -60.375 -11.765 95.329 1.00 88.12 344 ALA A N 1
ATOM 2601 C CA . ALA A 1 344 ? -60.069 -12.350 96.628 1.00 88.12 344 ALA A CA 1
ATOM 2602 C C . ALA A 1 344 ? -60.387 -11.376 97.772 1.00 88.12 344 ALA A C 1
ATOM 2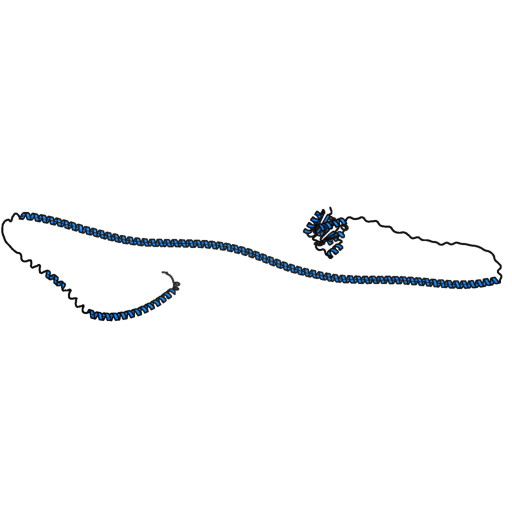604 O O . ALA A 1 344 ? -60.994 -11.781 98.765 1.00 88.12 344 ALA A O 1
ATOM 2605 N N . GLU A 1 345 ? -60.063 -10.090 97.611 1.00 87.69 345 GLU A N 1
ATOM 2606 C CA . GLU A 1 345 ? -60.463 -9.026 98.537 1.00 87.69 345 GLU A CA 1
ATOM 2607 C C . GLU A 1 345 ? -61.984 -8.928 98.648 1.00 87.69 345 GLU A C 1
ATOM 2609 O O . GLU A 1 345 ? -62.529 -8.937 99.754 1.00 87.69 345 GLU A O 1
ATOM 2614 N N . ARG A 1 346 ? -62.696 -8.906 97.514 1.00 88.19 346 ARG A N 1
ATOM 2615 C CA . ARG A 1 346 ? -64.164 -8.885 97.489 1.00 88.19 346 ARG A CA 1
ATOM 2616 C C . ARG A 1 346 ? -64.759 -10.104 98.190 1.00 88.19 346 ARG A C 1
ATOM 2618 O O . ARG A 1 346 ? -65.738 -9.964 98.921 1.00 88.19 346 ARG A O 1
ATOM 2625 N N . ASP A 1 347 ? -64.205 -11.293 97.979 1.00 87.75 347 ASP A N 1
ATOM 2626 C CA . ASP A 1 347 ? -64.672 -12.513 98.639 1.00 87.75 347 ASP A CA 1
ATOM 2627 C C . ASP A 1 347 ? -64.351 -12.505 100.144 1.00 87.75 347 ASP A C 1
ATOM 2629 O O . ASP A 1 347 ? -65.162 -12.966 100.952 1.00 87.75 347 ASP A O 1
ATOM 2633 N N . GLY A 1 348 ? -63.218 -11.918 100.541 1.00 87.69 348 GLY A N 1
ATOM 2634 C CA . GLY A 1 348 ? -62.879 -11.627 101.934 1.00 87.69 348 GLY A CA 1
ATOM 2635 C C . GLY A 1 348 ? -63.885 -10.679 102.590 1.00 87.69 348 GLY A C 1
ATOM 2636 O O . GLY A 1 348 ? -64.453 -11.013 103.631 1.00 87.69 348 GLY A O 1
ATOM 2637 N N . LEU A 1 349 ? -64.183 -9.549 101.943 1.00 85.06 349 LEU A N 1
ATOM 2638 C CA . LEU A 1 349 ? -65.204 -8.593 102.379 1.00 85.06 349 LEU A CA 1
ATOM 2639 C C . LEU A 1 349 ? -66.591 -9.241 102.451 1.00 85.06 349 LEU A C 1
ATOM 2641 O O . LEU A 1 349 ? -67.307 -9.036 103.424 1.00 85.06 349 LEU A O 1
ATOM 2645 N N . ARG A 1 350 ? -66.965 -10.093 101.487 1.00 88.94 350 ARG A N 1
ATOM 2646 C CA . ARG A 1 350 ? -68.225 -10.858 101.536 1.00 88.94 350 ARG A CA 1
ATOM 2647 C C . ARG A 1 350 ? -68.300 -11.775 102.751 1.00 88.94 350 ARG A C 1
ATOM 2649 O O . ARG A 1 350 ? -69.344 -11.823 103.395 1.00 88.94 350 ARG A O 1
ATOM 2656 N N . LYS A 1 351 ? -67.218 -12.485 103.087 1.00 86.56 351 LYS A N 1
ATOM 2657 C CA . LYS A 1 351 ? -67.158 -13.317 104.301 1.00 86.56 351 LYS A CA 1
ATOM 2658 C C . LYS A 1 351 ? -67.288 -12.469 105.567 1.00 86.56 351 LYS A C 1
ATOM 2660 O O . LYS A 1 351 ? -67.998 -12.874 106.482 1.00 86.56 351 LYS A O 1
ATOM 2665 N N . GLN A 1 352 ? -66.649 -11.299 105.610 1.00 84.31 352 GLN A N 1
ATOM 2666 C CA . GLN A 1 352 ? -66.778 -10.355 106.726 1.00 84.31 352 GLN A CA 1
ATOM 2667 C C . GLN A 1 352 ? -68.204 -9.803 106.850 1.00 84.31 352 GLN A C 1
ATOM 2669 O O . GLN A 1 352 ? -68.745 -9.792 107.951 1.00 84.31 352 GLN A O 1
ATOM 2674 N N . CYS A 1 353 ? -68.846 -9.417 105.742 1.00 80.94 353 CYS A N 1
ATOM 2675 C CA . CYS A 1 353 ? -70.252 -9.008 105.728 1.0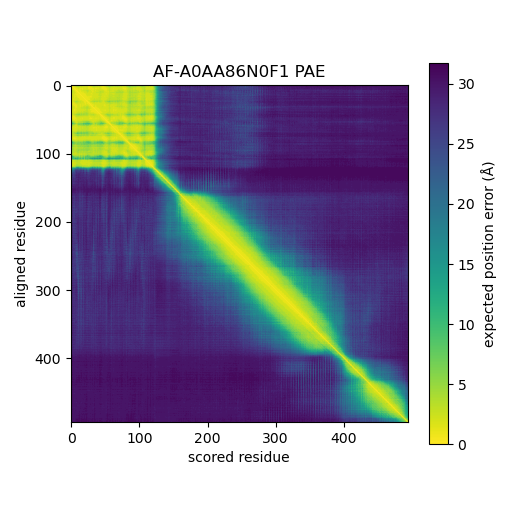0 80.94 353 CYS A CA 1
ATOM 2676 C C . CYS A 1 353 ? -71.169 -10.134 106.213 1.00 80.94 353 CYS A C 1
ATOM 2678 O O . CYS A 1 353 ? -71.991 -9.893 107.086 1.00 80.94 353 CYS A O 1
ATOM 2680 N N . ALA A 1 354 ? -70.988 -11.367 105.730 1.00 83.06 354 ALA A N 1
ATOM 2681 C CA . ALA A 1 354 ? -71.774 -12.516 106.180 1.00 83.06 354 ALA A CA 1
ATOM 2682 C C . ALA A 1 354 ? -71.578 -12.811 107.681 1.00 83.06 354 ALA A C 1
ATOM 2684 O O . ALA A 1 354 ? -72.533 -13.143 108.380 1.00 83.06 354 ALA A O 1
ATOM 2685 N N . ALA A 1 355 ? -70.353 -12.659 108.199 1.00 80.38 355 ALA A N 1
ATOM 2686 C CA . ALA A 1 355 ? -70.071 -12.791 109.627 1.00 80.38 355 ALA A CA 1
ATOM 2687 C C . ALA A 1 355 ? -70.738 -11.676 110.451 1.00 80.38 355 ALA A C 1
ATOM 2689 O O . ALA A 1 355 ? -71.348 -11.959 111.480 1.00 80.38 355 ALA A O 1
ATOM 2690 N N . ALA A 1 356 ? -70.680 -10.428 109.978 1.00 76.19 356 ALA A N 1
ATOM 2691 C CA . ALA A 1 356 ? -71.342 -9.293 110.615 1.00 76.19 356 ALA A CA 1
ATOM 2692 C C . ALA A 1 356 ? -72.876 -9.425 110.587 1.00 76.19 356 ALA A C 1
ATOM 2694 O O . ALA A 1 356 ? -73.536 -9.115 111.577 1.00 76.19 356 ALA A O 1
ATOM 2695 N N . GLU A 1 357 ? -73.452 -9.926 109.491 1.00 81.62 357 GLU A N 1
ATOM 2696 C CA . GLU A 1 357 ? -74.879 -10.253 109.382 1.00 81.62 357 GLU A CA 1
ATOM 2697 C C . GLU A 1 357 ? -75.280 -11.365 110.359 1.00 81.62 357 GLU A C 1
ATOM 2699 O O . GLU A 1 357 ? -76.310 -11.251 111.024 1.00 81.62 357 GLU A O 1
ATOM 2704 N N . ALA A 1 358 ? -74.457 -12.408 110.511 1.00 78.94 358 ALA A N 1
ATOM 2705 C CA . ALA A 1 358 ? -74.682 -13.459 111.501 1.00 78.94 358 ALA A CA 1
ATOM 2706 C C . ALA A 1 358 ? -74.603 -12.923 112.942 1.00 78.94 358 ALA A C 1
ATOM 2708 O O . ALA A 1 358 ? -75.438 -13.276 113.775 1.00 78.94 358 ALA A O 1
ATOM 2709 N N . GLU A 1 359 ? -73.649 -12.036 113.241 1.00 78.75 359 GLU A N 1
ATOM 2710 C CA . GLU A 1 359 ? -73.527 -11.389 114.553 1.00 78.75 359 GLU A CA 1
ATOM 2711 C C . GLU A 1 359 ? -74.714 -10.457 114.845 1.00 78.75 359 GLU A C 1
ATOM 2713 O O . GLU A 1 359 ? -75.279 -10.494 115.939 1.00 78.75 359 GLU A O 1
ATOM 2718 N N . LEU A 1 360 ? -75.168 -9.681 113.855 1.00 75.94 360 LEU A N 1
ATOM 2719 C CA . LEU A 1 360 ? -76.417 -8.915 113.925 1.00 75.94 360 LEU A CA 1
ATOM 2720 C C . LEU A 1 360 ? -77.628 -9.830 114.152 1.00 75.94 360 LEU A C 1
ATOM 2722 O O . LEU A 1 360 ? -78.503 -9.497 114.952 1.00 75.94 360 LEU A O 1
ATOM 2726 N N . GLY A 1 361 ? -77.669 -10.997 113.507 1.00 78.81 361 GLY A N 1
ATOM 2727 C CA . GLY A 1 361 ? -78.666 -12.043 113.744 1.00 78.81 361 GLY A CA 1
ATOM 2728 C C . GLY A 1 361 ? -78.658 -12.554 115.190 1.00 78.81 361 GLY A C 1
ATOM 2729 O O . GLY A 1 361 ? -79.706 -12.673 115.821 1.00 78.81 361 GLY A O 1
ATOM 2730 N N . MET A 1 362 ? -77.478 -12.787 115.766 1.00 78.62 362 MET A N 1
ATOM 2731 C CA . MET A 1 362 ? -77.351 -13.180 117.174 1.00 78.62 362 MET A CA 1
ATOM 2732 C C . MET A 1 362 ? -77.803 -12.066 118.122 1.00 78.62 362 MET A C 1
ATOM 2734 O O . MET A 1 362 ? -78.615 -12.319 119.007 1.00 78.62 362 MET A O 1
ATOM 2738 N N . ARG A 1 363 ? -77.370 -10.819 117.898 1.00 77.06 363 ARG A N 1
ATOM 2739 C CA . ARG A 1 363 ? -77.778 -9.669 118.725 1.00 77.06 363 ARG A CA 1
ATOM 2740 C C . ARG A 1 363 ? -79.268 -9.358 118.617 1.00 77.06 363 ARG A C 1
ATOM 2742 O O . ARG A 1 363 ? -79.878 -8.927 119.591 1.00 77.06 363 ARG A O 1
ATOM 2749 N N . THR A 1 364 ? -79.877 -9.561 117.449 1.00 77.06 364 THR A N 1
ATOM 2750 C CA . THR A 1 364 ? -81.333 -9.417 117.284 1.00 77.06 364 THR A CA 1
ATOM 2751 C C . THR A 1 364 ? -82.088 -10.522 118.014 1.00 77.06 364 THR A C 1
ATOM 2753 O O . THR A 1 364 ? -83.073 -10.211 118.683 1.00 77.06 364 THR A O 1
ATOM 2756 N N . ASN A 1 365 ? -81.589 -11.762 117.987 1.00 76.12 365 ASN A N 1
ATOM 2757 C CA . ASN A 1 365 ? -82.128 -12.864 118.787 1.00 76.12 365 ASN A CA 1
ATOM 2758 C C . ASN A 1 365 ? -82.000 -12.603 120.300 1.00 76.12 365 ASN A C 1
ATOM 2760 O O . ASN A 1 365 ? -82.980 -12.747 121.034 1.00 76.12 365 ASN A O 1
ATOM 2764 N N . GLU A 1 366 ? -80.841 -12.138 120.772 1.00 78.94 366 GLU A N 1
ATOM 2765 C CA . GLU A 1 366 ? -80.645 -11.706 122.164 1.00 78.94 366 GLU A CA 1
ATOM 2766 C C . GLU A 1 366 ? -81.590 -10.559 122.535 1.00 78.94 366 GLU A C 1
ATOM 2768 O O . GLU A 1 366 ? -82.233 -10.592 123.584 1.00 78.94 366 GLU A O 1
ATOM 2773 N N . ALA A 1 367 ? -81.749 -9.565 121.657 1.00 74.19 367 ALA A N 1
ATOM 2774 C CA . ALA A 1 367 ? -82.679 -8.466 121.873 1.00 74.19 367 ALA A CA 1
ATOM 2775 C C . ALA A 1 367 ? -84.133 -8.951 121.952 1.00 74.19 367 ALA A C 1
ATOM 2777 O O . ALA A 1 367 ? -84.887 -8.438 122.777 1.00 74.19 367 ALA A O 1
ATOM 2778 N N . THR A 1 368 ? -84.545 -9.935 121.142 1.00 76.69 368 THR A N 1
ATOM 2779 C CA . THR A 1 368 ? -85.873 -10.559 121.265 1.00 76.69 368 THR A CA 1
ATOM 2780 C C . THR A 1 368 ? -86.022 -11.342 122.564 1.00 76.69 368 THR A C 1
ATOM 2782 O O . THR A 1 368 ? -87.038 -11.184 123.237 1.00 76.69 368 THR A O 1
ATOM 2785 N N . GLN A 1 369 ? -84.995 -12.085 122.980 1.00 77.94 369 GLN A N 1
ATOM 2786 C CA . GLN A 1 369 ? -84.996 -12.847 124.228 1.00 77.94 369 GLN A CA 1
ATOM 2787 C C . GLN A 1 369 ? -85.092 -11.927 125.454 1.00 77.94 369 GLN A C 1
ATOM 2789 O O . GLN A 1 369 ? -85.899 -12.176 126.347 1.00 77.94 369 GLN A O 1
ATOM 2794 N N . LEU A 1 370 ? -84.348 -10.816 125.467 1.00 76.94 370 LEU A N 1
ATOM 2795 C CA . LEU A 1 370 ? -84.466 -9.765 126.483 1.00 76.94 370 LEU A CA 1
ATOM 2796 C C . LEU A 1 370 ? -85.859 -9.124 126.475 1.00 76.94 370 LEU A C 1
ATOM 2798 O O . LEU A 1 370 ? -86.421 -8.852 127.534 1.00 76.94 370 LEU A O 1
ATOM 2802 N N . ARG A 1 371 ? -86.451 -8.907 125.293 1.00 77.06 371 ARG A N 1
ATOM 2803 C CA . ARG A 1 371 ? -87.811 -8.359 125.158 1.00 77.06 371 ARG A CA 1
ATOM 2804 C C . ARG A 1 371 ? -88.864 -9.311 125.735 1.00 77.06 371 ARG A C 1
ATOM 2806 O O . ARG A 1 371 ? -89.792 -8.848 126.396 1.00 77.06 371 ARG A O 1
ATOM 2813 N N . ASP A 1 372 ? -88.707 -10.615 125.531 1.00 76.06 372 ASP A N 1
ATOM 2814 C CA . ASP A 1 372 ? -89.590 -11.642 126.090 1.00 76.06 372 ASP A CA 1
ATOM 2815 C C . ASP A 1 372 ? -89.390 -11.813 127.605 1.00 76.06 372 ASP A C 1
ATOM 2817 O O . ASP A 1 372 ? -90.376 -11.904 128.337 1.00 76.06 372 ASP A O 1
ATOM 2821 N N . GLN A 1 373 ? -88.149 -11.740 128.105 1.00 75.25 373 GLN A N 1
ATOM 2822 C CA . GLN A 1 373 ? -87.855 -11.682 129.545 1.00 75.25 373 GLN A CA 1
ATOM 2823 C C . GLN A 1 373 ? -88.493 -10.454 130.208 1.00 75.25 373 GLN A C 1
ATOM 2825 O O . GLN A 1 373 ? -89.088 -10.568 131.278 1.00 75.25 373 GLN A O 1
ATOM 2830 N N . LEU A 1 374 ? -88.445 -9.289 129.555 1.00 75.25 374 LEU A N 1
ATOM 2831 C CA . LEU A 1 374 ? -89.109 -8.075 130.034 1.00 75.25 374 LEU A CA 1
ATOM 2832 C C . LEU A 1 374 ? -90.640 -8.227 130.040 1.00 75.25 374 LEU A C 1
ATOM 2834 O O . LEU A 1 374 ? -91.318 -7.704 130.923 1.00 75.25 374 LEU A O 1
ATOM 2838 N N . ARG A 1 375 ? -91.201 -8.945 129.058 1.00 75.94 375 ARG A N 1
ATOM 2839 C CA . ARG A 1 375 ? -92.639 -9.242 128.985 1.00 75.94 375 ARG A CA 1
ATOM 2840 C C . ARG A 1 375 ? -93.063 -10.201 130.110 1.00 75.94 375 ARG A C 1
ATOM 2842 O O . ARG A 1 375 ? -94.095 -9.974 130.734 1.00 75.94 375 ARG A O 1
ATOM 2849 N N . ALA A 1 376 ? -92.237 -11.201 130.426 1.00 71.69 376 ALA A N 1
ATOM 2850 C CA . ALA A 1 376 ? -92.436 -12.107 131.559 1.00 71.69 376 ALA A CA 1
ATOM 2851 C C . ALA A 1 376 ? -92.310 -11.391 132.919 1.00 71.69 376 ALA A C 1
ATOM 2853 O O . ALA A 1 376 ? -93.134 -11.605 133.805 1.00 71.69 376 ALA A O 1
ATOM 2854 N N . ALA A 1 377 ? -91.340 -10.483 133.071 1.00 67.38 377 ALA A N 1
ATOM 2855 C CA . ALA A 1 377 ? -91.191 -9.663 134.275 1.00 67.38 377 ALA A CA 1
ATOM 2856 C C . ALA A 1 377 ? -92.396 -8.729 134.496 1.00 67.38 377 ALA A C 1
ATOM 2858 O O . ALA A 1 377 ? -92.863 -8.579 135.623 1.00 67.38 377 ALA A O 1
ATOM 2859 N N . HIS A 1 378 ? -92.947 -8.147 133.424 1.00 70.44 378 HIS A N 1
ATOM 2860 C CA . HIS A 1 378 ? -94.182 -7.362 133.506 1.00 70.44 378 HIS A CA 1
ATOM 2861 C C . HIS A 1 378 ? -95.400 -8.204 133.915 1.00 70.44 378 HIS A C 1
ATOM 2863 O O . HIS A 1 378 ? -96.235 -7.706 134.665 1.00 70.44 378 HIS A O 1
ATOM 2869 N N . ALA A 1 379 ? -95.496 -9.463 133.476 1.00 68.19 379 ALA A N 1
ATOM 2870 C CA . ALA A 1 379 ? -96.559 -10.372 133.912 1.00 68.19 379 ALA A CA 1
ATOM 2871 C C . ALA A 1 379 ? -96.439 -10.717 135.410 1.00 68.19 379 ALA A C 1
ATOM 2873 O O . ALA A 1 379 ? -97.418 -10.603 136.141 1.00 68.19 379 ALA A O 1
ATOM 2874 N N . ALA A 1 380 ? -95.229 -11.008 135.901 1.00 64.94 380 ALA A N 1
ATOM 2875 C CA . ALA A 1 380 ? -94.986 -11.263 137.327 1.00 64.94 380 ALA A CA 1
ATOM 2876 C C . ALA A 1 380 ? -95.295 -10.041 138.222 1.00 64.94 380 ALA A C 1
ATOM 2878 O O . ALA A 1 380 ? -95.777 -10.181 139.346 1.00 64.94 380 ALA A O 1
ATOM 2879 N N . LEU A 1 381 ? -95.058 -8.825 137.716 1.00 61.28 381 LEU A N 1
ATOM 2880 C CA . LEU A 1 381 ? -95.439 -7.575 138.384 1.00 61.28 381 LEU A CA 1
ATOM 2881 C C . LEU A 1 381 ? -96.958 -7.337 138.406 1.00 61.28 381 LEU A C 1
ATOM 2883 O O . LEU A 1 381 ? -97.443 -6.655 139.310 1.00 61.28 381 LEU A O 1
ATOM 2887 N N . ALA A 1 382 ? -97.709 -7.878 137.443 1.00 63.25 382 ALA A N 1
ATOM 2888 C CA . ALA A 1 382 ? -99.169 -7.823 137.445 1.00 63.25 382 ALA A CA 1
ATOM 2889 C C . ALA A 1 382 ? -99.764 -8.761 138.513 1.00 63.25 382 ALA A C 1
ATOM 2891 O O . ALA A 1 382 ? -100.627 -8.327 139.275 1.00 63.25 382 ALA A O 1
ATOM 2892 N N . ASP A 1 383 ? -99.222 -9.975 138.659 1.00 58.69 383 ASP A N 1
ATOM 2893 C CA . ASP A 1 383 ? -99.635 -10.934 139.699 1.00 58.69 383 ASP A CA 1
ATOM 2894 C C . ASP A 1 383 ? -99.343 -10.410 141.120 1.00 58.69 383 ASP A C 1
ATOM 2896 O O . ASP A 1 383 ? -100.168 -10.532 142.027 1.00 58.69 383 ASP A O 1
ATOM 2900 N N . ALA A 1 384 ? -98.202 -9.738 141.316 1.00 57.66 384 ALA A N 1
ATOM 2901 C CA . ALA A 1 384 ? -97.848 -9.123 142.599 1.00 57.66 384 ALA A CA 1
ATOM 2902 C C . ALA A 1 384 ? -98.783 -7.963 142.995 1.00 57.66 384 ALA A C 1
ATOM 2904 O O . ALA A 1 384 ? -99.018 -7.739 144.181 1.00 57.66 384 ALA A O 1
ATOM 2905 N N . ARG A 1 385 ? -99.347 -7.234 142.022 1.00 59.88 385 ARG A N 1
ATOM 2906 C CA . ARG A 1 385 ? -100.316 -6.153 142.282 1.00 59.88 385 ARG A CA 1
ATOM 2907 C C . ARG A 1 385 ? -101.687 -6.688 142.690 1.00 59.88 385 ARG A C 1
ATOM 2909 O O . ARG A 1 385 ? -102.326 -6.090 143.548 1.00 59.88 385 ARG A O 1
ATOM 2916 N N . GLN A 1 386 ? -102.093 -7.835 142.155 1.00 57.34 386 GLN A N 1
ATOM 2917 C CA . GLN A 1 386 ? -103.368 -8.475 142.487 1.00 57.34 386 GLN A CA 1
ATOM 2918 C C . GLN A 1 386 ? -103.379 -9.064 143.913 1.00 57.34 386 GLN A C 1
ATOM 2920 O O . GLN A 1 386 ? -104.423 -9.120 144.556 1.00 57.34 386 GLN A O 1
ATOM 2925 N N . HIS A 1 387 ? -102.206 -9.426 144.446 1.00 55.56 387 HIS A N 1
ATOM 2926 C CA . HIS A 1 387 ? -102.051 -9.922 145.818 1.00 55.56 387 HIS A CA 1
ATOM 2927 C C . HIS A 1 387 ? -102.067 -8.816 146.894 1.00 55.56 387 HIS A C 1
ATOM 2929 O O . HIS A 1 387 ? -102.345 -9.104 148.058 1.00 55.56 387 HIS A O 1
ATOM 2935 N N . ILE A 1 388 ? -101.784 -7.562 146.514 1.00 55.19 388 ILE A N 1
ATOM 2936 C CA . ILE A 1 388 ? -101.738 -6.400 147.420 1.00 55.19 388 ILE A CA 1
ATOM 2937 C C . ILE A 1 388 ? -103.151 -5.841 147.686 1.00 55.19 388 ILE A C 1
ATOM 2939 O O . ILE A 1 388 ? -103.445 -5.475 148.819 1.00 55.19 388 ILE A O 1
ATOM 2943 N N . GLU A 1 389 ? -104.075 -5.902 146.719 1.00 54.44 389 GLU A N 1
ATOM 2944 C CA . GLU A 1 389 ? -105.480 -5.471 146.903 1.00 54.44 389 GLU A CA 1
ATOM 2945 C C . GLU A 1 389 ? -106.308 -6.381 147.839 1.00 54.44 389 GLU A C 1
ATOM 2947 O O . GLU A 1 389 ? -107.369 -5.977 148.311 1.00 54.44 389 GLU A O 1
ATOM 2952 N N . GLN A 1 390 ? -105.838 -7.595 148.150 1.00 49.12 390 GLN A N 1
ATOM 2953 C CA . GLN A 1 390 ? -106.560 -8.571 148.984 1.00 49.12 390 GLN A CA 1
ATOM 2954 C C . GLN A 1 390 ? -106.167 -8.563 150.471 1.00 49.12 390 GLN A C 1
ATOM 2956 O O . GLN A 1 390 ? -106.846 -9.198 151.274 1.00 49.12 390 GLN A O 1
ATOM 2961 N N . VAL A 1 391 ? -105.115 -7.834 150.861 1.00 53.19 391 VAL A N 1
ATOM 2962 C CA . VAL A 1 391 ? -104.655 -7.737 152.265 1.00 53.19 391 VAL A CA 1
ATOM 2963 C C . VAL A 1 391 ? -105.032 -6.390 152.910 1.00 53.19 391 VAL A C 1
ATOM 2965 O O . VAL A 1 391 ? -105.087 -6.289 154.134 1.00 53.19 391 VAL A O 1
ATOM 2968 N N . ASP A 1 392 ? -105.431 -5.394 152.111 1.00 45.78 392 ASP A N 1
ATOM 2969 C CA . ASP A 1 392 ? -105.897 -4.073 152.572 1.00 45.78 392 ASP A CA 1
ATOM 2970 C C . ASP A 1 392 ? -107.308 -4.070 153.216 1.00 45.78 392 ASP A C 1
ATOM 2972 O O . ASP A 1 392 ? -107.765 -3.035 153.702 1.00 45.78 392 ASP A O 1
ATOM 2976 N N . ALA A 1 393 ? -107.998 -5.217 153.291 1.00 44.12 393 ALA A N 1
ATOM 2977 C CA . ALA A 1 393 ? -109.339 -5.324 153.882 1.00 44.12 393 ALA A CA 1
ATOM 2978 C C . ALA A 1 393 ? -109.379 -5.766 155.365 1.00 44.12 393 ALA A C 1
ATOM 2980 O O . ALA A 1 393 ? -110.381 -5.503 156.025 1.00 44.12 393 ALA A O 1
ATOM 2981 N N . ASP A 1 394 ? -108.318 -6.371 155.925 1.00 38.72 394 ASP A N 1
ATOM 2982 C CA . ASP A 1 394 ? -108.440 -7.147 157.181 1.00 38.72 394 ASP A CA 1
ATOM 2983 C C . ASP A 1 394 ? -107.597 -6.696 158.392 1.00 38.72 394 ASP A C 1
ATOM 2985 O O . ASP A 1 394 ? -107.646 -7.355 159.429 1.00 38.72 394 ASP A O 1
ATOM 2989 N N . LEU A 1 395 ? -106.880 -5.562 158.375 1.00 38.19 395 LEU A N 1
ATOM 2990 C CA . LEU A 1 395 ? -106.115 -5.139 159.570 1.00 38.19 395 LEU A CA 1
ATOM 2991 C C . LEU A 1 395 ? -106.302 -3.671 159.983 1.00 38.19 395 LEU A C 1
ATOM 2993 O O . LEU A 1 395 ? -105.358 -2.903 160.152 1.00 38.19 395 LEU A O 1
ATOM 2997 N N . ALA A 1 396 ? -107.560 -3.309 160.234 1.00 38.06 396 ALA A N 1
ATOM 2998 C CA . ALA A 1 396 ? -108.001 -2.028 160.788 1.00 38.06 396 ALA A CA 1
ATOM 2999 C C . ALA A 1 396 ? -108.033 -1.953 162.340 1.00 38.06 396 ALA A C 1
ATOM 3001 O O . ALA A 1 396 ? -108.872 -1.242 162.884 1.00 38.06 396 ALA A O 1
ATOM 3002 N N . ASN A 1 397 ? -107.161 -2.638 163.099 1.00 33.72 397 ASN A N 1
ATOM 3003 C CA . ASN A 1 397 ? -107.113 -2.488 164.570 1.00 33.72 397 ASN A CA 1
ATOM 3004 C C . ASN A 1 397 ? -105.751 -2.866 165.196 1.00 33.72 397 ASN A C 1
ATOM 3006 O O . ASN A 1 397 ? -105.488 -4.046 165.395 1.00 33.72 397 ASN A O 1
ATOM 3010 N N . ALA A 1 398 ? -104.935 -1.857 165.554 1.00 35.09 398 ALA A N 1
ATOM 3011 C CA . ALA A 1 398 ? -104.125 -1.727 166.792 1.00 35.09 398 ALA A CA 1
ATOM 3012 C C . ALA A 1 398 ? -102.848 -0.862 166.599 1.00 35.09 398 ALA A C 1
ATOM 3014 O O . ALA A 1 398 ? -101.971 -1.161 165.800 1.00 35.09 398 ALA A O 1
ATOM 3015 N N . LYS A 1 399 ? -102.752 0.216 167.391 1.00 33.16 399 LYS A N 1
ATOM 3016 C CA . LYS A 1 399 ? -101.578 1.088 167.682 1.00 33.16 399 LYS A CA 1
ATOM 3017 C C . LYS A 1 399 ? -100.446 0.330 168.441 1.00 33.16 399 LYS A C 1
ATOM 3019 O O . LYS A 1 399 ? -100.772 -0.711 169.005 1.00 33.16 399 LYS A O 1
ATOM 3024 N N . PRO A 1 400 ? -99.273 0.937 168.791 1.00 53.53 400 PRO A N 1
ATOM 3025 C CA . PRO A 1 400 ? -98.368 1.916 168.130 1.00 53.53 400 PRO A CA 1
ATOM 3026 C C . PRO A 1 400 ? -96.838 1.558 168.286 1.00 53.53 400 PRO A C 1
ATOM 3028 O O . PRO A 1 400 ? -96.521 0.501 168.815 1.00 53.53 400 PRO A O 1
ATOM 3031 N N . GLN A 1 401 ? -95.919 2.505 167.962 1.00 27.88 401 GLN A N 1
ATOM 3032 C CA . GLN A 1 401 ? -94.447 2.597 168.269 1.00 27.88 401 GLN A CA 1
ATOM 3033 C C . GLN A 1 401 ? -93.465 1.976 167.242 1.00 27.88 401 GLN A C 1
ATOM 3035 O O . GLN A 1 401 ? -93.809 0.996 166.607 1.00 27.88 401 GLN A O 1
ATOM 3040 N N . ALA A 1 402 ? -92.196 2.375 167.046 1.00 31.78 402 ALA A N 1
ATOM 3041 C CA . ALA A 1 402 ? -91.376 3.588 167.223 1.00 31.78 402 ALA A CA 1
ATOM 3042 C C . ALA A 1 402 ? -89.931 3.257 166.729 1.00 31.78 402 ALA A C 1
ATOM 3044 O O . ALA A 1 402 ? -89.455 2.151 166.956 1.00 31.78 402 ALA A O 1
ATOM 3045 N N . SER A 1 403 ? -89.206 4.249 166.180 1.00 38.50 403 SER A N 1
ATOM 3046 C CA . SER A 1 403 ? -87.724 4.411 166.136 1.00 38.50 403 SER A CA 1
ATOM 3047 C C . SER A 1 403 ? -86.815 3.498 165.276 1.00 38.50 403 SER A C 1
ATOM 3049 O O . SER A 1 403 ? -86.730 2.299 165.507 1.00 38.50 403 SER A O 1
ATOM 3051 N N . ARG A 1 404 ? -85.985 4.111 164.404 1.00 36.28 404 ARG A N 1
ATOM 3052 C CA . ARG A 1 404 ? -84.521 4.312 164.602 1.00 36.28 404 ARG A CA 1
ATOM 3053 C C . ARG A 1 404 ? -83.840 4.904 163.347 1.00 36.28 404 ARG A C 1
ATOM 3055 O O . ARG A 1 404 ? -83.723 4.244 162.324 1.00 36.28 404 ARG A O 1
ATOM 3062 N N . VAL A 1 405 ? -83.372 6.149 163.473 1.00 55.88 405 VAL A N 1
ATOM 3063 C CA . VAL A 1 405 ? -82.534 6.908 162.518 1.00 55.88 405 VAL A CA 1
ATOM 3064 C C . VAL A 1 405 ? -81.275 7.399 163.251 1.00 55.88 405 VAL A C 1
ATOM 3066 O O . VAL A 1 405 ? -81.212 8.576 163.568 1.00 55.88 405 VAL A O 1
ATOM 3069 N N . PRO A 1 406 ? -80.351 6.543 163.728 1.00 52.81 406 PRO A N 1
ATOM 3070 C CA . PRO A 1 406 ? -78.935 6.913 163.525 1.00 52.81 406 PRO A CA 1
ATOM 3071 C C . PRO A 1 406 ? -77.965 5.727 163.707 1.00 52.81 406 PRO A C 1
ATOM 3073 O O . PRO A 1 406 ? -77.467 5.520 164.808 1.00 52.81 406 PRO A O 1
ATOM 3076 N N . GLU A 1 407 ? -77.671 4.932 162.674 1.00 44.25 407 GLU A N 1
ATOM 3077 C CA . GLU A 1 407 ? -76.601 3.910 162.800 1.00 44.25 407 GLU A CA 1
ATOM 3078 C C . GLU A 1 407 ? -75.888 3.537 161.484 1.00 44.25 407 GLU A C 1
ATOM 3080 O O . GLU A 1 407 ? -74.925 2.782 161.511 1.00 44.25 407 GLU A O 1
ATOM 3085 N N . LEU A 1 408 ? -76.273 4.095 160.327 1.00 48.75 408 LEU A N 1
ATOM 3086 C CA . LEU A 1 408 ? -75.660 3.740 159.032 1.00 48.75 408 LEU A CA 1
ATOM 3087 C C . LEU A 1 408 ? -75.121 4.939 158.232 1.00 48.75 408 LEU A C 1
ATOM 3089 O O . LEU A 1 408 ? -74.823 4.811 157.050 1.00 48.75 408 LEU A O 1
ATOM 3093 N N . GLU A 1 409 ? -74.918 6.083 158.890 1.00 54.38 409 GLU A N 1
ATOM 3094 C CA . GLU A 1 409 ? -74.116 7.205 158.363 1.00 54.38 409 GLU A CA 1
ATOM 3095 C C . GLU A 1 409 ? -72.609 7.043 158.680 1.00 54.38 409 GLU A C 1
ATOM 3097 O O . GLU A 1 409 ? -71.787 7.852 158.261 1.00 54.38 409 GLU A O 1
ATOM 3102 N N . GLN A 1 410 ? -72.215 5.960 159.366 1.00 50.81 410 GLN A N 1
ATOM 3103 C CA . GLN A 1 410 ? -70.838 5.708 159.818 1.00 50.81 410 GLN A CA 1
ATOM 3104 C C . GLN A 1 410 ? -70.010 4.802 158.876 1.00 50.81 410 GLN A C 1
ATOM 3106 O O . GLN A 1 410 ? -68.801 4.678 159.051 1.00 50.81 410 GLN A O 1
ATOM 3111 N N . THR A 1 411 ? -70.615 4.200 157.845 1.00 54.12 411 THR A N 1
ATOM 3112 C CA . THR A 1 411 ? -69.936 3.295 156.888 1.00 54.12 411 THR A CA 1
ATOM 3113 C C . THR A 1 411 ? -69.515 3.960 155.572 1.00 54.12 411 THR A C 1
ATOM 3115 O O . THR A 1 411 ? -68.817 3.341 154.773 1.00 54.12 411 THR A O 1
ATOM 3118 N N . LEU A 1 412 ? -69.875 5.230 155.351 1.00 51.56 412 LEU A N 1
ATOM 3119 C CA . LEU A 1 412 ? -69.514 5.984 154.141 1.00 51.56 412 LEU A CA 1
ATOM 3120 C C . LEU A 1 412 ? -68.110 6.627 154.225 1.00 51.56 412 LEU A C 1
ATOM 3122 O O . LEU A 1 412 ? -67.526 6.965 153.200 1.00 51.56 412 LEU A O 1
ATOM 3126 N N . ALA A 1 413 ? -67.536 6.753 155.428 1.00 54.97 413 ALA A N 1
ATOM 3127 C CA . ALA A 1 413 ? -66.250 7.420 155.660 1.00 54.97 413 ALA A CA 1
ATOM 3128 C C . ALA A 1 413 ? -65.010 6.520 155.447 1.00 54.97 413 ALA A C 1
ATOM 3130 O O . ALA A 1 413 ? -63.921 7.024 155.199 1.00 54.97 413 ALA A O 1
ATOM 3131 N N . THR A 1 414 ? -65.147 5.191 155.491 1.00 57.56 414 THR A N 1
ATOM 3132 C CA . THR A 1 414 ? -64.003 4.252 155.498 1.00 57.56 414 THR A CA 1
ATOM 3133 C C . THR A 1 414 ? -63.513 3.813 154.114 1.00 57.56 414 THR A C 1
ATOM 3135 O O . THR A 1 414 ? -62.468 3.177 154.004 1.00 57.56 414 THR A O 1
ATOM 3138 N N . VAL A 1 415 ? -64.221 4.155 153.032 1.00 61.09 415 VAL A N 1
ATOM 3139 C CA . VAL A 1 415 ? -63.818 3.777 151.659 1.00 61.09 415 VAL A CA 1
ATOM 3140 C C . VAL A 1 415 ? -63.005 4.881 150.966 1.00 61.09 415 VAL A C 1
ATOM 3142 O O . VAL A 1 415 ? -62.216 4.588 150.070 1.00 61.09 415 VAL A O 1
ATOM 3145 N N . GLN A 1 416 ? -63.108 6.134 151.425 1.00 56.94 416 GLN A N 1
ATOM 3146 C CA . GLN A 1 416 ? -62.340 7.262 150.879 1.00 56.94 416 GLN A CA 1
ATOM 3147 C C . GLN A 1 416 ? -60.840 7.204 151.242 1.00 56.94 416 GLN A C 1
ATOM 3149 O O . GLN A 1 416 ? -60.008 7.668 150.471 1.00 56.94 416 GLN A O 1
ATOM 3154 N N . GLU A 1 417 ? -60.472 6.525 152.331 1.00 58.19 417 GLU A N 1
ATOM 3155 C CA . GLU A 1 417 ? -59.088 6.406 152.825 1.00 58.19 417 GLU A CA 1
ATOM 3156 C C . GLU A 1 417 ? -58.214 5.436 151.992 1.00 58.19 417 GLU A C 1
ATOM 3158 O O . GLU A 1 417 ? -56.986 5.499 152.005 1.00 58.19 417 GLU A O 1
ATOM 3163 N N . ARG A 1 418 ? -58.830 4.548 151.194 1.00 58.25 418 ARG A N 1
ATOM 3164 C CA . ARG A 1 418 ? -58.116 3.527 150.398 1.00 58.25 418 ARG A CA 1
ATOM 3165 C C . ARG A 1 418 ? -57.646 4.020 149.022 1.00 58.25 418 ARG A C 1
ATOM 3167 O O . ARG A 1 418 ? -56.899 3.314 148.349 1.00 58.25 418 ARG A O 1
ATOM 3174 N N . ALA A 1 419 ? -58.055 5.225 148.618 1.00 53.62 419 ALA A N 1
ATOM 3175 C CA . ALA A 1 419 ? -57.645 5.862 147.365 1.00 53.62 419 ALA A CA 1
ATOM 3176 C C . ALA A 1 419 ? -56.319 6.646 147.485 1.00 53.62 419 ALA A C 1
ATOM 3178 O O . ALA A 1 419 ? -55.641 6.849 146.480 1.00 53.62 419 ALA A O 1
ATOM 3179 N N . GLU A 1 420 ? -55.906 7.036 148.697 1.00 57.22 420 GLU A N 1
ATOM 3180 C CA . GLU A 1 420 ? -54.694 7.843 148.927 1.00 57.22 420 GLU A CA 1
ATOM 3181 C C . GLU A 1 420 ? -53.403 7.003 149.041 1.00 57.22 420 GLU A C 1
ATOM 3183 O O . GLU A 1 420 ? -52.313 7.501 148.762 1.00 57.22 420 GLU A O 1
ATOM 3188 N N . GLN A 1 421 ? -53.497 5.704 149.357 1.00 53.72 421 GLN A N 1
ATOM 3189 C CA . GLN A 1 421 ? -52.322 4.838 149.564 1.00 53.72 421 GLN A CA 1
ATOM 3190 C C . GLN A 1 421 ? -51.557 4.459 148.279 1.00 53.72 421 GLN A C 1
ATOM 3192 O O . GLN A 1 421 ? -50.360 4.200 148.351 1.00 53.72 421 GLN A O 1
ATOM 3197 N N . LEU A 1 422 ? -52.182 4.474 147.096 1.00 50.09 422 LEU A N 1
ATOM 3198 C CA . LEU A 1 422 ? -51.515 4.082 145.838 1.00 50.09 422 LEU A CA 1
ATOM 3199 C C . LEU A 1 422 ? -50.825 5.246 145.102 1.00 50.09 422 LEU A C 1
ATOM 3201 O O . LEU A 1 422 ? -50.103 5.021 144.134 1.00 50.09 422 LEU A O 1
ATOM 3205 N N . ALA A 1 423 ? -50.979 6.487 145.579 1.00 53.22 423 ALA A N 1
ATOM 3206 C CA . ALA A 1 423 ? -50.259 7.647 145.046 1.00 53.22 423 ALA A CA 1
ATOM 3207 C C . ALA A 1 423 ? -48.816 7.775 145.594 1.00 53.22 423 ALA A C 1
ATOM 3209 O O . ALA A 1 423 ? -48.013 8.527 145.040 1.00 53.22 423 ALA A O 1
ATOM 3210 N N . ALA A 1 424 ? -48.466 7.033 146.654 1.00 52.09 424 ALA A N 1
ATOM 3211 C CA . ALA A 1 424 ? -47.185 7.141 147.359 1.00 52.09 424 ALA A CA 1
ATOM 3212 C C . ALA A 1 424 ? -46.032 6.315 146.743 1.00 52.09 424 ALA A C 1
ATOM 3214 O O . ALA A 1 424 ? -44.869 6.668 146.929 1.00 52.09 424 ALA A O 1
ATOM 3215 N N . GLU A 1 425 ? -46.314 5.274 145.950 1.00 52.38 425 GLU A N 1
ATOM 3216 C CA . GLU A 1 425 ? -45.271 4.419 145.344 1.00 52.38 425 GLU A CA 1
ATOM 3217 C C . GLU A 1 425 ? -44.564 5.070 144.134 1.00 52.38 425 GLU A C 1
ATOM 3219 O O . GLU A 1 425 ? -43.484 4.645 143.728 1.00 52.38 425 GLU A O 1
ATOM 3224 N N . LEU A 1 426 ? -45.107 6.164 143.583 1.00 51.81 426 LEU A N 1
ATOM 3225 C CA . LEU A 1 426 ? -44.525 6.866 142.428 1.00 51.81 426 LEU A CA 1
ATOM 3226 C C . LEU A 1 426 ? -43.399 7.864 142.800 1.00 51.81 426 LEU A C 1
ATOM 3228 O O . LEU A 1 426 ? -42.800 8.481 141.916 1.00 51.81 426 LEU A O 1
ATOM 3232 N N . ALA A 1 427 ? -43.108 8.050 144.095 1.00 53.59 427 ALA A N 1
ATOM 3233 C CA . ALA A 1 427 ? -42.206 9.089 144.610 1.00 53.59 427 ALA A CA 1
ATOM 3234 C C . ALA A 1 427 ? -40.760 8.624 144.910 1.00 53.59 427 ALA A C 1
ATOM 3236 O O . ALA A 1 427 ? -39.881 9.471 145.081 1.00 53.59 427 ALA A O 1
ATOM 3237 N N . GLU A 1 428 ? -40.468 7.317 144.911 1.00 54.34 428 GLU A N 1
ATOM 3238 C CA . GLU A 1 428 ? -39.137 6.772 145.257 1.00 54.34 428 GLU A CA 1
ATOM 3239 C C . GLU A 1 428 ? -38.123 6.721 144.092 1.00 54.34 428 GLU A C 1
ATOM 3241 O O . GLU A 1 428 ? -36.931 6.507 144.312 1.00 54.34 428 GLU A O 1
ATOM 3246 N N . ALA A 1 429 ? -38.529 6.988 142.846 1.00 48.81 429 ALA A N 1
ATOM 3247 C CA . ALA A 1 429 ? -37.636 6.905 141.679 1.00 48.81 429 ALA A CA 1
ATOM 3248 C C . ALA A 1 429 ? -36.878 8.214 141.341 1.00 48.81 429 ALA A C 1
ATOM 3250 O O . ALA A 1 429 ? -36.270 8.314 140.275 1.00 48.81 429 ALA A O 1
ATOM 3251 N N . LYS A 1 430 ? -36.889 9.224 142.226 1.00 57.19 430 LYS A N 1
ATOM 3252 C CA . LYS A 1 430 ? -36.244 10.538 142.003 1.00 57.19 430 LYS A CA 1
ATOM 3253 C C . LYS A 1 430 ? -34.730 10.653 142.305 1.00 57.19 430 LYS A C 1
ATOM 3255 O O . LYS A 1 430 ? -34.086 11.433 141.609 1.00 57.19 430 LYS A O 1
ATOM 3260 N N . PRO A 1 431 ? -34.080 9.900 143.220 1.00 54.31 431 PRO A N 1
ATOM 3261 C CA . PRO A 1 431 ? -32.679 10.168 143.582 1.00 54.31 431 PRO A CA 1
ATOM 3262 C C . PRO A 1 431 ? -31.630 9.460 142.694 1.00 54.31 431 PRO A C 1
ATOM 3264 O O . PRO A 1 431 ? -30.467 9.352 143.076 1.00 54.31 431 PRO A O 1
ATOM 3267 N N . LYS A 1 432 ? -31.997 8.985 141.491 1.00 51.78 432 LYS A N 1
ATOM 3268 C CA . LYS A 1 432 ? -31.028 8.547 140.456 1.00 51.78 432 LYS A CA 1
ATOM 3269 C C . LYS A 1 432 ? -30.577 9.687 139.521 1.00 51.78 432 LYS A C 1
ATOM 3271 O O . LYS A 1 432 ? -29.684 9.469 138.708 1.00 51.78 432 LYS A O 1
ATOM 3276 N N . ALA A 1 433 ? -31.153 10.887 139.649 1.00 53.03 433 ALA A N 1
ATOM 3277 C CA . ALA A 1 433 ? -30.895 12.032 138.770 1.00 53.03 433 ALA A CA 1
ATOM 3278 C C . ALA A 1 433 ? -29.633 12.852 139.125 1.00 53.03 433 ALA A C 1
ATOM 3280 O O . ALA A 1 433 ? -29.071 13.499 138.246 1.00 53.03 433 ALA A O 1
ATOM 3281 N N . ASP A 1 434 ? -29.113 12.765 140.355 1.00 56.00 434 ASP A N 1
ATOM 3282 C CA . ASP A 1 434 ? -27.985 13.608 140.803 1.00 56.00 434 ASP A CA 1
ATOM 3283 C C . ASP A 1 434 ? -26.588 13.087 140.395 1.00 56.00 434 ASP A C 1
ATOM 3285 O O . ASP A 1 434 ? -25.577 13.715 140.697 1.00 56.00 434 ASP A O 1
ATOM 3289 N N . ARG A 1 435 ? -26.498 11.958 139.671 1.00 58.22 435 ARG A N 1
ATOM 3290 C CA . ARG A 1 435 ? -25.231 11.418 139.118 1.00 58.22 435 ARG A CA 1
ATOM 3291 C C . ARG A 1 435 ? -24.975 11.786 137.646 1.00 58.22 435 ARG A C 1
ATOM 3293 O O . ARG A 1 435 ? -23.968 11.360 137.083 1.00 58.22 435 ARG A O 1
ATOM 3300 N N . LEU A 1 436 ? -25.864 12.560 137.015 1.00 59.19 436 LEU A N 1
ATOM 3301 C CA . LEU A 1 436 ? -25.751 12.954 135.602 1.00 59.19 436 LEU A CA 1
ATOM 3302 C C . LEU A 1 436 ? -24.479 13.768 135.254 1.00 59.19 436 LEU A C 1
ATOM 3304 O O . LEU A 1 436 ? -23.861 13.455 134.237 1.00 59.19 436 LEU A O 1
ATOM 3308 N N . PRO A 1 437 ? -24.017 14.742 136.071 1.00 62.16 437 PRO A N 1
ATOM 3309 C CA . PRO A 1 437 ? -22.904 15.615 135.671 1.00 62.16 437 PRO A CA 1
ATOM 3310 C C . PRO A 1 437 ? -21.549 14.894 135.572 1.00 62.16 437 PRO A C 1
ATOM 3312 O O . PRO A 1 437 ? -20.706 15.248 134.745 1.00 62.16 437 PRO A O 1
ATOM 3315 N N . ASP A 1 438 ? -21.334 13.862 136.394 1.00 59.16 438 ASP A N 1
ATOM 3316 C CA . ASP A 1 438 ? -20.087 13.088 136.394 1.00 59.16 438 ASP A CA 1
ATOM 3317 C C . ASP A 1 438 ? -20.034 12.081 135.230 1.00 59.16 438 ASP A C 1
ATOM 3319 O O . ASP A 1 438 ? -18.961 11.825 134.677 1.00 59.16 438 ASP A O 1
ATOM 3323 N N . LEU A 1 439 ? -21.192 11.569 134.789 1.00 61.84 439 LEU A N 1
ATOM 3324 C CA . LEU A 1 439 ? -21.304 10.722 133.595 1.00 61.84 439 LEU A CA 1
ATOM 3325 C C . LEU A 1 439 ? -21.156 11.526 132.293 1.00 61.84 439 LEU A C 1
ATOM 3327 O O . LEU A 1 439 ? -20.570 11.019 131.338 1.00 61.84 439 LEU A O 1
ATOM 3331 N N . GLU A 1 440 ? -21.596 12.787 132.251 1.00 64.94 440 GLU A N 1
ATOM 3332 C CA . GLU A 1 440 ? -21.425 13.659 131.077 1.00 64.94 440 GLU A CA 1
ATOM 3333 C C . GLU A 1 440 ? -19.952 14.005 130.800 1.00 64.94 440 GLU A C 1
ATOM 3335 O O . GLU A 1 440 ? -19.534 14.024 129.639 1.00 64.94 440 GLU A O 1
ATOM 3340 N N . ARG A 1 441 ? -19.125 14.192 131.841 1.00 66.69 441 ARG A N 1
ATOM 3341 C CA . ARG A 1 441 ? -17.672 14.396 131.668 1.00 66.69 441 ARG A CA 1
ATOM 3342 C C . ARG A 1 441 ? -16.954 13.144 131.165 1.00 66.69 441 ARG A C 1
ATOM 3344 O O . ARG A 1 441 ? -16.064 13.257 130.324 1.00 66.69 441 ARG A O 1
ATOM 3351 N N . ALA A 1 442 ? -17.351 11.960 131.633 1.00 65.50 442 ALA A N 1
ATOM 3352 C CA . ALA A 1 442 ? -16.814 10.697 131.126 1.00 65.50 442 ALA A CA 1
ATOM 3353 C C . ALA A 1 442 ? -17.242 10.439 129.667 1.00 65.50 442 ALA A C 1
ATOM 3355 O O . ALA A 1 442 ? -16.431 9.984 128.861 1.00 65.50 442 ALA A O 1
ATOM 3356 N N . LEU A 1 443 ? -18.478 10.806 129.302 1.00 68.81 443 LEU A N 1
ATOM 3357 C CA . LEU A 1 443 ? -18.999 10.698 127.936 1.00 68.81 443 LEU A CA 1
ATOM 3358 C C . LEU A 1 443 ? -18.309 11.674 126.965 1.00 68.81 443 LEU A C 1
ATOM 3360 O O . LEU A 1 443 ? -18.087 11.323 125.810 1.00 68.81 443 LEU A O 1
ATOM 3364 N N . ALA A 1 444 ? -17.935 12.879 127.411 1.00 66.44 444 ALA A N 1
ATOM 3365 C CA . ALA A 1 444 ? -17.199 13.844 126.589 1.00 66.44 444 ALA A CA 1
ATOM 3366 C C . ALA A 1 444 ? -15.776 13.360 126.249 1.00 66.44 444 ALA A C 1
ATOM 3368 O O . ALA A 1 444 ? -15.363 13.447 125.094 1.00 66.44 444 ALA A O 1
ATOM 3369 N N . ALA A 1 445 ? -15.064 12.772 127.216 1.00 70.62 445 ALA A N 1
ATOM 3370 C CA . ALA A 1 445 ? -13.736 12.195 126.985 1.00 70.62 445 ALA A CA 1
ATOM 3371 C C . ALA A 1 445 ? -13.777 10.951 126.072 1.00 70.62 445 ALA A C 1
ATOM 3373 O O . ALA A 1 445 ? -12.867 10.732 125.271 1.00 70.62 445 ALA A O 1
ATOM 3374 N N . GLU A 1 446 ? -14.843 10.145 126.154 1.00 68.44 446 GLU A N 1
ATOM 3375 C CA . GLU A 1 446 ? -15.075 9.023 125.230 1.00 68.44 446 GLU A CA 1
ATOM 3376 C C . GLU A 1 446 ? -15.474 9.484 123.820 1.00 68.44 446 GLU A C 1
ATOM 3378 O O . GLU A 1 446 ? -15.074 8.869 122.833 1.00 68.44 446 GLU A O 1
ATOM 3383 N N . ARG A 1 447 ? -16.205 10.597 123.684 1.00 71.88 447 ARG A N 1
ATOM 3384 C CA . ARG A 1 447 ? -16.517 11.188 122.370 1.00 71.88 447 ARG A CA 1
ATOM 3385 C C . ARG A 1 447 ? -15.270 11.720 121.671 1.00 71.88 447 ARG A C 1
ATOM 3387 O O . ARG A 1 447 ? -15.101 11.465 120.488 1.00 71.88 447 ARG A O 1
ATOM 3394 N N . GLU A 1 448 ? -14.351 12.343 122.403 1.00 73.25 448 GLU A N 1
ATOM 3395 C CA . GLU A 1 448 ? -13.080 12.818 121.840 1.00 73.25 448 GLU A CA 1
ATOM 3396 C C . GLU A 1 448 ? -12.177 11.658 121.372 1.00 73.25 448 GLU A C 1
ATOM 3398 O O . GLU A 1 448 ? -11.534 11.736 120.321 1.00 73.25 448 GLU A O 1
ATOM 3403 N N . ARG A 1 449 ? -12.176 10.531 122.104 1.00 73.31 449 ARG A N 1
ATOM 3404 C CA . ARG A 1 449 ? -11.506 9.292 121.670 1.00 73.31 449 ARG A CA 1
ATOM 3405 C C . ARG A 1 449 ? -12.183 8.648 120.464 1.00 73.31 449 ARG A C 1
ATOM 3407 O O . ARG A 1 449 ? -11.476 8.202 119.559 1.00 73.31 449 ARG A O 1
ATOM 3414 N N . ASN A 1 450 ? -13.514 8.613 120.429 1.00 69.19 450 ASN A N 1
ATOM 3415 C CA . ASN A 1 450 ? -14.251 8.090 119.281 1.00 69.19 450 ASN A CA 1
ATOM 3416 C C . ASN A 1 450 ? -14.069 8.962 118.035 1.00 69.19 450 ASN A C 1
ATOM 3418 O O . ASN A 1 450 ? -13.861 8.410 116.964 1.00 69.19 450 ASN A O 1
ATOM 3422 N N . ASP A 1 451 ? -14.008 10.289 118.151 1.00 74.19 451 ASP A N 1
ATOM 3423 C CA . ASP A 1 451 ? -13.721 11.175 117.014 1.00 74.19 451 ASP A CA 1
ATOM 3424 C C . ASP A 1 451 ? -12.296 10.975 116.469 1.00 74.19 451 ASP A C 1
ATOM 3426 O O . ASP A 1 451 ? -12.074 11.001 115.255 1.00 74.19 451 ASP A O 1
ATOM 3430 N N . ALA A 1 452 ? -11.318 10.717 117.345 1.00 71.50 452 ALA A N 1
ATOM 3431 C CA . ALA A 1 452 ? -9.961 10.358 116.932 1.00 71.50 452 ALA A CA 1
ATOM 3432 C C . ALA A 1 452 ? -9.901 8.981 116.239 1.00 71.50 452 ALA A C 1
ATOM 3434 O O . ALA A 1 452 ? -9.135 8.799 115.288 1.00 71.50 452 ALA A O 1
ATOM 3435 N N . LEU A 1 453 ? -10.725 8.020 116.677 1.00 70.44 453 LEU A N 1
ATOM 3436 C CA . LEU A 1 453 ? -10.881 6.723 116.015 1.00 70.44 453 LEU A CA 1
ATOM 3437 C C . LEU A 1 453 ? -11.606 6.852 114.671 1.00 70.4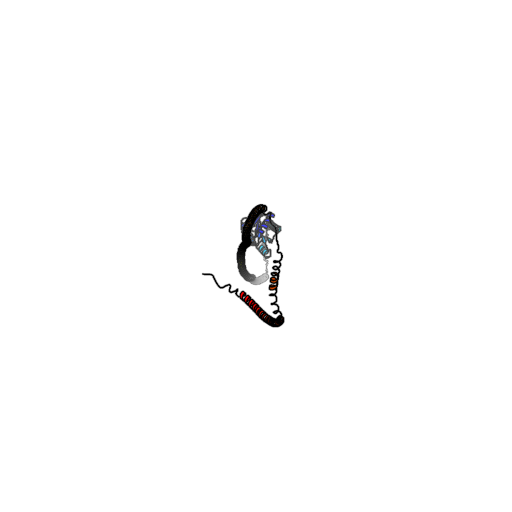4 453 LEU A C 1
ATOM 3439 O O . LEU A 1 453 ? -11.152 6.254 113.704 1.00 70.44 453 LEU A O 1
ATOM 3443 N N . ILE A 1 454 ? -12.644 7.684 114.567 1.00 70.81 454 ILE A N 1
ATOM 3444 C CA . ILE A 1 454 ? -13.374 7.952 113.318 1.00 70.81 454 ILE A CA 1
ATOM 3445 C C . ILE A 1 454 ? -12.456 8.601 112.276 1.00 70.81 454 ILE A C 1
ATOM 3447 O O . ILE A 1 454 ? -12.496 8.210 111.114 1.00 70.81 454 ILE A O 1
ATOM 3451 N N . ARG A 1 455 ? -11.556 9.519 112.664 1.00 72.00 455 ARG A N 1
ATOM 3452 C CA . ARG A 1 455 ? -10.551 10.071 111.729 1.00 72.00 455 ARG A CA 1
ATOM 3453 C C . ARG A 1 455 ? -9.561 9.014 111.241 1.00 72.00 455 ARG A C 1
ATOM 3455 O O . ARG A 1 455 ? -9.263 8.970 110.054 1.00 72.00 455 ARG A O 1
ATOM 3462 N N . ARG A 1 456 ? -9.095 8.125 112.126 1.00 73.44 456 ARG A N 1
ATOM 3463 C CA . ARG A 1 456 ? -8.209 7.010 111.745 1.00 73.44 456 ARG A CA 1
ATOM 3464 C C . ARG A 1 456 ? -8.905 5.959 110.881 1.00 73.44 456 ARG A C 1
ATOM 3466 O O . ARG A 1 456 ? -8.272 5.407 109.987 1.00 73.44 456 ARG A O 1
ATOM 3473 N N . ILE A 1 457 ? -10.186 5.692 111.133 1.00 72.56 457 ILE A N 1
ATOM 3474 C CA . ILE A 1 457 ? -11.010 4.801 110.311 1.00 72.56 457 ILE A CA 1
ATOM 3475 C C . ILE A 1 457 ? -11.261 5.449 108.946 1.00 72.56 457 ILE A C 1
ATOM 3477 O O . ILE A 1 457 ? -11.051 4.781 107.948 1.00 72.56 457 ILE A O 1
ATOM 3481 N N . GLY A 1 458 ? -11.556 6.750 108.873 1.00 73.38 458 GLY A N 1
ATOM 3482 C CA . GLY A 1 458 ? -11.712 7.475 107.606 1.00 73.38 458 GLY A CA 1
ATOM 3483 C C . GLY A 1 458 ? -10.428 7.550 106.768 1.00 73.38 458 GLY A C 1
ATOM 3484 O O . GLY A 1 458 ? -10.479 7.417 105.550 1.00 73.38 458 GLY A O 1
ATOM 3485 N N . GLU A 1 459 ? -9.253 7.696 107.391 1.00 73.69 459 GLU A N 1
ATOM 3486 C CA . GLU A 1 459 ? -7.960 7.602 106.692 1.00 73.69 459 GLU A CA 1
ATOM 3487 C C . GLU A 1 459 ? -7.692 6.178 106.169 1.00 73.69 459 GLU A C 1
ATOM 3489 O O . GLU A 1 459 ? -7.186 6.010 105.056 1.00 73.69 459 GLU A O 1
ATOM 3494 N N . ALA A 1 460 ? -8.076 5.149 106.934 1.00 67.81 460 ALA A N 1
ATOM 3495 C CA . ALA A 1 460 ? -7.976 3.752 106.517 1.00 67.81 460 ALA A CA 1
ATOM 3496 C C . ALA A 1 460 ? -8.998 3.388 105.423 1.00 67.81 460 ALA A C 1
ATOM 3498 O O . ALA A 1 460 ? -8.647 2.676 104.485 1.00 67.81 460 ALA A O 1
ATOM 3499 N N . GLU A 1 461 ? -10.224 3.908 105.493 1.00 71.88 461 GLU A N 1
ATOM 3500 C CA . GLU A 1 461 ? -11.277 3.747 104.488 1.00 71.88 461 GLU A CA 1
ATOM 3501 C C . GLU A 1 461 ? -10.919 4.484 103.202 1.00 71.88 461 GLU A C 1
ATOM 3503 O O . GLU A 1 461 ? -11.030 3.900 102.134 1.00 71.88 461 GLU A O 1
ATOM 3508 N N . HIS A 1 462 ? -10.375 5.702 103.270 1.00 72.81 462 HIS A N 1
ATOM 3509 C CA . HIS A 1 462 ? -9.942 6.417 102.070 1.00 72.81 462 HIS A CA 1
ATOM 3510 C C . HIS A 1 462 ? -8.745 5.723 101.392 1.00 72.81 462 HIS A C 1
ATOM 3512 O O . HIS A 1 462 ? -8.684 5.661 100.159 1.00 72.81 462 HIS A O 1
ATOM 3518 N N . ALA A 1 463 ? -7.820 5.144 102.169 1.00 70.69 463 ALA A N 1
ATOM 3519 C CA . ALA A 1 463 ? -6.749 4.296 101.645 1.00 70.69 463 ALA A CA 1
ATOM 3520 C C . ALA A 1 463 ? -7.288 2.974 101.060 1.00 70.69 463 ALA A C 1
ATOM 3522 O O . ALA A 1 463 ? -6.831 2.538 99.998 1.00 70.69 463 ALA A O 1
ATOM 3523 N N . ALA A 1 464 ? -8.298 2.370 101.696 1.00 67.62 464 ALA A N 1
ATOM 3524 C CA . ALA A 1 464 ? -8.974 1.175 101.201 1.00 67.62 464 ALA A CA 1
ATOM 3525 C C . ALA A 1 464 ? -9.744 1.468 99.903 1.00 67.62 464 ALA A C 1
ATOM 3527 O O . ALA A 1 464 ? -9.595 0.730 98.938 1.00 67.62 464 ALA A O 1
ATOM 3528 N N . GLU A 1 465 ? -10.454 2.586 99.804 1.00 72.56 465 GLU A N 1
ATOM 3529 C CA . GLU A 1 465 ? -11.245 2.998 98.642 1.00 72.56 465 GLU A CA 1
ATOM 3530 C C . GLU A 1 465 ? -10.356 3.416 97.456 1.00 72.56 465 GLU A C 1
ATOM 3532 O O . GLU A 1 465 ? -10.661 3.115 96.301 1.00 72.56 465 GLU A O 1
ATOM 3537 N N . GLN A 1 466 ? -9.183 4.010 97.719 1.00 73.00 466 GLN A N 1
ATOM 3538 C CA . GLN A 1 466 ? -8.151 4.217 96.694 1.00 73.00 466 GLN A CA 1
ATOM 3539 C C . GLN A 1 466 ? -7.524 2.899 96.214 1.00 73.00 466 GLN A C 1
ATOM 3541 O O . GLN A 1 466 ? -7.182 2.781 95.034 1.00 73.00 466 GLN A O 1
ATOM 3546 N N . SER A 1 467 ? -7.379 1.897 97.088 1.00 67.81 467 SER A N 1
ATOM 3547 C CA . SER A 1 467 ? -6.918 0.563 96.682 1.00 67.81 467 SER A CA 1
ATOM 3548 C C . SER A 1 467 ? -8.002 -0.233 95.940 1.00 67.81 467 SER A C 1
ATOM 3550 O O . SER A 1 467 ? -7.683 -0.884 94.948 1.00 67.81 467 SER A O 1
ATOM 3552 N N . ALA A 1 468 ? -9.279 -0.085 96.313 1.00 69.75 468 ALA A N 1
ATOM 3553 C CA . ALA A 1 468 ? -10.430 -0.639 95.601 1.00 69.75 468 ALA A CA 1
ATOM 3554 C C . ALA A 1 468 ? -10.582 -0.024 94.203 1.00 69.75 468 ALA A C 1
ATOM 3556 O O . ALA A 1 468 ? -10.707 -0.773 93.243 1.00 69.75 468 ALA A O 1
ATOM 3557 N N . LYS A 1 469 ? -10.441 1.301 94.042 1.00 73.19 469 LYS A N 1
ATOM 3558 C CA . LYS A 1 469 ? -10.426 1.945 92.711 1.00 73.19 469 LYS A CA 1
ATOM 3559 C C . LYS A 1 469 ? -9.269 1.467 91.829 1.00 73.19 469 LYS A C 1
ATOM 3561 O O . LYS A 1 469 ? -9.457 1.249 90.637 1.00 73.19 469 LYS A O 1
ATOM 3566 N N . ARG A 1 470 ? -8.078 1.241 92.402 1.00 72.06 470 ARG A N 1
ATOM 3567 C CA . ARG A 1 470 ? -6.946 0.632 91.670 1.00 72.06 470 ARG A CA 1
ATOM 3568 C C . ARG A 1 470 ? -7.225 -0.824 91.278 1.00 72.06 470 ARG A C 1
ATOM 3570 O O . ARG A 1 470 ? -6.797 -1.248 90.206 1.00 72.06 470 ARG A O 1
ATOM 3577 N N . LEU A 1 471 ? -7.935 -1.575 92.122 1.00 71.62 471 LEU A N 1
ATOM 3578 C CA . LEU A 1 471 ? -8.365 -2.945 91.838 1.00 71.62 471 LEU A CA 1
ATOM 3579 C C . LEU A 1 471 ? -9.500 -3.000 90.807 1.00 71.62 471 LEU A C 1
ATOM 3581 O O . LEU A 1 471 ? -9.468 -3.883 89.960 1.00 71.62 471 LEU A O 1
ATOM 3585 N N . GLU A 1 472 ? -10.443 -2.058 90.807 1.00 72.81 472 GLU A N 1
ATOM 3586 C CA . GLU A 1 472 ? -11.490 -1.931 89.783 1.00 72.81 472 GLU A CA 1
ATOM 3587 C C . GLU A 1 472 ? -10.910 -1.534 88.424 1.00 72.81 472 GLU A C 1
ATOM 3589 O O . GLU A 1 472 ? -11.275 -2.133 87.415 1.00 72.81 472 GLU A O 1
ATOM 3594 N N . ASP A 1 473 ? -9.942 -0.613 88.377 1.00 72.50 473 ASP A N 1
ATOM 3595 C CA . ASP A 1 473 ? -9.218 -0.295 87.140 1.00 72.50 473 ASP A CA 1
ATOM 3596 C C . ASP A 1 473 ? -8.387 -1.493 86.635 1.00 72.50 473 ASP A C 1
ATOM 3598 O O . ASP A 1 473 ? -8.272 -1.704 85.425 1.00 72.50 473 ASP A O 1
ATOM 3602 N N . MET A 1 474 ? -7.842 -2.326 87.535 1.00 71.06 474 MET A N 1
ATOM 3603 C CA . MET A 1 474 ? -7.222 -3.610 87.170 1.00 71.06 474 MET A CA 1
ATOM 3604 C C . MET A 1 474 ? -8.250 -4.648 86.705 1.00 71.06 474 MET A C 1
ATOM 3606 O O . MET A 1 474 ? -7.991 -5.344 85.728 1.00 71.06 474 MET A O 1
ATOM 3610 N N . ALA A 1 475 ? -9.407 -4.758 87.358 1.00 66.62 475 ALA A N 1
ATOM 3611 C CA . ALA A 1 475 ? -10.472 -5.696 87.010 1.00 66.62 475 ALA A CA 1
ATOM 3612 C C . ALA A 1 475 ? -11.122 -5.337 85.668 1.00 66.62 475 ALA A C 1
ATOM 3614 O O . ALA A 1 475 ? -11.417 -6.225 84.873 1.00 66.62 475 ALA A O 1
ATOM 3615 N N . ARG A 1 476 ? -11.260 -4.042 85.366 1.00 71.56 476 ARG A N 1
ATOM 3616 C CA . ARG A 1 476 ? -11.705 -3.535 84.065 1.00 71.56 476 ARG A CA 1
ATOM 3617 C C . ARG A 1 476 ? -10.703 -3.881 82.967 1.00 71.56 476 ARG A C 1
ATOM 3619 O O . ARG A 1 476 ? -11.094 -4.454 81.955 1.00 71.56 476 ARG A O 1
ATOM 3626 N N . LYS A 1 477 ? -9.406 -3.662 83.217 1.00 71.12 477 LYS A N 1
ATOM 3627 C CA . LYS A 1 477 ? -8.329 -4.097 82.311 1.00 71.12 477 LYS A CA 1
ATOM 3628 C C . LYS A 1 477 ? -8.271 -5.625 82.151 1.00 71.12 477 LYS A C 1
ATOM 3630 O O . LYS A 1 477 ? -7.986 -6.095 81.058 1.00 71.12 477 LYS A O 1
ATOM 3635 N N . LEU A 1 478 ? -8.574 -6.416 83.188 1.00 70.25 478 LEU A N 1
ATOM 3636 C CA . LEU A 1 478 ? -8.618 -7.889 83.129 1.00 70.25 478 LEU A CA 1
ATOM 3637 C C . LEU A 1 478 ? -9.877 -8.437 82.431 1.00 70.25 478 LEU A C 1
ATOM 3639 O O . LEU A 1 478 ? -9.796 -9.444 81.730 1.00 70.25 478 LEU A O 1
ATOM 3643 N N . GLY A 1 479 ? -11.021 -7.764 82.569 1.00 66.31 479 GLY A N 1
ATOM 3644 C CA . GLY A 1 479 ? -12.242 -8.064 81.819 1.00 66.31 479 GLY A CA 1
ATOM 3645 C C . GLY A 1 479 ? -12.091 -7.758 80.326 1.00 66.31 479 GLY A C 1
ATOM 3646 O O . GLY A 1 479 ? -12.490 -8.568 79.492 1.00 66.31 479 GLY A O 1
ATOM 3647 N N . GLU A 1 480 ? -11.435 -6.642 79.988 1.00 64.38 480 GLU A N 1
ATOM 3648 C CA . GLU A 1 480 ? -11.043 -6.294 78.612 1.00 64.38 480 GLU A CA 1
ATOM 3649 C C . GLU A 1 480 ? -10.020 -7.281 78.035 1.00 64.38 480 GLU A C 1
ATOM 3651 O O . GLU A 1 480 ? -10.097 -7.640 76.859 1.00 64.38 480 GLU A O 1
ATOM 3656 N N . ILE A 1 481 ? -9.100 -7.779 78.869 1.00 59.12 481 ILE A N 1
ATOM 3657 C CA . ILE A 1 481 ? -8.113 -8.782 78.462 1.00 59.12 481 ILE A CA 1
ATOM 3658 C C . ILE A 1 481 ? -8.765 -10.070 77.977 1.00 59.12 481 ILE A C 1
ATOM 3660 O O . ILE A 1 481 ? -8.185 -10.729 77.123 1.00 59.12 481 ILE A O 1
ATOM 3664 N N . ALA A 1 482 ? -9.922 -10.498 78.465 1.00 51.88 482 ALA A N 1
ATOM 3665 C CA . ALA A 1 482 ? -10.153 -11.938 78.368 1.00 51.88 482 ALA A CA 1
ATOM 3666 C C . ALA A 1 482 ? -11.602 -12.432 78.293 1.00 51.88 482 ALA A C 1
ATOM 3668 O O . ALA A 1 482 ? -11.829 -13.627 78.368 1.00 51.88 482 ALA A O 1
ATOM 3669 N N . GLY A 1 483 ? -12.605 -11.656 77.915 1.00 58.25 483 GLY A N 1
ATOM 3670 C CA . GLY A 1 483 ? -12.560 -10.981 76.618 1.00 58.25 483 GLY A CA 1
ATOM 3671 C C . GLY A 1 483 ? -12.049 -11.922 75.513 1.00 58.25 483 GLY A C 1
ATOM 3672 O O . GLY A 1 483 ? -12.814 -12.603 74.838 1.00 58.25 483 GLY A O 1
ATOM 3673 N N . LEU A 1 484 ? -10.724 -12.031 75.389 1.00 55.34 484 LEU A N 1
ATOM 3674 C CA . LEU A 1 484 ? -10.000 -13.017 74.576 1.00 55.34 484 LEU A CA 1
ATOM 3675 C C . LEU A 1 484 ? -10.173 -14.503 74.982 1.00 55.34 484 LEU A C 1
ATOM 3677 O O . LEU A 1 484 ? -10.047 -15.356 74.107 1.00 55.34 484 LEU A O 1
ATOM 3681 N N . ALA A 1 485 ? -10.489 -14.848 76.240 1.00 53.59 485 ALA A N 1
ATOM 3682 C CA . ALA A 1 485 ? -10.706 -16.235 76.693 1.00 53.59 485 ALA A CA 1
ATOM 3683 C C . ALA A 1 485 ? -12.152 -16.740 76.493 1.00 53.59 485 ALA A C 1
ATOM 3685 O O . ALA A 1 485 ? -12.388 -17.947 76.538 1.00 53.59 485 ALA A O 1
ATOM 3686 N N . SER A 1 486 ? -13.081 -15.855 76.107 1.00 53.06 486 SER A N 1
ATOM 3687 C CA . SER A 1 486 ? -14.384 -16.153 75.480 1.00 53.06 486 SER A CA 1
ATOM 3688 C C . SER A 1 486 ? -14.296 -17.003 74.186 1.00 53.06 486 SER A C 1
ATOM 3690 O O . SER A 1 486 ? -15.238 -17.023 73.397 1.00 53.06 486 SER A O 1
ATOM 3692 N N . LYS A 1 487 ? -13.185 -17.685 73.888 1.00 57.19 487 LYS A N 1
ATOM 3693 C CA . LYS A 1 487 ? -12.948 -18.323 72.584 1.00 57.19 487 LYS A CA 1
ATOM 3694 C C . LYS A 1 487 ? -12.463 -19.781 72.625 1.00 57.19 487 LYS A C 1
ATOM 3696 O O . LYS A 1 487 ? -12.201 -20.309 71.550 1.00 57.19 487 LYS A O 1
ATOM 3701 N N . LEU A 1 488 ? -12.360 -20.456 73.785 1.00 54.69 488 LEU A N 1
ATOM 3702 C CA . LEU A 1 488 ? -11.643 -21.753 73.855 1.00 54.69 488 LEU A CA 1
ATOM 3703 C C . LEU A 1 488 ? -12.248 -22.943 74.647 1.00 54.69 488 LEU A C 1
ATOM 3705 O O . LEU A 1 488 ? -11.604 -23.987 74.663 1.00 54.69 488 LEU A O 1
ATOM 3709 N N . GLY A 1 489 ? -13.459 -22.912 75.223 1.00 46.88 489 GLY A N 1
ATOM 3710 C CA . GLY A 1 489 ? -14.037 -24.158 75.782 1.00 46.88 489 GLY A CA 1
ATOM 3711 C C . GLY A 1 489 ? -15.519 -24.065 76.163 1.00 46.88 489 GLY A C 1
ATOM 3712 O O . GLY A 1 489 ? -15.869 -23.275 77.026 1.00 46.88 489 GLY A O 1
ATOM 3713 N N . SER A 1 490 ? -16.455 -24.691 75.433 1.00 50.19 490 SER A N 1
ATOM 3714 C CA . SER A 1 490 ? -16.821 -26.131 75.477 1.00 50.19 490 SER A CA 1
ATOM 3715 C C . SER A 1 490 ? -17.557 -26.489 76.777 1.00 50.19 490 SER A C 1
ATOM 3717 O O . SER A 1 490 ? -16.984 -26.316 77.840 1.00 50.19 490 SER A O 1
ATOM 3719 N N . GLY A 1 491 ? -18.775 -27.023 76.853 1.00 42.06 491 GLY A N 1
ATOM 3720 C CA . GLY A 1 491 ? -19.729 -27.645 75.929 1.00 42.06 491 GLY A CA 1
ATOM 3721 C C . GLY A 1 491 ? -20.594 -28.584 76.808 1.00 42.06 491 GLY A C 1
ATOM 3722 O O . GLY A 1 491 ? -19.994 -29.336 77.574 1.00 42.06 491 GLY A O 1
ATOM 3723 N N . PRO A 1 492 ? -21.947 -28.547 76.818 1.00 47.97 492 PRO A N 1
ATOM 3724 C CA . PRO A 1 492 ? -22.717 -29.325 77.790 1.00 47.97 492 PRO A CA 1
ATOM 3725 C C . PRO A 1 492 ? -23.085 -30.695 77.211 1.00 47.97 492 PRO A C 1
ATOM 3727 O O . PRO A 1 492 ? -24.015 -30.832 76.418 1.00 47.97 492 PRO A O 1
ATOM 3730 N N . GLY A 1 493 ? -22.330 -31.717 77.608 1.00 47.56 493 GLY A N 1
ATOM 3731 C CA . GLY A 1 493 ? -22.618 -33.116 77.324 1.00 47.56 493 GLY A CA 1
ATOM 3732 C C . GLY A 1 493 ? -22.516 -33.964 78.589 1.00 47.56 493 GLY A C 1
ATOM 3733 O O . GLY A 1 493 ? -21.404 -34.293 78.984 1.00 47.56 493 GLY A O 1
ATOM 3734 N N . ARG A 1 494 ? -23.695 -34.366 79.088 1.00 39.41 494 ARG A N 1
ATOM 3735 C CA . ARG A 1 494 ? -24.006 -35.413 80.086 1.00 39.41 494 ARG A CA 1
ATOM 3736 C C . ARG A 1 494 ? -23.733 -35.150 81.561 1.00 39.41 494 ARG A C 1
ATOM 3738 O O . ARG A 1 494 ? -22.584 -34.844 81.931 1.00 39.41 494 ARG A O 1
#

Solvent-accessible surface area (backbone atoms only — not comparable to full-atom values): 28419 Å² total; per-residue (Å²): 116,58,34,35,36,40,25,32,61,48,67,68,58,48,53,53,52,45,50,44,39,42,75,72,62,34,44,71,46,81,20,64,29,37,67,52,37,52,55,41,47,72,76,57,70,48,59,30,39,37,26,27,42,78,36,74,101,39,33,27,56,54,48,35,39,52,34,58,73,33,84,92,37,46,84,44,47,31,36,35,32,28,77,67,81,51,73,65,56,51,54,51,37,55,73,38,64,42,75,42,78,43,56,48,89,66,55,65,62,63,55,47,53,53,55,49,54,56,59,61,70,69,65,83,81,87,88,86,88,88,88,88,87,87,85,85,87,88,89,89,87,84,91,84,90,80,92,81,87,88,86,91,85,80,94,73,90,75,54,76,74,54,54,53,53,51,50,53,50,51,52,51,48,53,51,49,52,50,51,51,50,50,49,50,52,51,52,51,51,52,51,50,52,50,52,52,52,53,51,51,51,51,52,51,51,55,50,52,52,49,52,48,52,50,50,53,50,52,52,51,52,53,50,53,51,54,52,51,53,52,51,51,51,54,50,52,54,50,52,53,51,51,51,53,50,52,50,50,52,52,52,52,50,52,52,50,52,52,52,50,51,51,52,51,51,52,51,50,52,52,50,52,51,51,52,52,52,50,54,50,50,53,52,51,52,54,51,51,51,52,51,52,52,51,50,54,52,50,52,54,48,52,52,51,52,53,50,50,52,52,51,52,50,53,50,53,50,49,50,50,52,50,53,52,50,52,53,49,51,51,52,48,52,50,53,52,50,52,50,48,51,54,48,52,51,51,52,50,50,48,52,51,49,53,52,50,52,50,49,50,50,50,52,51,50,51,51,50,52,51,52,50,52,51,51,50,52,52,51,56,53,50,56,55,53,62,60,55,72,70,58,76,79,79,77,93,80,86,89,84,91,80,89,88,91,87,83,75,83,73,72,73,67,72,64,67,66,68,68,63,66,74,68,60,76,77,65,76,80,61,84,74,64,84,58,53,72,65,51,51,56,56,49,50,58,51,48,56,52,48,53,55,47,50,53,53,48,50,56,51,46,53,54,46,51,55,48,48,52,53,49,49,57,46,48,52,54,51,52,66,58,39,64,67,60,78,73,79,79,90,78,98,77,136

Mean predicted aligned error: 23.6 Å

Radius of gyration: 98.55 Å; Cα contacts (8 Å, |Δi|>4): 219; chains: 1; bounding box: 191×62×306 Å

Sequence (494 aa):
MPRVLVADDSIAVRKVAERLLKEAGLNVTLAANAEEAITLLEHDPPDIVVSDVIMPDKSGYEVCGYVRSHSKFAAIPVLLISGIVNDDVTKQAESCRADGVLKKPFQGTSLQDRVSALLHKRQPAAPPAPAPAPPSAPADLKPTESARAASAAPAQHIADHELDSYRLAASRLKEIEHELAQERARSSTLAHELEEATRQQAQAGSLEDQLRAERDHVAQLMQRASDLELEAKRGQEAEVALAAERERIAQLTTALSEAQAAAQSEAQHAQEIAQALEEHRVRVAELTQALAGARETAQKVQELEATLVAERAAQAELVKQMTELEQKATRLAEVESDLQEASAERDGLRKQCAAAEAELGMRTNEATQLRDQLRAAHAALADARQHIEQVDADLANAKPQASRVPELEQTLATVQERAEQLAAELAEAKPKADRLPDLERALAAERERNDALIRRIGEAEHAAEQSAKRLEDMARKLGEIAGLASKLGSGPGR

pLDDT: mean 78.64, std 19.64, range [25.8, 97.56]